Protein AF-A0A8B8PPE1-F1 (afdb_monomer)

Solvent-accessible surface area (backbone atoms only — not comparable to full-atom values): 24460 Å² total; per-residue (Å²): 108,58,63,61,52,40,34,77,69,71,44,60,66,50,69,39,16,33,45,64,69,46,66,89,43,83,84,79,47,88,89,64,52,42,61,68,82,61,40,88,77,44,52,87,85,58,30,28,43,55,79,47,69,67,80,96,68,69,43,66,67,56,25,53,52,12,37,53,8,31,79,41,52,18,26,33,32,41,23,36,64,26,36,43,81,43,61,54,69,37,80,43,67,93,44,66,28,40,83,85,27,40,45,41,31,45,31,40,39,34,23,36,39,80,6,33,44,65,44,67,40,52,36,56,44,66,70,104,61,96,50,45,61,42,56,59,92,64,82,41,64,51,81,53,104,61,37,35,34,25,56,56,44,48,61,17,71,81,39,52,64,49,50,46,47,37,47,74,73,68,59,34,46,29,39,42,29,28,14,67,48,61,17,25,37,72,66,42,21,44,56,45,38,54,44,15,46,25,59,63,70,67,27,32,32,44,36,20,40,40,87,40,37,67,64,15,15,38,27,31,34,42,34,38,88,80,52,67,50,70,49,22,76,86,57,44,62,62,68,43,82,45,67,70,71,81,48,64,95,56,92,84,65,70,70,89,59,78,57,62,78,44,78,41,74,62,59,101,61,79,69,58,83,62,64,73,39,62,45,66,60,82,60,51,92,85,43,40,74,46,75,40,68,61,53,57,53,74,51,75,51,68,25,84,80,29,39,30,34,40,38,39,27,47,32,88,95,53,75,54,54,43,26,34,33,40,42,28,32,56,45,68,42,86,71,98,60,44,44,24,36,38,36,35,31,40,33,22,37,68,55,75,59,93,64,73,90,53,42,84,73,63,49,60,33,61,48,30,88,44,32,44,76,35,42,35,41,38,35,35,35,79,40,85,56,48,26,62,35,48,22,29,28,66,54,39,71,54,54,60,87,27,39,50,76,51,74,42,74,61,80,68,96,79,60,94,83,62,96,72,67,34,21,45,33,40,42,32,57,67,49,66,42,84,81,47,25,53,14,23,43,30,41,46,28,46,39,65,91,65,38,58,133

Radius of gyration: 22.84 Å; Cα contacts (8 Å, |Δi|>4): 1109; chains: 1; bounding box: 56×63×68 Å

Structure (mmCIF, N/CA/C/O backbone):
data_AF-A0A8B8PPE1-F1
#
_entry.id   AF-A0A8B8PPE1-F1
#
loop_
_atom_site.group_PDB
_atom_site.id
_atom_site.type_symbol
_atom_site.label_atom_id
_atom_site.label_alt_id
_atom_site.label_comp_id
_atom_site.label_asym_id
_atom_site.label_entity_id
_atom_site.label_seq_id
_atom_site.pdbx_PDB_ins_code
_atom_site.Cartn_x
_atom_site.Cartn_y
_atom_site.Cartn_z
_atom_site.occupancy
_atom_site.B_iso_or_equiv
_atom_site.auth_seq_id
_atom_site.auth_comp_id
_atom_site.auth_asym_id
_atom_site.auth_atom_id
_atom_site.pdbx_PDB_model_num
ATOM 1 N N . MET A 1 1 ? 5.090 -21.259 -13.940 1.00 79.88 1 MET A N 1
ATO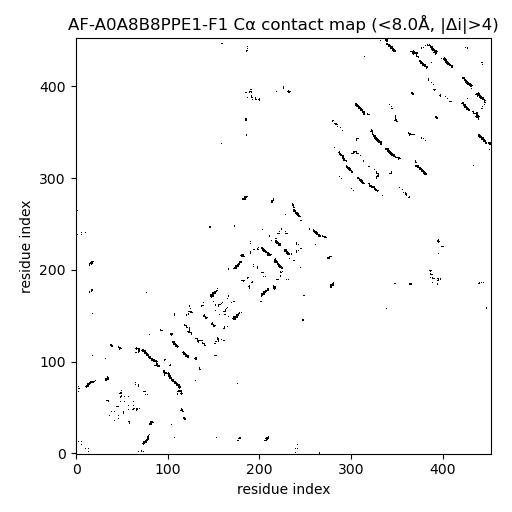M 2 C CA . MET A 1 1 ? 3.884 -22.043 -13.564 1.00 79.88 1 MET A CA 1
ATOM 3 C C . MET A 1 1 ? 2.665 -21.153 -13.321 1.00 79.88 1 MET A C 1
ATOM 5 O O . MET A 1 1 ? 1.642 -21.417 -13.937 1.00 79.88 1 MET A O 1
ATOM 9 N N . ALA A 1 2 ? 2.766 -20.094 -12.504 1.00 91.31 2 ALA A N 1
ATOM 10 C CA . ALA A 1 2 ? 1.640 -19.199 -12.197 1.00 91.31 2 ALA A CA 1
ATOM 11 C C . ALA A 1 2 ? 1.001 -18.536 -13.437 1.00 91.31 2 ALA A C 1
ATOM 13 O O . ALA A 1 2 ? -0.204 -18.656 -13.609 1.00 91.31 2 ALA A O 1
ATOM 14 N N . ALA A 1 3 ? 1.790 -17.943 -14.343 1.00 94.25 3 ALA A N 1
ATOM 15 C CA . ALA A 1 3 ? 1.275 -17.312 -15.569 1.00 94.25 3 ALA A CA 1
ATOM 16 C C . ALA A 1 3 ? 0.460 -18.282 -16.448 1.00 94.25 3 ALA A C 1
ATOM 18 O O . ALA A 1 3 ? -0.678 -18.001 -16.805 1.00 94.25 3 ALA A O 1
ATOM 19 N N . LYS A 1 4 ? 0.987 -19.488 -16.695 1.00 94.19 4 LYS A N 1
ATOM 20 C CA . LYS A 1 4 ? 0.263 -20.556 -17.406 1.00 94.19 4 LYS A CA 1
ATOM 21 C C . LYS A 1 4 ? -1.085 -20.880 -16.762 1.00 94.19 4 LYS A C 1
ATOM 23 O O . LYS A 1 4 ? -2.057 -21.145 -17.461 1.00 94.19 4 LYS A O 1
ATOM 28 N N . LEU A 1 5 ? -1.123 -20.933 -15.432 1.00 92.94 5 LEU A N 1
ATOM 29 C CA . LEU A 1 5 ? -2.339 -21.241 -14.690 1.00 92.94 5 LEU A CA 1
ATOM 30 C C . LEU A 1 5 ? -3.338 -20.080 -14.764 1.00 92.94 5 LEU A C 1
ATOM 32 O O . LEU A 1 5 ? -4.496 -20.319 -15.069 1.00 92.94 5 LEU A O 1
ATOM 36 N N . ALA A 1 6 ? -2.879 -18.841 -14.593 1.00 94.25 6 ALA A N 1
ATOM 37 C CA . ALA A 1 6 ? -3.695 -17.640 -14.757 1.00 94.25 6 ALA A CA 1
ATOM 38 C C . ALA A 1 6 ? -4.338 -17.571 -16.156 1.00 94.25 6 ALA A C 1
ATOM 40 O O . ALA A 1 6 ? -5.551 -17.419 -16.281 1.00 94.25 6 ALA A O 1
ATOM 41 N N . SER A 1 7 ? -3.552 -17.799 -17.211 1.00 94.75 7 SER A N 1
ATOM 42 C CA . SER A 1 7 ? -4.040 -17.829 -18.597 1.00 94.75 7 SER A CA 1
ATOM 43 C C . SER A 1 7 ? -5.120 -18.895 -18.826 1.00 94.75 7 SER A C 1
ATOM 45 O O . SER A 1 7 ? -6.167 -18.602 -19.398 1.00 94.75 7 SER A O 1
ATOM 47 N N . LYS A 1 8 ? -4.964 -20.105 -18.261 1.00 93.94 8 LYS A N 1
ATOM 48 C CA . LYS A 1 8 ? -6.010 -21.151 -18.304 1.00 93.94 8 LYS A CA 1
ATOM 49 C C . LYS A 1 8 ? -7.338 -20.736 -17.662 1.00 93.94 8 LYS A C 1
ATOM 51 O O . LYS A 1 8 ? -8.364 -21.326 -17.986 1.00 93.94 8 LYS A O 1
ATOM 56 N N . HIS A 1 9 ? -7.312 -19.763 -16.757 1.00 92.44 9 HIS A N 1
ATOM 57 C CA . HIS A 1 9 ? -8.487 -19.214 -16.085 1.00 92.44 9 HIS A CA 1
ATOM 58 C C . HIS A 1 9 ? -8.955 -17.881 -16.697 1.00 92.44 9 HIS A C 1
ATOM 60 O O . HIS A 1 9 ? -9.744 -17.172 -16.080 1.00 92.44 9 HIS A O 1
ATOM 66 N N . GLY A 1 10 ? -8.490 -17.527 -17.903 1.00 92.81 10 GLY A N 1
ATOM 67 C CA . GLY A 1 10 ? -8.931 -16.324 -18.615 1.00 92.81 10 GLY A CA 1
ATOM 68 C C . GLY A 1 10 ? -8.467 -15.014 -17.974 1.00 92.81 10 GLY A C 1
ATOM 69 O O . GLY A 1 10 ? -9.089 -13.973 -18.176 1.00 92.81 10 GLY A O 1
ATOM 70 N N . THR A 1 11 ? -7.402 -15.052 -17.167 1.00 94.69 11 THR A N 1
ATOM 71 C CA . THR A 1 11 ? -6.792 -13.845 -16.597 1.00 94.69 11 THR A CA 1
ATOM 72 C C . THR A 1 11 ? -6.252 -12.939 -17.707 1.00 94.69 11 THR A C 1
ATOM 74 O O . THR A 1 11 ? -5.755 -13.425 -18.714 1.00 94.69 11 THR A O 1
ATOM 77 N N . GLN A 1 12 ? -6.340 -11.620 -17.519 1.00 96.19 12 GLN A N 1
ATOM 78 C CA . GLN A 1 12 ? -5.861 -10.624 -18.490 1.00 96.19 12 GLN A CA 1
ATOM 79 C C . GLN A 1 12 ? -4.509 -10.017 -18.086 1.00 96.19 12 GLN A C 1
ATOM 81 O O . GLN A 1 12 ? -3.701 -9.679 -18.946 1.00 96.19 12 GLN A O 1
ATOM 86 N N . ILE A 1 13 ? -4.259 -9.891 -16.779 1.00 98.00 13 ILE A N 1
ATOM 87 C CA . ILE A 1 13 ? -3.025 -9.351 -16.205 1.00 98.00 13 ILE A CA 1
ATOM 88 C C . ILE A 1 13 ? -2.596 -10.170 -14.985 1.00 98.00 13 ILE A C 1
ATOM 90 O O . ILE A 1 13 ? -3.431 -10.542 -14.161 1.00 98.00 13 ILE A O 1
ATOM 94 N N . ILE A 1 14 ? -1.298 -10.443 -14.862 1.00 98.06 14 ILE A N 1
ATOM 95 C CA . ILE A 1 14 ? -0.690 -11.077 -13.689 1.00 98.06 14 ILE A CA 1
ATOM 96 C C . ILE A 1 14 ? 0.422 -10.188 -13.129 1.00 98.06 14 ILE A C 1
ATOM 98 O O . ILE A 1 14 ? 1.247 -9.661 -13.875 1.00 98.06 14 ILE A O 1
ATOM 102 N N . VAL A 1 15 ? 0.445 -10.046 -11.804 1.00 98.44 15 VAL A N 1
ATOM 103 C CA . VAL A 1 15 ? 1.447 -9.271 -11.066 1.00 98.44 15 VAL A CA 1
ATOM 104 C C . VAL A 1 15 ? 2.270 -10.229 -10.214 1.00 98.44 15 VAL A C 1
ATOM 106 O O . VAL A 1 15 ? 1.705 -11.065 -9.509 1.00 98.44 15 VAL A O 1
ATOM 109 N N . PHE A 1 16 ? 3.592 -10.115 -10.290 1.00 97.25 16 PHE A N 1
ATOM 110 C CA . PHE A 1 16 ? 4.535 -10.814 -9.421 1.00 97.25 16 PHE A CA 1
ATOM 111 C C . PHE A 1 16 ? 5.064 -9.880 -8.320 1.00 97.25 16 PHE A C 1
ATOM 113 O O . PHE A 1 16 ? 5.019 -8.662 -8.490 1.00 97.25 16 PHE A O 1
ATOM 120 N N . PRO A 1 17 ? 5.533 -10.419 -7.178 1.00 96.62 17 PRO A N 1
ATOM 121 C CA . PRO A 1 17 ? 6.001 -9.596 -6.065 1.00 96.62 17 PRO A CA 1
ATOM 122 C C . PRO A 1 17 ? 7.285 -8.820 -6.357 1.00 96.62 17 PRO A C 1
ATOM 124 O O . PRO A 1 17 ? 8.064 -9.204 -7.232 1.00 96.62 17 PRO A O 1
ATOM 127 N N . GLU A 1 18 ? 7.529 -7.794 -5.541 1.00 96.25 18 GLU A N 1
ATOM 128 C CA . GLU A 1 18 ? 8.844 -7.160 -5.405 1.00 96.25 18 GLU A CA 1
ATOM 129 C C . GLU A 1 18 ? 9.890 -8.194 -4.974 1.00 96.25 18 GLU A C 1
ATOM 131 O O . GLU A 1 18 ? 9.587 -9.096 -4.190 1.00 96.25 18 GLU A O 1
ATOM 136 N N . ASP A 1 19 ? 11.102 -8.096 -5.520 1.00 90.44 19 ASP A N 1
ATOM 137 C CA . ASP A 1 19 ? 12.173 -9.086 -5.372 1.00 90.44 19 ASP A CA 1
ATOM 138 C C . ASP A 1 19 ? 11.774 -10.513 -5.806 1.00 90.44 19 ASP A C 1
ATOM 140 O O . ASP A 1 19 ? 12.499 -11.472 -5.543 1.00 90.44 19 ASP A O 1
ATOM 144 N N . GLY A 1 20 ? 10.657 -10.705 -6.519 1.00 87.88 20 GLY A N 1
ATOM 145 C CA . GLY A 1 20 ? 10.116 -12.030 -6.845 1.00 87.88 20 GLY A CA 1
ATOM 146 C C . GLY A 1 20 ? 11.058 -12.937 -7.651 1.00 87.88 20 GLY A C 1
ATOM 147 O O . GLY A 1 20 ? 10.900 -14.159 -7.625 1.00 87.88 20 GLY A O 1
ATOM 148 N N . ILE A 1 21 ? 12.040 -12.353 -8.346 1.00 87.56 21 ILE A N 1
ATOM 149 C CA . ILE A 1 21 ? 13.066 -13.062 -9.125 1.00 87.56 21 ILE A CA 1
ATOM 150 C C . ILE A 1 21 ? 14.385 -13.175 -8.342 1.00 87.56 21 ILE A C 1
ATOM 152 O O . ILE A 1 21 ? 14.977 -14.255 -8.278 1.00 87.56 21 ILE A O 1
ATOM 156 N N . ASP A 1 22 ? 14.830 -12.086 -7.710 1.00 76.50 22 ASP A N 1
ATOM 157 C CA . ASP A 1 22 ? 16.160 -11.993 -7.091 1.00 76.50 22 ASP A CA 1
ATOM 158 C C . ASP A 1 22 ? 16.219 -12.485 -5.638 1.00 76.50 22 ASP A C 1
ATOM 160 O O . ASP A 1 22 ? 17.307 -12.765 -5.119 1.00 76.50 22 ASP A O 1
ATOM 164 N N . TYR A 1 23 ? 15.064 -12.664 -4.990 1.00 65.38 23 TYR A N 1
ATOM 165 C CA . TYR A 1 23 ? 14.929 -13.058 -3.584 1.00 65.38 23 TYR A CA 1
ATOM 166 C C . TYR A 1 23 ? 15.754 -14.302 -3.203 1.00 65.38 23 TYR A C 1
ATOM 168 O O . TYR A 1 23 ? 16.320 -14.373 -2.111 1.00 65.38 23 TYR A O 1
ATOM 176 N N . ALA A 1 24 ? 15.884 -15.280 -4.106 1.00 54.72 24 ALA A N 1
ATOM 177 C CA . ALA A 1 24 ? 16.622 -16.521 -3.850 1.00 54.72 24 ALA A CA 1
ATOM 178 C C . ALA A 1 24 ? 18.155 -16.390 -3.978 1.00 54.72 24 ALA A C 1
ATOM 180 O O . ALA A 1 24 ? 18.878 -17.349 -3.694 1.00 54.72 24 ALA A O 1
ATOM 181 N N . VAL A 1 25 ? 18.671 -15.241 -4.433 1.00 55.38 25 VAL A N 1
ATOM 182 C CA . VAL A 1 25 ? 20.071 -15.112 -4.873 1.00 55.38 25 VAL A CA 1
ATOM 183 C C . VAL A 1 25 ? 20.825 -13.935 -4.247 1.00 55.38 25 VAL A C 1
ATOM 185 O O . VAL A 1 25 ? 21.977 -13.662 -4.619 1.00 55.38 25 VAL A O 1
ATOM 188 N N . ALA A 1 26 ? 20.219 -13.294 -3.243 1.00 51.97 26 ALA A N 1
ATOM 189 C CA . ALA A 1 26 ? 20.807 -12.232 -2.433 1.00 51.97 26 ALA A CA 1
ATOM 190 C C . ALA A 1 26 ? 22.140 -12.692 -1.804 1.00 51.97 26 ALA A C 1
ATOM 192 O O . ALA A 1 26 ? 22.184 -13.394 -0.797 1.00 51.97 26 ALA A O 1
ATOM 193 N N . GLY A 1 27 ? 23.247 -12.345 -2.463 1.00 48.47 27 GLY A N 1
ATOM 194 C CA . GLY A 1 27 ? 24.610 -12.674 -2.044 1.00 48.47 27 GLY A CA 1
ATOM 195 C C . GLY A 1 27 ? 25.540 -13.109 -3.180 1.00 48.47 27 GLY A C 1
ATOM 196 O O . GLY A 1 27 ? 26.736 -12.858 -3.091 1.00 48.47 27 GLY A O 1
ATOM 197 N N . ARG A 1 28 ? 25.027 -13.709 -4.270 1.00 50.34 28 ARG A N 1
ATOM 198 C CA . ARG A 1 28 ? 25.865 -14.187 -5.399 1.00 50.34 28 ARG A CA 1
ATOM 199 C C . ARG A 1 28 ? 25.633 -13.476 -6.739 1.00 50.34 28 ARG A C 1
ATOM 201 O O . ARG A 1 28 ? 26.510 -13.546 -7.595 1.00 50.34 28 ARG A O 1
ATOM 208 N N . LEU A 1 29 ? 24.517 -12.760 -6.922 1.00 54.47 29 LEU A N 1
ATOM 209 C CA . LEU A 1 29 ? 24.184 -12.065 -8.183 1.00 54.47 29 LEU A CA 1
ATOM 210 C C . LEU A 1 29 ? 24.375 -10.541 -8.172 1.00 54.47 29 LEU A C 1
ATOM 212 O O . LEU A 1 29 ? 24.138 -9.908 -9.194 1.00 54.47 29 LEU A O 1
ATOM 216 N N . LEU A 1 30 ? 24.899 -9.946 -7.095 1.00 51.44 30 LEU A N 1
ATOM 217 C CA . LEU A 1 30 ? 25.117 -8.488 -7.011 1.00 51.44 30 LEU A CA 1
ATOM 218 C C . LEU A 1 30 ? 26.015 -7.921 -8.131 1.00 51.44 30 LEU A C 1
ATOM 220 O O . LEU A 1 30 ? 25.971 -6.729 -8.411 1.00 51.44 30 LEU A O 1
ATOM 224 N N . GLN A 1 31 ? 26.808 -8.763 -8.802 1.00 53.28 31 GLN A N 1
ATOM 225 C CA . GLN A 1 31 ? 27.642 -8.362 -9.942 1.00 53.28 31 GLN A CA 1
ATOM 226 C C . GLN A 1 31 ? 26.940 -8.486 -11.313 1.00 53.28 31 GLN A C 1
ATOM 228 O O . GLN A 1 31 ? 27.503 -8.066 -12.323 1.00 53.28 31 GLN A O 1
ATOM 233 N N . ARG A 1 32 ? 25.717 -9.030 -11.374 1.00 67.06 32 ARG A N 1
ATOM 234 C CA . ARG A 1 32 ? 25.049 -9.488 -12.607 1.00 67.06 32 ARG A CA 1
ATOM 235 C C . ARG A 1 32 ? 23.727 -8.792 -12.942 1.00 67.06 32 ARG A C 1
ATOM 237 O O . ARG A 1 32 ? 23.050 -9.252 -13.848 1.00 67.06 32 ARG A O 1
ATOM 244 N N . PHE A 1 33 ? 23.370 -7.697 -12.268 1.00 78.31 33 PHE A N 1
ATOM 245 C CA . PHE A 1 33 ? 22.238 -6.889 -12.726 1.00 78.31 33 PHE A CA 1
ATOM 246 C C . PHE A 1 33 ? 22.482 -6.413 -14.164 1.00 78.31 33 PHE A C 1
ATOM 248 O O . PHE A 1 33 ? 23.563 -5.884 -14.467 1.00 78.31 33 PHE A O 1
ATOM 255 N N . ASP A 1 34 ? 21.482 -6.619 -15.015 1.00 85.50 34 ASP A N 1
ATOM 256 C CA . ASP A 1 34 ? 21.472 -6.135 -16.387 1.00 85.50 34 ASP A CA 1
ATOM 257 C C . ASP A 1 34 ? 21.062 -4.659 -16.403 1.00 85.50 34 ASP A C 1
ATOM 259 O O . ASP A 1 34 ? 20.251 -4.203 -15.591 1.00 85.50 34 ASP A O 1
ATOM 263 N N . GLU A 1 35 ? 21.626 -3.894 -17.331 1.00 87.88 35 GLU A N 1
ATOM 264 C CA . GLU A 1 35 ? 21.030 -2.620 -17.715 1.00 87.88 35 GLU A CA 1
ATOM 265 C C . GLU A 1 35 ? 19.835 -2.912 -18.619 1.00 87.88 35 GLU A C 1
ATOM 267 O O . GLU A 1 35 ? 19.941 -3.701 -19.561 1.00 87.88 35 GLU A O 1
ATOM 272 N N . ILE A 1 36 ? 18.700 -2.281 -18.327 1.00 89.12 36 ILE A N 1
ATOM 273 C CA . ILE A 1 36 ? 17.515 -2.386 -19.170 1.00 89.12 36 ILE A CA 1
ATOM 274 C C . ILE A 1 36 ? 17.193 -1.031 -19.800 1.00 89.12 36 ILE A C 1
ATOM 276 O O . ILE A 1 36 ? 17.276 -0.004 -19.112 1.00 89.12 36 ILE A O 1
ATOM 280 N N . PRO A 1 37 ? 16.834 -1.005 -21.097 1.00 88.81 37 PRO A N 1
ATOM 281 C CA . PRO A 1 37 ? 16.520 0.236 -21.786 1.00 88.81 37 PRO A CA 1
ATOM 282 C C . PRO A 1 37 ? 15.253 0.875 -21.218 1.00 88.81 37 PRO A C 1
ATOM 284 O O . PRO A 1 37 ? 14.494 0.272 -20.454 1.00 88.81 37 PRO A O 1
ATOM 287 N N . ASP A 1 38 ? 15.021 2.124 -21.600 1.00 90.00 38 ASP A N 1
ATOM 288 C CA . ASP A 1 38 ? 13.713 2.734 -21.429 1.00 90.00 38 ASP A CA 1
ATOM 289 C C . ASP A 1 38 ? 12.790 2.276 -22.567 1.00 90.00 38 ASP A C 1
ATOM 291 O O . ASP A 1 38 ? 13.132 2.520 -23.730 1.00 90.00 38 ASP A O 1
ATOM 295 N N . PRO A 1 39 ? 11.658 1.606 -22.283 1.00 90.44 39 PRO A N 1
ATOM 296 C CA . PRO A 1 39 ? 10.773 1.102 -23.328 1.00 90.44 39 PRO A CA 1
ATOM 297 C C . PRO A 1 39 ? 10.230 2.207 -24.239 1.00 90.44 39 PRO A C 1
ATOM 299 O O . PRO A 1 39 ? 9.983 1.942 -25.411 1.00 90.44 39 PRO A O 1
ATOM 302 N N . GLU A 1 40 ? 10.106 3.448 -23.757 1.00 87.44 40 GLU A N 1
ATOM 303 C CA . GLU A 1 40 ? 9.640 4.572 -24.583 1.00 87.44 40 GLU A CA 1
ATOM 304 C C . GLU A 1 40 ? 10.678 5.018 -25.623 1.00 87.44 40 GLU A C 1
ATOM 306 O O . GLU A 1 40 ? 10.338 5.678 -26.602 1.00 87.44 40 GLU A O 1
ATOM 311 N N . THR A 1 41 ? 11.944 4.637 -25.436 1.00 86.94 41 THR A N 1
ATOM 312 C CA . THR A 1 41 ? 13.037 4.936 -26.373 1.00 86.94 41 THR A CA 1
ATOM 313 C C . THR A 1 41 ? 13.263 3.832 -27.408 1.00 86.94 41 THR A C 1
ATOM 315 O O . THR A 1 41 ? 14.069 4.007 -28.323 1.00 86.94 41 THR A O 1
ATOM 318 N N . LEU A 1 42 ? 12.580 2.688 -27.276 1.00 85.81 42 LEU A N 1
ATOM 319 C CA . LEU A 1 42 ? 12.718 1.562 -28.195 1.00 85.81 42 LEU A CA 1
ATOM 320 C C . LEU A 1 42 ? 11.867 1.769 -29.451 1.00 85.81 42 LEU A C 1
ATOM 322 O O . LEU A 1 42 ? 10.703 2.153 -29.377 1.00 85.81 42 LEU A O 1
ATOM 326 N N . ASP A 1 43 ? 12.433 1.438 -30.613 1.00 80.62 43 ASP A N 1
ATOM 327 C CA . ASP A 1 43 ? 11.642 1.301 -31.837 1.00 80.62 43 ASP A CA 1
ATOM 328 C C . ASP A 1 43 ? 10.673 0.115 -31.697 1.00 80.62 43 ASP A C 1
ATOM 330 O O . ASP A 1 43 ? 10.981 -0.903 -31.071 1.00 80.62 43 ASP A O 1
ATOM 334 N N . SER A 1 44 ? 9.520 0.229 -32.345 1.00 74.62 44 SER A N 1
ATOM 335 C CA . SER A 1 44 ? 8.535 -0.828 -32.565 1.00 74.62 44 SER A CA 1
ATOM 336 C C . SER A 1 44 ? 9.132 -2.148 -33.068 1.00 74.62 44 SER A C 1
ATOM 338 O O . SER A 1 44 ? 8.596 -3.208 -32.764 1.00 74.62 44 SER A O 1
ATOM 340 N N . SER A 1 45 ? 10.256 -2.116 -33.793 1.00 72.00 45 SER A N 1
ATOM 341 C CA . SER A 1 45 ? 10.953 -3.329 -34.237 1.00 72.00 45 SER A CA 1
ATOM 342 C C . SER A 1 45 ? 11.784 -4.013 -33.145 1.00 72.00 45 SER A C 1
ATOM 344 O O . SER A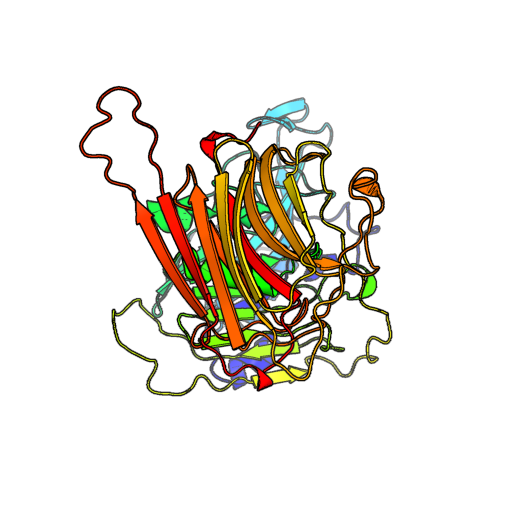 1 45 ? 12.238 -5.129 -33.354 1.00 72.00 45 SER A O 1
ATOM 346 N N . ASN A 1 46 ? 12.034 -3.346 -32.013 1.00 78.88 46 ASN A N 1
ATOM 347 C CA . ASN A 1 46 ? 12.939 -3.789 -30.945 1.00 78.88 46 ASN A CA 1
ATOM 348 C C . ASN A 1 46 ? 12.270 -3.811 -29.562 1.00 78.88 46 ASN A C 1
ATOM 350 O O . ASN A 1 46 ? 12.916 -4.143 -28.568 1.00 78.88 46 ASN A O 1
ATOM 354 N N . ASN A 1 47 ? 10.987 -3.464 -29.474 1.00 87.50 47 ASN A N 1
ATOM 355 C CA . ASN A 1 47 ? 10.252 -3.425 -28.213 1.00 87.50 47 ASN A CA 1
ATOM 356 C C . ASN A 1 47 ? 9.789 -4.811 -27.737 1.00 87.50 47 ASN A C 1
ATOM 358 O O . ASN A 1 47 ? 9.236 -4.906 -26.648 1.00 87.50 47 ASN A O 1
ATOM 362 N N . ASN A 1 48 ? 10.006 -5.881 -28.511 1.00 92.44 48 ASN A N 1
ATOM 363 C CA . ASN A 1 48 ? 9.611 -7.243 -28.156 1.00 92.44 48 ASN A CA 1
ATOM 364 C C . ASN A 1 48 ? 10.836 -8.148 -27.940 1.00 92.44 48 ASN A C 1
ATOM 366 O O . ASN A 1 48 ? 11.332 -8.751 -28.901 1.00 92.44 48 ASN A O 1
ATOM 370 N N . PRO A 1 49 ? 11.317 -8.277 -26.687 1.00 91.44 49 PRO A N 1
ATOM 371 C CA . PRO A 1 49 ? 12.478 -9.103 -26.370 1.00 91.44 49 PRO A CA 1
ATOM 372 C C . PRO A 1 49 ? 12.334 -10.578 -26.761 1.00 91.44 49 PRO A C 1
ATOM 374 O O . PRO A 1 49 ? 13.343 -11.213 -27.048 1.00 91.44 49 PRO A O 1
ATOM 377 N N . CYS A 1 50 ? 11.117 -11.132 -26.794 1.00 91.69 50 CYS A N 1
ATOM 378 C CA . CYS A 1 50 ? 10.891 -12.532 -27.156 1.00 91.69 50 CYS A CA 1
ATOM 379 C C . CYS A 1 50 ? 11.126 -12.819 -28.648 1.00 91.69 50 CYS A C 1
ATOM 381 O O . CYS A 1 50 ? 11.576 -13.905 -29.006 1.00 91.69 50 CYS A O 1
ATOM 383 N N . ILE A 1 51 ? 10.815 -11.861 -29.529 1.00 89.12 51 ILE A N 1
ATOM 384 C CA . ILE A 1 51 ? 10.972 -12.016 -30.987 1.00 89.12 51 ILE A CA 1
ATOM 385 C C . ILE A 1 51 ? 12.357 -11.563 -31.437 1.00 89.12 51 ILE A C 1
ATOM 387 O O . ILE A 1 51 ? 13.014 -12.230 -32.238 1.00 89.12 51 ILE A O 1
ATOM 391 N N . HIS A 1 52 ? 12.775 -10.395 -30.957 1.00 76.69 52 HIS A N 1
ATOM 392 C CA . HIS A 1 52 ? 13.939 -9.680 -31.455 1.00 76.69 52 HIS A CA 1
ATOM 393 C C . HIS A 1 52 ? 15.097 -9.856 -30.474 1.00 76.69 52 HIS A C 1
ATOM 395 O O . HIS A 1 52 ? 15.533 -8.924 -29.800 1.00 76.69 52 HIS A O 1
ATOM 401 N N . ASP A 1 53 ? 15.602 -11.089 -30.388 1.00 63.25 53 ASP A N 1
ATOM 402 C CA . ASP A 1 53 ? 16.837 -11.386 -29.663 1.00 63.25 53 ASP A CA 1
ATOM 403 C C . ASP A 1 53 ? 18.031 -10.914 -30.506 1.00 63.25 53 ASP A C 1
ATOM 405 O O . ASP A 1 53 ? 18.669 -11.680 -31.233 1.00 63.25 53 ASP A O 1
ATOM 409 N N . HIS A 1 54 ? 18.318 -9.611 -30.472 1.00 54.00 54 HIS A N 1
ATOM 410 C CA . HIS A 1 54 ? 19.576 -9.103 -31.005 1.00 54.00 54 HIS A CA 1
ATOM 411 C C . HIS A 1 54 ? 20.727 -9.549 -30.091 1.00 54.00 54 HIS A C 1
ATOM 413 O O . HIS A 1 54 ? 21.158 -8.836 -29.188 1.00 54.00 54 HIS A O 1
ATOM 419 N N . HIS A 1 55 ? 21.197 -10.771 -30.354 1.00 46.25 55 HIS A N 1
ATOM 420 C CA . HIS A 1 55 ? 22.502 -11.345 -30.043 1.00 46.25 55 HIS A CA 1
ATOM 421 C C . HIS A 1 55 ? 23.332 -10.581 -28.988 1.00 46.25 55 HIS A C 1
ATOM 423 O O . HIS A 1 55 ? 24.005 -9.595 -29.288 1.00 46.25 55 HIS A O 1
ATOM 429 N N . SER A 1 56 ? 23.394 -11.142 -27.776 1.00 48.25 56 SER A N 1
ATOM 430 C CA . SER A 1 56 ? 24.400 -10.907 -26.717 1.00 48.25 56 SER A CA 1
ATOM 431 C C . SER A 1 56 ? 24.275 -9.676 -25.800 1.00 48.25 56 SER A C 1
ATOM 433 O O . SER A 1 56 ? 25.092 -9.563 -24.887 1.00 48.25 56 SER A O 1
ATOM 435 N N . LYS A 1 57 ? 23.267 -8.799 -25.958 1.00 55.53 57 LYS A N 1
ATOM 436 C CA . LYS A 1 57 ? 23.079 -7.623 -25.068 1.00 55.53 57 LYS A CA 1
ATOM 437 C C . LYS A 1 57 ? 21.726 -7.503 -24.356 1.00 55.53 57 LYS A C 1
ATOM 439 O O . LYS A 1 57 ? 21.620 -6.697 -23.438 1.00 55.53 57 LYS A O 1
ATOM 444 N N . SER A 1 58 ? 20.710 -8.269 -24.745 1.00 62.44 58 SER A N 1
ATOM 445 C CA . SER A 1 58 ? 19.393 -8.216 -24.098 1.00 62.44 58 SER A CA 1
ATOM 446 C C . SER A 1 58 ? 19.390 -9.006 -22.790 1.00 62.44 58 SER A C 1
ATOM 448 O O . SER A 1 58 ? 19.877 -10.137 -22.746 1.00 62.44 58 SER A O 1
ATOM 450 N N . SER A 1 59 ? 18.824 -8.424 -21.728 1.00 78.75 59 SER A N 1
ATOM 451 C CA . SER A 1 59 ? 18.655 -9.109 -20.442 1.00 78.75 59 SER A CA 1
ATOM 452 C C . SER A 1 59 ? 17.901 -10.428 -20.627 1.00 78.75 59 SER A C 1
ATOM 454 O O . SER A 1 59 ? 16.800 -10.450 -21.185 1.00 78.75 59 SER A O 1
ATOM 456 N N . TYR A 1 60 ? 18.473 -11.525 -20.117 1.00 86.56 60 TYR A N 1
ATOM 457 C CA . TYR A 1 60 ? 17.824 -12.841 -20.130 1.00 86.56 60 TYR A CA 1
ATOM 458 C C . TYR A 1 60 ? 16.455 -12.776 -19.443 1.00 86.56 60 TYR A C 1
ATOM 460 O O . TYR A 1 60 ? 15.475 -13.305 -19.958 1.00 86.56 60 TYR A O 1
ATOM 468 N N . ILE A 1 61 ? 16.375 -12.062 -18.316 1.00 89.94 61 ILE A N 1
ATOM 469 C CA . ILE A 1 61 ? 15.143 -11.913 -17.538 1.00 89.94 61 ILE A CA 1
ATOM 470 C C . ILE A 1 61 ? 14.058 -11.220 -18.373 1.00 89.94 61 ILE A C 1
ATOM 472 O O . ILE A 1 61 ? 12.933 -11.716 -18.430 1.00 89.94 61 ILE A O 1
ATOM 476 N N . LEU A 1 62 ? 14.390 -10.129 -19.078 1.00 91.62 62 LEU A N 1
ATOM 477 C CA . LEU A 1 62 ? 13.424 -9.442 -19.945 1.00 91.62 62 LEU A CA 1
ATOM 478 C C . LEU A 1 62 ? 12.897 -10.346 -21.062 1.00 91.62 62 LEU A C 1
ATOM 480 O O . LEU A 1 62 ? 11.700 -10.324 -21.344 1.00 91.62 62 LEU A O 1
ATOM 484 N N . ARG A 1 63 ? 13.770 -11.141 -21.691 1.00 91.88 63 ARG A N 1
ATOM 485 C CA . ARG A 1 63 ? 13.365 -12.068 -22.754 1.00 91.88 63 ARG A CA 1
ATOM 486 C C . ARG A 1 63 ? 12.403 -13.130 -22.236 1.00 91.88 63 ARG A C 1
ATOM 488 O O . ARG A 1 63 ? 11.354 -13.336 -22.837 1.00 91.88 63 ARG A O 1
ATOM 495 N N . GLU A 1 64 ? 12.731 -13.774 -21.119 1.00 93.38 64 GLU A N 1
ATOM 496 C CA . GLU A 1 64 ? 11.872 -14.818 -20.554 1.00 93.38 64 GLU A CA 1
ATOM 497 C C . GLU A 1 64 ? 10.510 -14.257 -20.122 1.00 93.38 64 GLU A C 1
ATOM 499 O O . GLU A 1 64 ? 9.480 -14.870 -20.396 1.00 93.38 64 GLU A O 1
ATOM 504 N N . LEU A 1 65 ? 10.471 -13.069 -19.509 1.00 95.31 65 LEU A N 1
ATOM 505 C CA . LEU A 1 65 ? 9.212 -12.411 -19.139 1.00 95.31 65 LEU A CA 1
ATOM 506 C C . LEU A 1 65 ? 8.379 -12.019 -20.367 1.00 95.31 65 LEU A C 1
ATOM 508 O O . LEU A 1 65 ? 7.173 -12.263 -20.384 1.00 95.31 65 LEU A O 1
ATOM 512 N N . SER A 1 66 ? 9.022 -11.481 -21.406 1.00 96.12 66 SER A N 1
ATOM 513 C CA . SER A 1 66 ? 8.394 -11.169 -22.695 1.00 96.12 66 SER A CA 1
ATOM 514 C C . SER A 1 66 ? 7.783 -12.417 -23.342 1.00 96.12 66 SER A C 1
ATOM 516 O O . SER A 1 66 ? 6.625 -12.389 -23.762 1.00 96.12 66 SER A O 1
ATOM 518 N N . CYS A 1 67 ? 8.507 -13.542 -23.357 1.00 96.44 67 CYS A N 1
ATOM 519 C CA . CYS A 1 67 ? 7.976 -14.796 -23.887 1.00 96.44 67 CYS A CA 1
ATOM 520 C C . CYS A 1 67 ? 6.844 -15.358 -23.029 1.00 96.44 67 CYS A C 1
ATOM 522 O O . CYS A 1 67 ? 5.845 -15.801 -23.577 1.00 96.44 67 CYS A O 1
ATOM 524 N N . ILE A 1 68 ? 6.927 -15.279 -21.697 1.00 97.38 68 ILE A N 1
ATOM 525 C CA . ILE A 1 68 ? 5.819 -15.675 -20.813 1.00 97.38 68 ILE A CA 1
ATOM 526 C C . ILE A 1 68 ? 4.559 -14.855 -21.117 1.00 97.38 68 ILE A C 1
ATOM 528 O O . ILE A 1 68 ? 3.469 -15.423 -21.174 1.00 97.38 68 ILE A O 1
ATOM 532 N N . ALA A 1 69 ? 4.692 -13.542 -21.300 1.00 98.19 69 ALA A N 1
ATOM 533 C CA . ALA A 1 69 ? 3.568 -12.669 -21.620 1.00 98.19 69 ALA A CA 1
ATOM 534 C C . ALA A 1 69 ? 2.923 -13.051 -22.960 1.00 98.19 69 ALA A C 1
ATOM 536 O O . ALA A 1 69 ? 1.712 -13.261 -23.023 1.00 98.19 69 ALA A O 1
ATOM 537 N N . ARG A 1 70 ? 3.749 -13.249 -23.993 1.00 97.50 70 ARG A N 1
ATOM 538 C CA . ARG A 1 70 ? 3.323 -13.659 -25.335 1.00 97.50 70 ARG A CA 1
ATOM 539 C C . ARG A 1 70 ? 2.692 -15.052 -25.373 1.00 97.50 70 ARG A C 1
ATOM 541 O O . ARG A 1 70 ? 1.601 -15.213 -25.904 1.00 97.50 70 ARG A O 1
ATOM 548 N N . ASP A 1 71 ? 3.372 -16.057 -24.829 1.00 97.62 71 ASP A N 1
ATOM 549 C CA . ASP A 1 71 ? 2.970 -17.468 -24.917 1.00 97.62 71 ASP A CA 1
ATOM 550 C C . ASP A 1 71 ? 1.655 -17.751 -24.186 1.00 97.62 71 ASP A C 1
ATOM 552 O O . ASP A 1 71 ? 0.958 -18.719 -24.497 1.00 97.62 71 ASP A O 1
ATOM 556 N N . TYR A 1 72 ? 1.333 -16.929 -23.186 1.00 98.06 72 TYR A N 1
ATOM 557 C CA . TYR A 1 72 ? 0.123 -17.061 -22.383 1.00 98.06 72 TYR A CA 1
ATOM 558 C C . TYR A 1 72 ? -0.898 -15.943 -22.622 1.00 98.06 72 TYR A C 1
ATOM 560 O O . TYR A 1 72 ? -1.946 -15.966 -21.975 1.00 98.06 72 TYR A O 1
ATOM 568 N N . GLU A 1 73 ? -0.616 -15.018 -23.544 1.00 97.69 73 GLU A N 1
ATOM 569 C CA . GLU A 1 73 ? -1.463 -13.874 -23.908 1.00 97.69 73 GLU A CA 1
ATOM 570 C C . GLU A 1 73 ? -1.880 -13.026 -22.689 1.00 97.69 73 GLU A C 1
ATOM 572 O O . GLU A 1 73 ? -3.037 -12.627 -22.526 1.00 97.69 73 GLU A O 1
ATOM 577 N N . LEU A 1 74 ? -0.919 -12.745 -21.804 1.00 97.62 74 LEU A N 1
ATOM 578 C CA . LEU A 1 74 ? -1.116 -12.006 -20.553 1.00 97.62 74 LEU A CA 1
ATOM 579 C C . LEU A 1 74 ? -0.362 -10.683 -20.565 1.00 97.62 74 LEU A C 1
ATOM 581 O O . LEU A 1 74 ? 0.789 -10.634 -20.983 1.00 97.62 74 LEU A O 1
ATOM 585 N N . TYR A 1 75 ? -0.950 -9.647 -19.965 1.00 98.62 75 TYR A N 1
ATOM 586 C CA . TYR A 1 75 ? -0.124 -8.583 -19.406 1.00 98.62 75 TYR A CA 1
ATOM 587 C C . TYR A 1 75 ? 0.655 -9.151 -18.214 1.00 98.62 75 TYR A C 1
ATOM 589 O O . TYR A 1 75 ? 0.067 -9.758 -17.313 1.00 98.62 75 TYR A O 1
ATOM 597 N N . VAL A 1 76 ? 1.972 -8.974 -18.199 1.00 98.62 76 VAL A N 1
ATOM 598 C CA . VAL A 1 76 ? 2.847 -9.495 -17.139 1.00 98.62 76 VAL A CA 1
ATOM 599 C C . VAL A 1 76 ? 3.568 -8.339 -16.477 1.00 98.62 76 VAL A C 1
ATOM 601 O O . VAL A 1 76 ? 4.218 -7.546 -17.155 1.00 98.62 76 VAL A O 1
ATOM 604 N N . VAL A 1 77 ? 3.483 -8.282 -15.150 1.00 98.69 77 VAL A N 1
ATOM 605 C CA . VAL A 1 77 ? 4.233 -7.328 -14.333 1.00 98.69 77 VAL A CA 1
ATOM 606 C C . VAL A 1 77 ? 5.132 -8.080 -13.377 1.00 98.69 77 VAL A C 1
ATOM 608 O O . VAL A 1 77 ? 4.668 -8.961 -12.654 1.00 98.69 77 VAL A O 1
ATOM 611 N N . ALA A 1 78 ? 6.414 -7.745 -13.381 1.00 97.62 78 ALA A N 1
ATOM 612 C CA . ALA A 1 78 ? 7.409 -8.377 -12.530 1.00 97.62 78 ALA A CA 1
ATOM 613 C C . ALA A 1 78 ? 8.420 -7.354 -12.024 1.00 97.62 78 ALA A C 1
ATOM 615 O O . ALA A 1 78 ? 8.584 -6.297 -12.627 1.00 97.62 78 ALA A O 1
ATOM 616 N N . ASN A 1 79 ? 9.109 -7.715 -10.947 1.00 96.69 79 ASN A N 1
ATOM 617 C CA . ASN A 1 79 ? 10.102 -6.879 -10.300 1.00 96.69 79 ASN A CA 1
ATOM 618 C C . ASN A 1 79 ? 11.433 -7.624 -10.158 1.00 96.69 79 ASN A C 1
ATOM 620 O O . ASN A 1 79 ? 11.452 -8.814 -9.817 1.00 96.69 79 ASN A O 1
ATOM 624 N N . PHE A 1 80 ? 12.527 -6.920 -10.436 1.00 93.06 80 PHE A N 1
ATOM 625 C CA . PHE A 1 80 ? 13.891 -7.383 -10.201 1.00 93.06 80 PHE A CA 1
ATOM 626 C C . PHE A 1 80 ? 14.878 -6.206 -10.192 1.00 93.06 80 PHE A C 1
ATOM 628 O O . PHE A 1 80 ? 14.559 -5.075 -10.567 1.00 93.06 80 PHE A O 1
ATOM 635 N N . GLY A 1 81 ? 16.100 -6.475 -9.7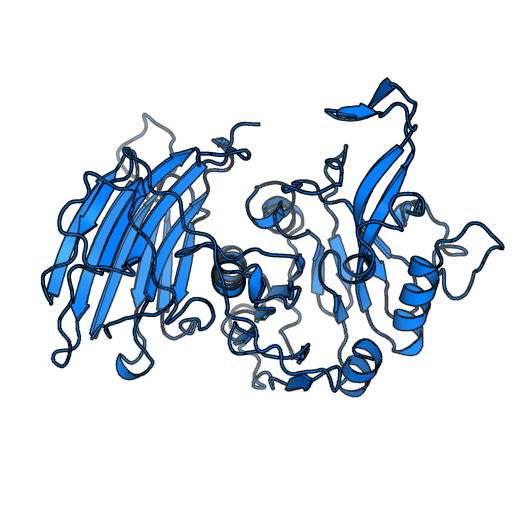53 1.00 91.12 81 GLY A N 1
ATOM 636 C CA . GLY A 1 81 ? 17.194 -5.528 -9.716 1.00 91.12 81 GLY A CA 1
ATOM 637 C C . GLY A 1 81 ? 17.818 -5.295 -11.091 1.00 91.12 81 GLY A C 1
ATOM 638 O O . GLY A 1 81 ? 18.130 -6.229 -11.832 1.00 91.12 81 GLY A O 1
ATOM 639 N N . THR A 1 82 ? 18.071 -4.033 -11.421 1.00 91.69 82 THR A N 1
ATOM 640 C CA . THR A 1 82 ? 18.721 -3.628 -12.676 1.00 91.69 82 THR A CA 1
ATOM 641 C C . THR A 1 82 ? 19.846 -2.634 -12.410 1.00 91.69 82 THR A C 1
ATOM 643 O O . THR A 1 82 ? 20.019 -2.138 -11.295 1.00 91.69 82 THR A O 1
ATOM 646 N N . LYS A 1 83 ? 20.615 -2.299 -13.449 1.00 90.50 83 LYS A N 1
ATOM 647 C CA . LYS A 1 83 ? 21.557 -1.171 -13.423 1.00 90.50 83 LYS A CA 1
ATOM 648 C C . LYS A 1 83 ? 20.991 0.028 -14.171 1.00 90.50 83 LYS A C 1
ATOM 650 O O . LYS A 1 83 ? 20.316 -0.129 -15.186 1.00 90.50 83 LYS A O 1
ATOM 655 N N . GLN A 1 84 ? 21.318 1.216 -13.682 1.00 92.25 84 GLN A N 1
ATOM 656 C CA . GLN A 1 84 ? 21.257 2.456 -14.447 1.00 92.25 84 GLN A CA 1
ATOM 657 C C . GLN A 1 84 ? 22.673 3.019 -14.531 1.00 92.25 84 GLN A C 1
ATOM 659 O O . GLN A 1 84 ? 23.249 3.369 -13.501 1.00 92.25 84 GLN A O 1
ATOM 664 N N . MET A 1 85 ? 23.240 3.085 -15.735 1.00 92.75 85 MET A N 1
ATOM 665 C CA . MET A 1 85 ? 24.584 3.630 -15.926 1.00 92.75 85 MET A CA 1
ATOM 666 C C . MET A 1 85 ? 24.616 5.130 -15.619 1.00 92.75 85 MET A C 1
ATOM 668 O O . MET A 1 85 ? 23.662 5.860 -15.895 1.00 92.75 85 MET A O 1
ATOM 672 N N . CYS A 1 86 ? 25.725 5.584 -15.042 1.00 94.56 86 CYS A N 1
ATOM 673 C CA . CYS A 1 86 ? 25.978 6.986 -14.737 1.00 94.56 86 CYS A CA 1
ATOM 674 C C . CYS A 1 86 ? 27.479 7.294 -14.798 1.00 94.56 86 CYS A C 1
ATOM 676 O O . CYS A 1 86 ? 28.318 6.399 -14.700 1.00 94.56 86 CYS A O 1
ATOM 678 N N . SER A 1 87 ? 27.834 8.566 -14.979 1.00 96.88 87 SER A N 1
ATOM 679 C CA . SER A 1 87 ? 29.237 8.990 -14.972 1.00 96.88 87 SER A CA 1
ATOM 680 C C . SER A 1 87 ? 29.794 8.915 -13.543 1.00 96.88 87 SER A C 1
ATOM 682 O O . SER A 1 87 ? 29.245 9.588 -12.672 1.00 96.88 87 SER A O 1
ATOM 684 N N . PRO A 1 88 ? 30.850 8.122 -13.268 1.00 97.19 88 PRO A N 1
ATOM 685 C CA . PRO A 1 88 ? 31.371 7.944 -11.913 1.00 97.19 88 PRO A CA 1
ATOM 686 C C . PRO A 1 88 ? 31.684 9.271 -11.219 1.00 97.19 88 PRO A C 1
ATOM 688 O O . PRO A 1 88 ? 32.347 10.125 -11.803 1.00 97.19 88 PRO A O 1
ATOM 691 N N . ASN A 1 89 ? 31.251 9.413 -9.964 1.00 95.38 89 ASN A N 1
ATOM 692 C CA . ASN A 1 89 ? 31.442 10.600 -9.121 1.00 95.38 89 ASN A CA 1
ATOM 693 C C . ASN A 1 89 ? 30.787 11.899 -9.628 1.00 95.38 89 ASN A C 1
ATOM 695 O O . ASN A 1 89 ? 30.986 12.949 -9.018 1.00 95.38 89 ASN A O 1
ATOM 699 N N . GLU A 1 90 ? 29.981 11.845 -10.690 1.00 97.06 90 GLU A N 1
ATOM 700 C CA . GLU A 1 90 ? 29.193 12.988 -11.156 1.00 97.06 90 GLU A CA 1
ATOM 701 C C . GLU A 1 90 ? 27.813 13.033 -10.470 1.00 97.06 90 GLU A C 1
ATOM 703 O O . GLU A 1 90 ? 27.262 11.983 -10.106 1.00 97.06 90 GLU A O 1
ATOM 708 N N . PRO A 1 91 ? 27.215 14.228 -10.301 1.00 96.00 91 PRO A N 1
ATOM 709 C CA . PRO A 1 91 ? 25.846 14.364 -9.810 1.00 96.00 91 PRO A CA 1
ATOM 710 C C . PRO A 1 91 ? 24.823 13.666 -10.720 1.00 96.00 91 PRO A C 1
ATOM 712 O O . PRO A 1 91 ? 24.872 13.786 -11.944 1.00 96.00 91 PRO A O 1
ATOM 715 N N . ILE A 1 92 ? 23.852 12.980 -10.116 1.00 94.19 92 ILE A N 1
ATOM 716 C CA . ILE A 1 92 ? 22.718 12.353 -10.800 1.00 94.19 92 ILE A CA 1
ATOM 717 C C . ILE A 1 92 ? 21.450 12.484 -9.943 1.00 94.19 92 ILE A C 1
ATOM 719 O O . ILE A 1 92 ? 21.289 11.830 -8.912 1.00 94.19 92 ILE A O 1
ATOM 723 N N . GLY A 1 93 ? 20.542 13.372 -10.361 1.00 88.81 93 GLY A N 1
ATOM 724 C CA . GLY A 1 93 ? 19.397 13.764 -9.536 1.00 88.81 93 GLY A CA 1
ATOM 725 C C . GLY A 1 93 ? 19.856 14.387 -8.213 1.00 88.81 93 GLY A C 1
ATOM 726 O O . GLY A 1 93 ? 20.684 15.294 -8.204 1.00 88.81 93 GLY A O 1
ATOM 727 N N . GLU A 1 94 ? 19.346 13.868 -7.096 1.00 86.75 94 GLU A N 1
ATOM 728 C CA . GLU A 1 94 ? 19.722 14.276 -5.729 1.00 86.75 94 GLU A CA 1
ATOM 729 C C . GLU A 1 94 ? 20.916 13.482 -5.158 1.00 86.75 94 GLU A C 1
ATOM 731 O O . GLU A 1 94 ? 21.251 13.611 -3.983 1.00 86.75 94 GLU A O 1
ATOM 736 N N . SER A 1 95 ? 21.537 12.609 -5.956 1.00 89.06 95 SER A N 1
ATOM 737 C CA . SER A 1 95 ? 22.605 11.698 -5.525 1.00 89.06 95 SER A CA 1
ATOM 738 C C . SER A 1 95 ? 23.904 11.923 -6.301 1.00 89.06 95 SER A C 1
ATOM 740 O O . SER A 1 95 ? 23.945 12.648 -7.293 1.00 89.06 95 SER A O 1
ATOM 742 N N . ILE A 1 96 ? 24.986 11.287 -5.848 1.00 94.25 96 ILE A N 1
ATOM 743 C CA . ILE A 1 96 ? 26.266 11.223 -6.567 1.00 94.25 96 ILE A CA 1
ATOM 744 C C . ILE A 1 96 ? 26.413 9.809 -7.123 1.00 94.25 96 ILE A C 1
ATOM 746 O O . ILE A 1 96 ? 26.206 8.836 -6.396 1.00 94.25 96 ILE A O 1
ATOM 750 N N . CYS A 1 97 ? 26.763 9.691 -8.404 1.00 95.81 97 CYS A N 1
ATOM 751 C CA . CYS A 1 97 ? 26.992 8.395 -9.028 1.00 95.81 97 CYS A CA 1
ATOM 752 C C . CYS A 1 97 ? 28.139 7.652 -8.317 1.00 95.81 97 CYS A C 1
ATOM 754 O O . CYS A 1 97 ? 29.220 8.226 -8.152 1.00 95.81 97 CYS A O 1
ATOM 756 N N . PRO A 1 98 ? 27.956 6.376 -7.932 1.00 93.81 98 PRO A N 1
ATOM 757 C CA . PRO A 1 98 ? 29.017 5.583 -7.326 1.00 93.81 98 PRO A CA 1
ATOM 758 C C . PRO A 1 98 ? 30.254 5.472 -8.225 1.00 93.81 98 PRO A C 1
ATOM 760 O O . PRO A 1 98 ? 30.146 5.477 -9.452 1.00 93.81 98 PRO A O 1
ATOM 763 N N . GLU A 1 99 ? 31.425 5.239 -7.625 1.00 94.25 99 GLU A N 1
ATOM 764 C CA . GLU A 1 99 ? 32.672 4.968 -8.364 1.00 94.25 99 GLU A CA 1
ATOM 765 C C . GLU A 1 99 ? 32.541 3.796 -9.353 1.00 94.25 99 GLU A C 1
ATOM 767 O O . GLU A 1 99 ? 33.249 3.739 -10.357 1.00 94.25 99 GLU A O 1
ATOM 772 N N . SER A 1 100 ? 31.607 2.870 -9.104 1.00 90.69 100 SER A N 1
ATOM 773 C CA . SER A 1 100 ? 31.308 1.756 -10.005 1.00 90.69 100 SER A CA 1
ATOM 774 C C . SER A 1 100 ? 30.661 2.169 -11.333 1.00 90.69 100 SER A C 1
ATOM 776 O O . SER A 1 100 ? 30.557 1.320 -12.217 1.00 90.69 100 SER A O 1
ATOM 778 N N . GLY A 1 101 ? 30.217 3.423 -11.487 1.00 93.94 101 GLY A N 1
ATOM 779 C CA . GLY A 1 101 ? 29.628 3.953 -12.725 1.00 93.94 101 GLY A CA 1
ATOM 780 C C . GLY A 1 101 ? 28.184 3.526 -12.992 1.00 93.94 101 GLY A C 1
ATOM 781 O O . GLY A 1 101 ? 27.717 3.585 -14.128 1.00 93.94 101 GLY A O 1
ATOM 782 N N . TYR A 1 102 ? 27.472 3.049 -11.971 1.00 92.75 102 TYR A N 1
ATOM 783 C CA . TYR A 1 102 ? 26.053 2.717 -12.085 1.00 92.75 102 TYR A CA 1
ATOM 784 C C . TYR A 1 102 ? 25.349 2.754 -10.731 1.00 92.75 102 TYR A C 1
ATOM 786 O O . TYR A 1 102 ? 25.958 2.476 -9.696 1.00 92.75 102 TYR A O 1
ATOM 794 N N . LEU A 1 103 ? 24.047 3.026 -10.778 1.00 92.81 103 LEU A N 1
ATOM 795 C CA . LEU A 1 103 ? 23.111 2.851 -9.673 1.00 92.81 103 LEU A CA 1
ATOM 796 C C . LEU A 1 103 ? 22.441 1.472 -9.769 1.00 92.81 103 LEU A C 1
ATOM 798 O O . LEU A 1 103 ? 22.137 0.989 -10.866 1.00 92.81 103 LEU A O 1
ATOM 802 N N . LYS A 1 104 ? 22.197 0.835 -8.625 1.00 92.44 104 LYS A N 1
ATOM 803 C CA . LYS A 1 104 ? 21.425 -0.407 -8.489 1.00 92.44 104 LYS A CA 1
ATOM 804 C C . LYS A 1 104 ? 19.959 -0.051 -8.290 1.00 92.44 104 LYS A C 1
ATOM 806 O O . LYS A 1 104 ? 19.609 0.514 -7.264 1.00 92.44 104 LYS A O 1
ATOM 811 N N . MET A 1 105 ? 19.100 -0.398 -9.237 1.00 93.50 105 MET A N 1
ATOM 812 C CA . MET A 1 105 ? 17.693 0.006 -9.231 1.00 93.50 105 MET A CA 1
ATOM 813 C C . MET A 1 105 ? 16.786 -1.173 -8.894 1.00 93.50 105 MET A C 1
ATOM 815 O O . MET A 1 105 ? 16.922 -2.237 -9.494 1.00 93.50 105 MET A O 1
ATOM 819 N N . ASN A 1 106 ? 15.837 -0.958 -7.989 1.00 95.38 106 ASN A N 1
ATOM 820 C CA . ASN A 1 106 ? 14.675 -1.825 -7.806 1.00 95.38 106 ASN A CA 1
ATOM 821 C C . ASN A 1 106 ? 13.654 -1.464 -8.893 1.00 95.38 106 ASN A C 1
ATOM 823 O O . ASN A 1 106 ? 13.254 -0.300 -8.974 1.00 95.38 106 ASN A O 1
ATOM 827 N N . THR A 1 107 ? 13.322 -2.411 -9.774 1.00 96.38 107 THR A N 1
ATOM 828 C CA . THR A 1 107 ? 12.661 -2.079 -11.039 1.00 96.38 107 THR A CA 1
ATOM 829 C C . THR A 1 107 ? 11.487 -2.994 -11.350 1.00 96.38 107 THR A C 1
ATOM 831 O O . THR A 1 107 ? 11.657 -4.199 -11.537 1.00 96.38 107 THR A O 1
ATOM 834 N N . ASP A 1 108 ? 10.311 -2.391 -11.503 1.00 98.44 108 ASP A N 1
ATOM 835 C CA . ASP A 1 108 ? 9.140 -3.024 -12.093 1.00 98.44 108 ASP A CA 1
ATOM 836 C C . ASP A 1 108 ? 9.188 -2.912 -13.620 1.00 98.44 108 ASP A C 1
ATOM 838 O O . ASP A 1 108 ? 9.527 -1.871 -14.190 1.00 98.44 108 ASP A O 1
ATOM 842 N N . VAL A 1 109 ? 8.797 -3.984 -14.300 1.00 97.81 109 VAL A N 1
ATOM 843 C CA . VAL A 1 109 ? 8.661 -4.040 -15.758 1.00 97.81 109 VAL A CA 1
ATOM 844 C C . VAL A 1 109 ? 7.275 -4.532 -16.139 1.00 97.81 109 VAL A C 1
ATOM 846 O O . VAL A 1 109 ? 6.710 -5.399 -15.473 1.00 97.81 109 VAL A O 1
ATOM 849 N N . VAL A 1 110 ? 6.738 -3.995 -17.232 1.00 98.50 110 VAL A N 1
ATOM 850 C CA . VAL A 1 110 ? 5.415 -4.346 -17.752 1.00 98.50 110 VAL A CA 1
ATOM 851 C C . VAL A 1 110 ? 5.540 -4.812 -19.193 1.00 98.50 110 VAL A C 1
ATOM 853 O O . VAL A 1 110 ? 6.089 -4.101 -20.042 1.00 98.50 110 VAL A O 1
ATOM 856 N N . PHE A 1 111 ? 4.966 -5.979 -19.466 1.00 98.25 111 PHE A N 1
ATOM 857 C CA . PHE A 1 111 ? 4.804 -6.526 -20.806 1.00 98.25 111 PHE A CA 1
ATOM 858 C C . PHE A 1 111 ? 3.329 -6.606 -21.183 1.00 98.25 111 PHE A C 1
ATOM 860 O O . PHE A 1 111 ? 2.493 -6.914 -20.329 1.00 98.25 111 PHE A O 1
ATOM 867 N N . ASP A 1 112 ? 3.013 -6.346 -22.450 1.00 97.94 112 ASP A N 1
ATOM 868 C CA . ASP A 1 112 ? 1.681 -6.602 -23.001 1.00 97.94 112 ASP A CA 1
ATOM 869 C C . ASP A 1 112 ? 1.494 -8.066 -23.435 1.00 97.94 112 ASP A C 1
ATOM 871 O O . ASP A 1 112 ? 2.424 -8.874 -23.404 1.00 97.94 112 ASP A O 1
ATOM 875 N N . GLN A 1 113 ? 0.280 -8.407 -23.874 1.00 97.38 113 GLN A N 1
ATOM 876 C CA . GLN A 1 113 ? -0.091 -9.768 -24.284 1.00 97.38 113 GLN A CA 1
ATOM 877 C C . GLN A 1 113 ? 0.672 -10.279 -25.515 1.00 97.38 113 GLN A C 1
ATOM 879 O O . GLN A 1 113 ? 0.645 -11.474 -25.790 1.00 97.38 113 GLN A O 1
ATOM 884 N N . GLN A 1 114 ? 1.327 -9.404 -26.282 1.00 96.94 114 GLN A N 1
ATOM 885 C CA . GLN A 1 114 ? 2.166 -9.790 -27.418 1.00 96.94 114 GLN A CA 1
ATOM 886 C C . GLN A 1 114 ? 3.627 -10.007 -26.995 1.00 96.94 114 GLN A C 1
ATOM 888 O O . GLN A 1 114 ? 4.441 -10.465 -27.803 1.00 96.94 114 GLN A O 1
ATOM 893 N N . GLY A 1 115 ? 3.961 -9.706 -25.738 1.00 96.00 115 GLY A N 1
ATOM 894 C CA . GLY A 1 115 ? 5.312 -9.736 -25.198 1.00 96.00 115 GLY A CA 1
ATOM 895 C C . GLY A 1 115 ? 6.088 -8.442 -25.419 1.00 96.00 115 GLY A C 1
ATOM 896 O O . GLY A 1 115 ? 7.298 -8.431 -25.194 1.00 96.00 115 GLY A O 1
ATOM 897 N N . ASN A 1 116 ? 5.453 -7.351 -25.851 1.00 95.69 116 ASN A N 1
ATOM 898 C CA . ASN A 1 116 ? 6.159 -6.081 -25.986 1.00 95.69 116 ASN A CA 1
ATOM 899 C C . ASN A 1 116 ? 6.457 -5.519 -24.593 1.00 95.69 116 ASN A C 1
ATOM 901 O O . ASN A 1 116 ? 5.594 -5.517 -23.718 1.00 95.69 116 ASN A O 1
ATOM 905 N N . PHE A 1 117 ? 7.676 -5.037 -24.387 1.00 95.94 117 PHE A N 1
ATOM 906 C CA . PHE A 1 117 ? 8.097 -4.316 -23.197 1.00 95.94 117 PHE A CA 1
ATOM 907 C C . PHE A 1 117 ? 7.573 -2.881 -23.278 1.00 95.94 117 PHE A C 1
ATOM 909 O O . PHE A 1 117 ? 8.068 -2.085 -24.074 1.00 95.94 117 PHE A O 1
ATOM 916 N N . ILE A 1 118 ? 6.545 -2.562 -22.490 1.00 96.62 118 ILE A N 1
ATOM 917 C CA . ILE A 1 118 ? 5.785 -1.314 -22.652 1.00 96.62 118 ILE A CA 1
ATOM 918 C C . ILE A 1 118 ? 6.073 -0.269 -21.578 1.00 96.62 118 ILE A C 1
ATOM 920 O O . ILE A 1 118 ? 5.938 0.921 -21.859 1.00 96.62 118 ILE A O 1
ATOM 924 N N . LYS A 1 119 ? 6.448 -0.682 -20.360 1.00 97.50 119 LYS A N 1
ATOM 925 C CA . LYS A 1 119 ? 6.762 0.232 -19.251 1.00 97.50 119 LYS A CA 1
ATOM 926 C C . LYS A 1 119 ? 7.825 -0.331 -18.319 1.00 97.50 119 LYS A C 1
ATOM 928 O O . LYS A 1 119 ? 7.909 -1.539 -18.111 1.00 97.50 119 LYS A O 1
ATOM 933 N N . ARG A 1 120 ? 8.586 0.587 -17.727 1.00 96.69 120 ARG A N 1
ATOM 934 C CA . ARG A 1 120 ? 9.559 0.365 -16.660 1.00 96.69 120 ARG A CA 1
ATOM 935 C C . ARG A 1 120 ? 9.286 1.386 -15.567 1.00 96.69 120 ARG A C 1
ATOM 937 O O . ARG A 1 120 ? 9.125 2.552 -15.906 1.00 96.69 120 ARG A O 1
ATOM 944 N N . TYR A 1 121 ? 9.278 0.959 -14.313 1.00 98.31 121 TYR A N 1
ATOM 945 C CA . TYR A 1 121 ? 9.251 1.839 -13.152 1.00 98.31 121 TYR A CA 1
ATOM 946 C C . TYR A 1 121 ? 10.423 1.515 -12.229 1.00 98.31 121 TYR A C 1
ATOM 948 O O . TYR A 1 121 ? 10.612 0.358 -11.865 1.00 98.31 121 TYR A O 1
ATOM 956 N N . ARG A 1 122 ? 11.210 2.520 -11.847 1.00 97.44 122 ARG A N 1
ATOM 957 C CA . ARG A 1 122 ? 12.262 2.402 -10.830 1.00 97.44 122 ARG A CA 1
ATOM 958 C C . ARG A 1 122 ? 11.768 2.968 -9.506 1.00 97.44 122 ARG A C 1
ATOM 960 O O . ARG A 1 122 ? 11.381 4.135 -9.437 1.00 97.44 122 ARG A O 1
ATOM 967 N N . LYS A 1 123 ? 11.833 2.150 -8.455 1.00 97.50 123 LYS A N 1
ATOM 968 C CA . LYS A 1 123 ? 11.348 2.488 -7.113 1.00 97.50 123 LYS A CA 1
ATOM 969 C C . LYS A 1 123 ? 11.937 3.807 -6.621 1.00 97.50 123 LYS A C 1
ATOM 971 O O . LYS A 1 123 ? 13.158 3.987 -6.577 1.00 97.50 123 LYS A O 1
ATOM 976 N N . TYR A 1 124 ? 11.057 4.725 -6.237 1.00 96.00 124 TYR A N 1
ATOM 977 C CA . TYR A 1 124 ? 11.451 6.075 -5.848 1.00 96.00 124 TYR A CA 1
ATOM 978 C C . TYR A 1 124 ? 11.711 6.177 -4.343 1.00 96.00 124 TYR A C 1
ATOM 980 O O . TYR A 1 124 ? 12.711 6.751 -3.918 1.00 96.00 124 TYR A O 1
ATOM 988 N N . ASN A 1 125 ? 10.859 5.567 -3.520 1.00 95.06 125 ASN A N 1
ATOM 989 C CA . ASN A 1 125 ? 11.014 5.558 -2.069 1.00 95.06 125 ASN A CA 1
ATOM 990 C C . ASN A 1 125 ? 11.598 4.221 -1.625 1.00 95.06 125 ASN A C 1
ATOM 992 O O . ASN A 1 125 ? 10.886 3.244 -1.397 1.00 95.06 125 ASN A O 1
ATOM 996 N N . VAL A 1 126 ? 12.921 4.172 -1.506 1.00 92.56 126 VAL A N 1
ATOM 997 C CA . VAL A 1 126 ? 13.647 2.949 -1.151 1.00 92.56 126 VAL A CA 1
ATOM 998 C C . VAL A 1 126 ? 13.605 2.727 0.359 1.00 92.56 126 VAL A C 1
ATOM 1000 O O . VAL A 1 126 ? 13.839 3.652 1.140 1.00 92.56 126 VAL A O 1
ATOM 1003 N N . TYR A 1 127 ? 13.309 1.495 0.782 1.00 88.94 127 TYR A N 1
ATOM 1004 C CA . TYR A 1 127 ? 13.372 1.111 2.191 1.00 88.94 127 TYR A CA 1
ATOM 1005 C C . TYR A 1 127 ? 14.816 0.715 2.574 1.00 88.94 127 TYR A C 1
ATOM 1007 O O . TYR A 1 127 ? 15.791 1.159 1.974 1.00 88.94 127 TYR A O 1
ATOM 1015 N N . ILE A 1 128 ? 15.012 -0.086 3.621 1.00 84.50 128 ILE A N 1
ATOM 1016 C CA . ILE A 1 128 ? 16.323 -0.598 4.047 1.00 84.50 128 ILE A CA 1
ATOM 1017 C C . ILE A 1 128 ? 16.771 -1.709 3.080 1.00 84.50 128 ILE A C 1
ATOM 1019 O O . ILE A 1 128 ? 16.801 -2.887 3.424 1.00 84.50 128 ILE A O 1
ATOM 1023 N N . GLU A 1 129 ? 17.094 -1.313 1.854 1.00 84.62 129 GLU A N 1
ATOM 1024 C CA . GLU A 1 129 ? 17.434 -2.184 0.731 1.00 84.62 129 GLU A CA 1
ATOM 1025 C C . GLU A 1 129 ? 18.873 -1.936 0.255 1.00 84.62 129 GLU A C 1
ATOM 1027 O O . GLU A 1 129 ? 19.550 -0.994 0.666 1.00 84.62 129 GLU A O 1
ATOM 1032 N N . ILE A 1 130 ? 19.354 -2.816 -0.623 1.00 85.75 130 ILE A N 1
ATOM 1033 C CA . ILE A 1 130 ? 20.666 -2.703 -1.284 1.00 85.75 130 ILE A CA 1
ATOM 1034 C C . ILE A 1 130 ? 20.645 -1.802 -2.531 1.00 85.75 130 ILE A C 1
ATOM 1036 O O . ILE A 1 130 ? 21.694 -1.623 -3.170 1.00 85.75 130 ILE A O 1
ATOM 1040 N N . PHE A 1 131 ? 19.454 -1.330 -2.898 1.00 90.75 131 PHE A N 1
ATOM 1041 C CA . PHE A 1 131 ? 19.169 -0.505 -4.062 1.00 90.75 131 PHE A CA 1
ATOM 1042 C C . PHE A 1 131 ? 19.336 0.978 -3.735 1.00 90.75 131 PHE A C 1
ATOM 1044 O O . PHE A 1 131 ? 19.230 1.400 -2.583 1.00 90.75 131 PHE A O 1
ATOM 1051 N N . ASP A 1 132 ? 19.612 1.756 -4.769 1.00 92.38 132 ASP A N 1
ATOM 1052 C CA . ASP A 1 132 ? 19.729 3.203 -4.714 1.00 92.38 132 ASP A CA 1
ATOM 1053 C C . ASP A 1 132 ? 18.366 3.841 -5.038 1.00 92.38 132 ASP A C 1
ATOM 1055 O O . ASP A 1 132 ? 17.549 3.258 -5.756 1.00 92.38 132 ASP A O 1
ATOM 1059 N N . LYS A 1 133 ? 18.107 5.047 -4.516 1.00 92.31 133 LYS A N 1
ATOM 1060 C CA . LYS A 1 133 ? 16.920 5.841 -4.878 1.00 92.31 133 LYS A CA 1
ATOM 1061 C C . LYS A 1 133 ? 16.971 6.191 -6.365 1.00 92.31 133 LYS A C 1
ATOM 1063 O O . LYS A 1 133 ? 18.013 6.632 -6.853 1.00 92.31 133 LYS A O 1
ATOM 1068 N N . ALA A 1 134 ? 15.851 6.026 -7.073 1.00 94.00 134 ALA A N 1
ATOM 1069 C CA . ALA A 1 134 ? 15.760 6.448 -8.464 1.00 94.00 134 ALA A CA 1
ATOM 1070 C C . ALA A 1 134 ? 16.065 7.958 -8.585 1.00 94.00 134 ALA A C 1
ATOM 1072 O O . ALA A 1 134 ? 15.488 8.762 -7.847 1.00 94.00 134 ALA A O 1
ATOM 1073 N N . PRO A 1 135 ? 16.959 8.373 -9.501 1.00 93.12 135 PRO A N 1
ATOM 1074 C CA . PRO A 1 135 ? 17.418 9.762 -9.572 1.00 93.12 135 PRO A CA 1
ATOM 1075 C C . PRO A 1 135 ? 16.363 10.727 -10.124 1.00 93.12 135 PRO A C 1
ATOM 1077 O O . PRO A 1 135 ? 16.501 11.940 -9.987 1.00 93.12 135 PRO A O 1
ATOM 1080 N N . THR A 1 136 ? 15.323 10.196 -10.759 1.00 92.62 136 THR A N 1
ATOM 1081 C CA . THR A 1 136 ? 14.205 10.945 -11.327 1.00 92.62 136 THR A CA 1
ATOM 1082 C C . THR A 1 136 ? 12.902 10.294 -10.898 1.00 92.62 136 THR A C 1
ATOM 1084 O O . THR A 1 136 ? 12.785 9.070 -10.933 1.00 92.62 136 THR A O 1
ATOM 1087 N N . LEU A 1 137 ? 11.914 11.110 -10.530 1.00 95.62 137 LEU A N 1
ATOM 1088 C CA . LEU A 1 137 ? 10.562 10.629 -10.272 1.00 95.62 137 LEU A CA 1
ATOM 1089 C C . LEU A 1 137 ? 9.929 10.144 -11.583 1.00 95.62 137 LEU A C 1
ATOM 1091 O O . LEU A 1 137 ? 9.694 10.936 -12.494 1.00 95.62 137 LEU A O 1
ATOM 1095 N N . GLU A 1 138 ? 9.636 8.848 -11.665 1.00 95.75 138 GLU A N 1
ATOM 1096 C CA . GLU A 1 138 ? 8.928 8.236 -12.791 1.00 95.75 138 GLU A CA 1
ATOM 1097 C C . GLU A 1 138 ? 7.430 8.079 -12.435 1.00 95.75 138 GLU A C 1
ATOM 1099 O O . GLU A 1 138 ? 7.081 7.386 -11.480 1.00 95.75 138 GLU A O 1
ATOM 1104 N N . LEU A 1 139 ? 6.527 8.716 -13.196 1.00 97.88 139 LEU A N 1
ATOM 1105 C CA . LEU A 1 139 ? 5.065 8.587 -13.039 1.00 97.88 139 LEU A CA 1
ATOM 1106 C C . LEU A 1 139 ? 4.494 7.596 -14.063 1.00 97.88 139 LEU A C 1
ATOM 1108 O O . LEU A 1 139 ? 3.873 7.960 -15.068 1.00 97.88 139 LEU A O 1
ATOM 1112 N N . VAL A 1 140 ? 4.742 6.313 -13.817 1.00 98.12 140 VAL A N 1
ATOM 1113 C CA . VAL A 1 140 ? 4.496 5.244 -14.790 1.00 98.12 140 VAL A CA 1
ATOM 1114 C C . VAL A 1 140 ? 3.029 4.829 -14.814 1.00 98.12 140 VAL A C 1
ATOM 1116 O O . VAL A 1 140 ? 2.489 4.294 -13.846 1.00 98.12 140 VAL A O 1
ATOM 1119 N N . HIS A 1 141 ? 2.395 5.043 -15.966 1.00 98.12 141 HIS A N 1
ATOM 1120 C CA . HIS A 1 141 ? 1.020 4.645 -16.242 1.00 98.12 141 HIS A CA 1
ATOM 1121 C C . HIS A 1 141 ? 0.860 4.181 -17.694 1.00 98.12 141 HIS A C 1
ATOM 1123 O O . HIS A 1 141 ? 1.639 4.565 -18.567 1.00 98.12 141 HIS A O 1
ATOM 1129 N N . PHE A 1 142 ? -0.138 3.341 -17.964 1.00 97.69 142 PHE A N 1
ATOM 1130 C CA . PHE A 1 142 ? -0.431 2.835 -19.306 1.00 97.69 142 PHE A CA 1
ATOM 1131 C C . PHE A 1 142 ? -1.907 2.463 -19.469 1.00 97.69 142 PHE A C 1
ATOM 1133 O O . PHE A 1 142 ? -2.593 2.119 -18.505 1.00 97.69 142 PHE A O 1
ATOM 1140 N N . ASP A 1 143 ? -2.388 2.533 -20.708 1.00 96.69 143 ASP A N 1
ATOM 1141 C CA . ASP A 1 143 ? -3.763 2.202 -21.068 1.00 96.69 143 ASP A CA 1
ATOM 1142 C C . ASP A 1 143 ? -3.867 0.767 -21.594 1.00 96.69 143 ASP A C 1
ATOM 1144 O O . ASP A 1 143 ? -2.996 0.270 -22.310 1.00 96.69 143 ASP A O 1
ATOM 1148 N N . THR A 1 144 ? -4.968 0.102 -21.250 1.00 95.88 144 THR A N 1
ATOM 1149 C CA . THR A 1 144 ? -5.332 -1.227 -21.754 1.00 95.88 144 THR A CA 1
ATOM 1150 C C . THR A 1 144 ? -6.802 -1.227 -22.193 1.00 95.88 144 THR A C 1
ATOM 1152 O O . THR A 1 144 ? -7.563 -0.336 -21.801 1.00 95.88 144 THR A O 1
ATOM 1155 N N . PRO A 1 145 ? -7.280 -2.256 -22.918 1.00 94.00 145 PRO A N 1
ATOM 1156 C CA . PRO A 1 145 ? -8.707 -2.404 -23.226 1.00 94.00 145 PRO A CA 1
ATOM 1157 C C . PRO A 1 145 ? -9.633 -2.575 -22.002 1.00 94.00 145 PRO A C 1
ATOM 1159 O O . PRO A 1 145 ? -10.851 -2.693 -22.160 1.00 94.00 145 PRO A O 1
ATOM 1162 N N . PHE A 1 146 ? -9.083 -2.672 -20.789 1.00 92.75 146 PHE A N 1
ATOM 1163 C CA . PHE A 1 146 ? -9.816 -2.940 -19.551 1.00 92.75 146 PHE A CA 1
ATOM 1164 C C . PHE A 1 146 ? -9.463 -1.978 -18.409 1.00 92.75 146 PHE A C 1
ATOM 1166 O O . PHE A 1 146 ? -9.731 -2.300 -17.256 1.00 92.75 146 PHE A O 1
ATOM 1173 N N . GLY A 1 147 ? -8.912 -0.807 -18.734 1.00 94.12 147 GLY A N 1
ATOM 1174 C CA . GLY A 1 147 ? -8.691 0.285 -17.787 1.00 94.12 147 GLY A CA 1
ATOM 1175 C C . GLY A 1 147 ? -7.307 0.911 -17.912 1.00 94.12 147 GLY A C 1
ATOM 1176 O O . GLY A 1 147 ? -6.423 0.382 -18.601 1.00 94.12 147 GLY A O 1
ATOM 1177 N N . ARG A 1 148 ? -7.128 2.039 -17.225 1.00 96.56 148 ARG A N 1
ATOM 1178 C CA . ARG A 1 148 ? -5.838 2.708 -17.067 1.00 96.56 148 ARG A CA 1
ATOM 1179 C C . ARG A 1 148 ? -5.130 2.226 -15.807 1.00 96.56 148 ARG A C 1
ATOM 1181 O O . ARG A 1 148 ? -5.702 2.240 -14.714 1.00 96.56 148 ARG A O 1
ATOM 1188 N N . PHE A 1 149 ? -3.864 1.865 -15.953 1.00 98.19 149 PHE A N 1
ATOM 1189 C CA . PHE A 1 149 ? -3.043 1.308 -14.889 1.00 98.19 149 PHE A CA 1
ATOM 1190 C C . PHE A 1 149 ? -1.944 2.279 -14.467 1.00 98.19 149 PHE A C 1
ATOM 1192 O O . PHE A 1 149 ? -1.333 2.917 -15.319 1.00 98.19 149 PHE A O 1
ATOM 1199 N N . GLY A 1 150 ? -1.686 2.366 -13.163 1.00 98.50 150 GLY A N 1
ATOM 1200 C CA . GLY A 1 150 ? -0.484 2.970 -12.583 1.00 98.50 150 GLY A CA 1
ATOM 1201 C C . GLY A 1 150 ? 0.386 1.908 -11.914 1.00 98.50 150 GLY A C 1
ATOM 1202 O O . GLY A 1 150 ? -0.136 0.884 -11.470 1.00 98.50 150 GLY A O 1
ATOM 1203 N N . VAL A 1 151 ? 1.696 2.145 -11.839 1.00 98.69 151 VAL A N 1
ATOM 1204 C CA . VAL A 1 151 ? 2.660 1.219 -11.223 1.00 98.69 151 VAL A CA 1
ATOM 1205 C C . VAL A 1 151 ? 3.498 1.962 -10.190 1.00 98.69 151 VAL A C 1
ATOM 1207 O O . VAL A 1 151 ? 4.038 3.025 -10.487 1.00 98.69 151 VAL A O 1
ATOM 1210 N N . PHE A 1 152 ? 3.596 1.399 -8.988 1.00 98.75 152 PHE A N 1
ATOM 1211 C CA . PHE A 1 152 ? 4.579 1.785 -7.976 1.00 98.75 152 PHE A CA 1
ATOM 1212 C C . PHE A 1 152 ? 4.864 0.603 -7.046 1.00 98.75 152 PHE A C 1
ATOM 1214 O O . PHE A 1 152 ? 4.078 -0.349 -6.997 1.00 98.75 152 PHE A O 1
ATOM 1221 N N . THR A 1 153 ? 5.950 0.668 -6.276 1.00 98.75 153 THR A N 1
ATOM 1222 C CA . THR A 1 153 ? 6.469 -0.503 -5.562 1.00 98.75 153 THR A CA 1
ATOM 1223 C C . THR A 1 153 ? 6.487 -0.280 -4.051 1.00 98.75 153 THR A C 1
ATOM 1225 O O . THR A 1 153 ? 7.124 0.636 -3.532 1.00 98.75 153 THR A O 1
ATOM 1228 N N . CYS A 1 154 ? 5.848 -1.181 -3.305 1.00 98.25 154 CYS A N 1
ATOM 1229 C CA . CYS A 1 154 ? 6.002 -1.315 -1.854 1.00 98.25 154 CYS A CA 1
ATOM 1230 C C . CYS A 1 154 ? 5.951 0.007 -1.055 1.00 98.25 154 CYS A C 1
ATOM 1232 O O . CYS A 1 154 ? 4.887 0.591 -0.842 1.00 98.25 154 CYS A O 1
ATOM 1234 N N . PHE A 1 155 ? 7.106 0.473 -0.582 1.00 97.56 155 PHE A N 1
ATOM 1235 C CA . PHE A 1 155 ? 7.240 1.609 0.320 1.00 97.56 155 PHE A CA 1
ATOM 1236 C C . PHE A 1 155 ? 6.800 2.943 -0.306 1.00 97.56 155 PHE A C 1
ATOM 1238 O O . PHE A 1 155 ? 6.412 3.847 0.431 1.00 97.56 155 PHE A O 1
ATOM 1245 N N . ASP A 1 156 ? 6.723 3.029 -1.639 1.00 98.44 156 ASP A N 1
ATOM 1246 C CA . ASP A 1 156 ? 6.132 4.167 -2.355 1.00 98.44 156 ASP A CA 1
ATOM 1247 C C . ASP A 1 156 ? 4.713 4.510 -1.886 1.00 98.44 156 ASP A C 1
ATOM 1249 O O . ASP A 1 156 ? 4.346 5.682 -1.854 1.00 98.44 156 ASP A O 1
ATOM 1253 N N . MET A 1 157 ? 3.924 3.514 -1.459 1.00 98.19 157 MET A N 1
ATOM 1254 C CA . MET A 1 157 ? 2.533 3.711 -1.024 1.00 98.19 157 MET A CA 1
ATOM 1255 C C . MET A 1 157 ? 2.394 4.662 0.175 1.00 98.19 157 MET A C 1
ATOM 1257 O O . MET A 1 157 ? 1.334 5.251 0.389 1.00 98.19 157 MET A O 1
ATOM 1261 N N . ILE A 1 158 ? 3.456 4.796 0.976 1.00 97.00 158 ILE A N 1
ATOM 1262 C CA . ILE A 1 158 ? 3.483 5.648 2.168 1.00 97.00 158 ILE A CA 1
ATOM 1263 C C . ILE A 1 158 ? 3.639 7.129 1.806 1.00 97.00 158 ILE A C 1
ATOM 1265 O O . ILE A 1 158 ? 3.300 7.979 2.633 1.00 97.00 158 ILE A O 1
ATOM 1269 N N . PHE A 1 159 ? 4.118 7.459 0.605 1.00 97.12 159 PHE A N 1
ATOM 1270 C CA . PHE A 1 159 ? 4.507 8.813 0.200 1.00 97.12 159 PHE A CA 1
ATOM 1271 C C . PHE A 1 159 ? 3.586 9.387 -0.877 1.00 97.12 159 PHE A C 1
ATOM 1273 O O . PHE A 1 159 ? 2.818 8.672 -1.520 1.00 97.12 159 PHE A O 1
ATOM 1280 N N . ARG A 1 160 ? 3.665 10.709 -1.081 1.00 96.56 160 ARG A N 1
ATOM 1281 C CA . ARG A 1 160 ? 2.909 11.389 -2.143 1.00 96.56 160 ARG A CA 1
ATOM 1282 C C . ARG A 1 160 ? 3.363 10.935 -3.524 1.00 96.56 160 ARG A C 1
ATOM 1284 O O . ARG A 1 160 ? 2.545 10.580 -4.369 1.00 96.56 160 ARG A O 1
ATOM 1291 N N . HIS A 1 161 ? 4.672 10.935 -3.728 1.00 96.31 161 HIS A N 1
ATOM 1292 C CA . HIS A 1 161 ? 5.299 10.648 -5.007 1.00 96.31 161 HIS A CA 1
ATOM 1293 C C . HIS A 1 161 ? 5.835 9.216 -5.014 1.00 96.31 161 HIS A C 1
ATOM 1295 O O . HIS A 1 161 ? 6.618 8.900 -4.122 1.00 96.31 161 HIS A O 1
ATOM 1301 N N . PRO A 1 162 ? 5.478 8.361 -5.989 1.00 97.94 162 PRO A N 1
ATOM 1302 C CA . PRO A 1 162 ? 4.531 8.593 -7.092 1.00 97.94 162 PRO A CA 1
ATOM 1303 C C . PRO A 1 162 ? 3.055 8.280 -6.756 1.00 97.94 162 PRO A C 1
ATOM 1305 O O . PRO A 1 162 ? 2.176 8.538 -7.577 1.00 97.94 162 PRO A O 1
ATOM 1308 N N . ALA A 1 163 ? 2.768 7.670 -5.601 1.00 98.31 163 ALA A N 1
ATOM 1309 C CA . ALA A 1 163 ? 1.511 6.954 -5.367 1.00 98.31 163 ALA A CA 1
ATOM 1310 C C . ALA A 1 163 ? 0.244 7.825 -5.490 1.00 98.31 163 ALA A C 1
ATOM 1312 O O . ALA A 1 163 ? -0.720 7.428 -6.149 1.00 98.31 163 ALA A O 1
ATOM 1313 N N . ILE A 1 164 ? 0.238 9.015 -4.887 1.00 98.19 164 ILE A N 1
ATOM 1314 C CA . ILE A 1 164 ? -0.898 9.947 -4.936 1.00 98.19 164 ILE A CA 1
ATOM 1315 C C . ILE A 1 164 ? -0.986 10.617 -6.307 1.00 98.19 164 ILE A C 1
ATOM 1317 O O . ILE A 1 164 ? -2.078 10.706 -6.867 1.00 98.19 164 ILE A O 1
ATOM 1321 N N . ASP A 1 165 ? 0.145 11.013 -6.893 1.00 98.12 165 ASP A N 1
ATOM 1322 C CA . ASP A 1 165 ? 0.184 11.661 -8.211 1.00 98.12 165 ASP A CA 1
ATOM 1323 C C . ASP A 1 165 ? -0.411 10.788 -9.318 1.00 98.12 165 ASP A C 1
ATOM 1325 O O . ASP A 1 165 ? -1.119 11.280 -10.198 1.00 98.12 165 ASP A O 1
ATOM 1329 N N . LEU A 1 166 ? -0.168 9.477 -9.282 1.00 98.50 166 LEU A N 1
ATOM 1330 C CA . LEU A 1 166 ? -0.753 8.553 -10.254 1.00 98.50 166 LEU A CA 1
ATOM 1331 C C . LEU A 1 166 ? -2.289 8.580 -10.206 1.00 98.50 166 LEU A C 1
ATOM 1333 O 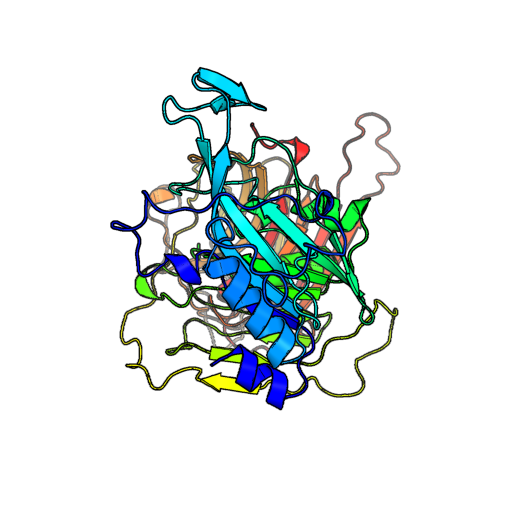O . LEU A 1 166 ? -2.952 8.562 -11.246 1.00 98.50 166 LEU A O 1
ATOM 1337 N N . VAL A 1 167 ? -2.874 8.690 -9.014 1.00 97.44 167 VAL A N 1
ATOM 1338 C CA . VAL A 1 167 ? -4.332 8.747 -8.842 1.00 97.44 167 VAL A CA 1
ATOM 1339 C C . VAL A 1 167 ? -4.877 10.140 -9.148 1.00 97.44 167 VAL A C 1
ATOM 1341 O O . VAL A 1 167 ? -5.859 10.277 -9.880 1.00 97.44 167 VAL A O 1
ATOM 1344 N N . GLU A 1 168 ? -4.261 11.186 -8.606 1.00 96.56 168 GLU A N 1
ATOM 1345 C CA . GLU A 1 168 ? -4.785 12.549 -8.678 1.00 96.56 168 GLU A CA 1
ATOM 1346 C C . GLU A 1 168 ? -4.458 13.251 -9.995 1.00 96.56 168 GLU A C 1
ATOM 1348 O O . GLU A 1 168 ? -5.309 13.976 -10.511 1.00 96.56 168 GLU A O 1
ATOM 1353 N N . THR A 1 169 ? -3.286 13.010 -10.573 1.00 97.25 169 THR A N 1
ATOM 1354 C CA . THR A 1 169 ? -2.834 13.661 -11.810 1.00 97.25 169 THR A CA 1
ATOM 1355 C C . THR A 1 169 ? -3.128 12.788 -13.024 1.00 97.25 169 THR A C 1
ATOM 1357 O O . THR A 1 169 ? -3.747 13.253 -13.979 1.00 97.25 169 THR A O 1
ATOM 1360 N N . HIS A 1 170 ? -2.760 11.503 -12.978 1.00 96.88 170 HIS A N 1
ATOM 1361 C CA . HIS A 1 170 ? -2.911 10.595 -14.127 1.00 96.88 170 HIS A CA 1
ATOM 1362 C C . HIS A 1 170 ? -4.256 9.860 -14.186 1.00 96.88 170 HIS A C 1
ATOM 1364 O O . HIS A 1 170 ? -4.568 9.229 -15.202 1.00 96.88 170 HIS A O 1
ATOM 1370 N N . LYS A 1 171 ? -5.080 9.997 -13.136 1.00 95.81 171 LYS A N 1
ATOM 1371 C CA . LYS A 1 171 ? -6.451 9.469 -13.057 1.00 95.81 171 LYS A CA 1
ATOM 1372 C C . LYS A 1 171 ? -6.524 7.973 -13.374 1.00 95.81 171 LYS A C 1
ATOM 1374 O O . LYS A 1 171 ? -7.408 7.536 -14.105 1.00 95.81 171 LYS A O 1
ATOM 1379 N N . VAL A 1 172 ? -5.577 7.198 -12.848 1.00 96.31 172 VAL A N 1
ATOM 1380 C CA . VAL A 1 172 ? -5.547 5.743 -13.045 1.00 96.31 172 VAL A CA 1
ATOM 1381 C C . VAL A 1 172 ? -6.770 5.065 -12.410 1.00 96.31 172 VAL A C 1
ATOM 1383 O O . VAL A 1 172 ? -7.279 5.493 -11.368 1.00 96.31 172 VAL A O 1
ATOM 1386 N N . ASP A 1 173 ? -7.243 3.993 -13.044 1.00 94.69 173 ASP A N 1
ATOM 1387 C CA . ASP A 1 173 ? -8.349 3.170 -12.546 1.00 94.69 173 ASP A CA 1
ATOM 1388 C C . ASP A 1 173 ? -7.848 2.101 -11.574 1.00 94.69 173 ASP A C 1
ATOM 1390 O O . ASP A 1 173 ? -8.490 1.818 -10.558 1.00 94.69 173 ASP A O 1
ATOM 1394 N N . THR A 1 174 ? -6.694 1.515 -11.905 1.00 97.06 174 THR A N 1
ATOM 1395 C CA . THR A 1 174 ? -6.091 0.396 -11.184 1.00 97.06 174 THR A CA 1
ATOM 1396 C C . THR A 1 174 ? -4.622 0.669 -10.877 1.00 97.06 174 THR A C 1
ATOM 1398 O O . THR A 1 174 ? -3.874 1.137 -11.730 1.00 97.06 174 THR A O 1
ATOM 1401 N N . ILE A 1 175 ? -4.193 0.332 -9.666 1.00 98.38 175 ILE A N 1
ATOM 1402 C CA . ILE A 1 175 ? -2.791 0.312 -9.259 1.00 98.38 175 ILE A CA 1
ATOM 1403 C C . ILE A 1 175 ? -2.270 -1.122 -9.296 1.00 98.38 175 ILE A C 1
ATOM 1405 O O . ILE A 1 175 ? -2.865 -2.030 -8.712 1.00 98.38 175 ILE A O 1
ATOM 1409 N N . ILE A 1 176 ? -1.132 -1.309 -9.953 1.00 98.62 176 ILE A N 1
ATOM 1410 C CA . ILE A 1 176 ? -0.310 -2.510 -9.845 1.00 98.62 176 ILE A CA 1
ATOM 1411 C C . ILE A 1 176 ? 0.734 -2.265 -8.764 1.00 98.62 176 ILE A C 1
ATOM 1413 O O . ILE A 1 176 ? 1.452 -1.268 -8.816 1.00 98.62 176 ILE A O 1
ATOM 1417 N N . PHE A 1 177 ? 0.794 -3.175 -7.794 1.00 98.81 177 PHE A N 1
ATOM 1418 C CA . PHE A 1 177 ? 1.597 -3.003 -6.592 1.00 98.81 177 PHE A CA 1
ATOM 1419 C C . PHE A 1 177 ? 2.408 -4.266 -6.261 1.00 98.81 177 PHE A C 1
ATOM 1421 O O . PHE A 1 177 ? 2.002 -5.078 -5.417 1.00 98.81 177 PHE A O 1
ATOM 1428 N N . PRO A 1 178 ? 3.556 -4.477 -6.925 1.00 98.69 178 PRO A N 1
ATOM 1429 C CA . PRO A 1 178 ? 4.567 -5.417 -6.464 1.00 98.69 178 PRO A CA 1
ATOM 1430 C C . PRO A 1 178 ? 5.080 -4.963 -5.095 1.00 98.69 178 PRO A C 1
ATOM 1432 O O . PRO A 1 178 ? 5.352 -3.780 -4.872 1.00 98.69 178 PRO A O 1
ATOM 1435 N N . THR A 1 179 ? 5.161 -5.885 -4.139 1.00 98.06 179 THR A N 1
ATOM 1436 C CA . THR A 1 179 ? 5.567 -5.523 -2.781 1.00 98.06 179 THR A CA 1
ATOM 1437 C C . THR A 1 179 ? 6.301 -6.637 -2.050 1.00 98.06 179 THR A C 1
ATOM 1439 O O . THR A 1 179 ? 6.037 -7.821 -2.256 1.00 98.06 179 THR A O 1
ATOM 1442 N N . TYR A 1 180 ? 7.244 -6.243 -1.203 1.00 95.56 180 TYR A N 1
ATOM 1443 C CA . TYR A 1 180 ? 7.872 -7.059 -0.179 1.00 95.56 180 TYR A CA 1
ATOM 1444 C C . TYR A 1 180 ? 7.654 -6.344 1.156 1.00 95.56 180 TYR A C 1
ATOM 1446 O O . TYR A 1 180 ? 8.539 -5.713 1.736 1.00 95.56 180 TYR A O 1
ATOM 1454 N N . TRP A 1 181 ? 6.417 -6.435 1.638 1.00 96.38 181 TRP A N 1
ATOM 1455 C CA . TRP A 1 181 ? 5.963 -5.681 2.800 1.00 96.38 181 TRP A CA 1
ATOM 1456 C C . TRP A 1 181 ? 6.330 -6.368 4.117 1.00 96.38 181 TRP A C 1
ATOM 1458 O O . TRP A 1 181 ? 6.181 -7.581 4.254 1.00 96.38 181 TRP A O 1
ATOM 1468 N N . TYR A 1 182 ? 6.750 -5.596 5.115 1.00 95.12 182 TYR A N 1
ATOM 1469 C CA . TYR A 1 182 ? 6.955 -6.084 6.479 1.00 95.12 182 TYR A CA 1
ATOM 1470 C C . TYR A 1 182 ? 5.820 -5.573 7.358 1.00 95.12 182 TYR A C 1
ATOM 1472 O O . TYR A 1 182 ? 5.703 -4.369 7.584 1.00 95.12 182 TYR A O 1
ATOM 1480 N N . ASP A 1 183 ? 4.989 -6.482 7.861 1.00 96.25 183 ASP A N 1
ATOM 1481 C CA . ASP A 1 183 ? 3.838 -6.122 8.678 1.00 96.25 183 ASP A CA 1
ATOM 1482 C C . ASP A 1 183 ? 4.278 -5.430 9.966 1.00 96.25 183 ASP A C 1
ATOM 1484 O O . ASP A 1 183 ? 5.063 -5.971 10.750 1.00 96.25 183 ASP A O 1
ATOM 1488 N N . GLU A 1 184 ? 3.719 -4.251 10.226 1.00 95.31 184 GLU A N 1
ATOM 1489 C CA . GLU A 1 184 ? 3.902 -3.527 11.477 1.00 95.31 184 GLU A CA 1
ATOM 1490 C C . GLU A 1 184 ? 2.547 -3.247 12.135 1.00 95.31 184 GLU A C 1
ATOM 1492 O O . GLU A 1 184 ? 1.680 -2.549 11.608 1.00 95.31 184 GLU A O 1
ATOM 1497 N N . LEU A 1 185 ? 2.342 -3.818 13.319 1.00 95.44 185 LEU A N 1
ATOM 1498 C CA . LEU A 1 185 ? 1.063 -3.722 14.014 1.00 95.44 185 LEU A CA 1
ATOM 1499 C C . LEU A 1 185 ? 0.986 -2.460 14.873 1.00 95.44 185 LEU A C 1
ATOM 1501 O O . LEU A 1 185 ? 1.977 -2.145 15.534 1.00 95.44 185 LEU A O 1
ATOM 1505 N N . PRO A 1 186 ? -0.188 -1.801 14.950 1.00 95.38 186 PRO A N 1
ATOM 1506 C CA . PRO A 1 186 ? -1.501 -2.346 14.576 1.00 95.38 186 PRO A CA 1
ATOM 1507 C C . PRO A 1 186 ? -2.069 -1.853 13.231 1.00 95.38 186 PRO A C 1
ATOM 1509 O O . PRO A 1 186 ? -3.184 -2.243 12.884 1.00 95.38 186 PRO A O 1
ATOM 1512 N N . LEU A 1 187 ? -1.343 -1.006 12.497 1.00 94.38 187 LEU A N 1
ATOM 1513 C CA . LEU A 1 187 ? -1.896 -0.203 11.393 1.00 94.38 187 LEU A CA 1
ATOM 1514 C C . LEU A 1 187 ? -1.373 -0.583 10.007 1.00 94.38 187 LEU A C 1
ATOM 1516 O O . LEU A 1 187 ? -2.038 -0.313 9.013 1.00 94.38 187 LEU A O 1
ATOM 1520 N N . LEU A 1 188 ? -0.186 -1.183 9.940 1.00 95.81 188 LEU A N 1
ATOM 1521 C CA . LEU A 1 188 ? 0.588 -1.353 8.716 1.00 95.81 188 LEU A CA 1
ATOM 1522 C C . LEU A 1 188 ? 0.874 -2.835 8.447 1.00 95.81 188 LEU A C 1
ATOM 1524 O O . LEU A 1 188 ? 1.982 -3.183 8.041 1.00 95.81 188 LEU A O 1
ATOM 1528 N N . SER A 1 189 ? -0.100 -3.727 8.668 1.00 96.31 189 SER A N 1
ATOM 1529 C CA . SER A 1 189 ? -0.047 -5.005 7.945 1.00 96.31 189 SER A CA 1
ATOM 1530 C C . SER A 1 189 ? -0.398 -4.775 6.475 1.00 96.31 189 SER A C 1
ATOM 1532 O O . SER A 1 189 ? -1.187 -3.878 6.154 1.00 96.31 189 SER A O 1
ATOM 1534 N N . ALA A 1 190 ? 0.181 -5.584 5.591 1.00 97.00 190 ALA A N 1
ATOM 1535 C CA . ALA A 1 190 ? 0.070 -5.453 4.145 1.00 97.00 190 ALA A CA 1
ATOM 1536 C C . ALA A 1 190 ? -1.392 -5.309 3.710 1.00 97.00 190 ALA A C 1
ATOM 1538 O O . ALA A 1 190 ? -1.794 -4.274 3.179 1.00 97.00 190 ALA A O 1
ATOM 1539 N N . VAL A 1 191 ? -2.219 -6.311 4.021 1.00 95.75 191 VAL A N 1
ATOM 1540 C CA . VAL A 1 191 ? -3.619 -6.343 3.575 1.00 95.75 191 VAL A CA 1
ATOM 1541 C C . VAL A 1 191 ? -4.468 -5.237 4.191 1.00 95.75 191 VAL A C 1
ATOM 1543 O O . VAL A 1 191 ? -5.381 -4.75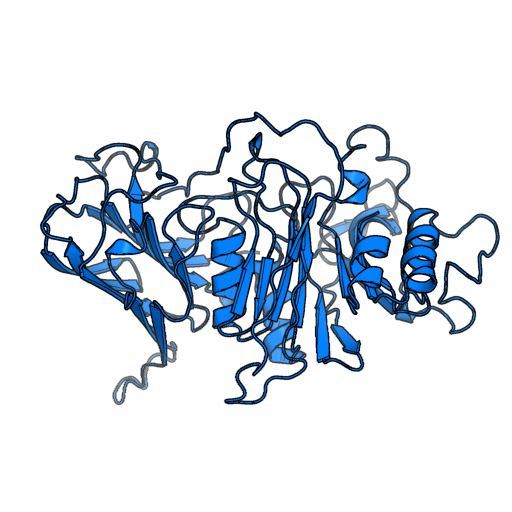9 3.531 1.00 95.75 191 VAL A O 1
ATOM 1546 N N . GLN A 1 192 ? -4.178 -4.797 5.420 1.00 95.69 192 GLN A N 1
ATOM 1547 C CA . GLN A 1 192 ? -4.923 -3.702 6.048 1.00 95.69 192 GLN A CA 1
ATOM 1548 C C . GLN A 1 192 ? -4.667 -2.374 5.357 1.00 95.69 192 GLN A C 1
ATOM 1550 O O . GLN A 1 192 ? -5.610 -1.656 5.025 1.00 95.69 192 GLN A O 1
ATOM 1555 N N . TYR A 1 193 ? -3.392 -2.034 5.181 1.00 97.81 193 TYR A N 1
ATOM 1556 C CA . TYR A 1 193 ? -3.032 -0.721 4.679 1.00 97.81 193 TYR A CA 1
ATOM 1557 C C . TYR A 1 193 ? -3.311 -0.615 3.177 1.00 97.81 193 TYR A C 1
ATOM 1559 O O . TYR A 1 193 ? -3.840 0.397 2.733 1.00 97.81 193 TYR A O 1
ATOM 1567 N N . GLN A 1 194 ? -3.075 -1.683 2.407 1.00 97.94 194 GLN A N 1
ATOM 1568 C CA . GLN A 1 194 ? -3.390 -1.744 0.972 1.00 97.94 194 GLN A CA 1
ATOM 1569 C C . GLN A 1 194 ? -4.905 -1.664 0.704 1.00 97.94 194 GLN A C 1
ATOM 1571 O O . GLN A 1 194 ? -5.353 -0.935 -0.187 1.00 97.94 194 GLN A O 1
ATOM 1576 N N . ASP A 1 195 ? -5.724 -2.345 1.514 1.00 96.62 195 ASP A N 1
ATOM 1577 C CA . ASP A 1 195 ? -7.184 -2.213 1.468 1.00 96.62 195 ASP A CA 1
ATOM 1578 C C . ASP A 1 195 ? -7.628 -0.779 1.785 1.00 96.62 195 ASP A C 1
ATOM 1580 O O . ASP A 1 195 ? -8.371 -0.176 1.013 1.00 96.62 195 ASP A O 1
ATOM 1584 N N . ALA A 1 196 ? -7.154 -0.205 2.892 1.00 96.94 196 ALA A N 1
ATOM 1585 C CA . ALA A 1 196 ? -7.545 1.142 3.296 1.00 96.94 196 ALA A CA 1
ATOM 1586 C C . ALA A 1 196 ? -7.080 2.215 2.300 1.00 96.94 196 ALA A C 1
ATOM 1588 O O . ALA A 1 196 ? -7.830 3.151 2.016 1.00 96.94 196 ALA A O 1
ATOM 1589 N N . TRP A 1 197 ? -5.879 2.060 1.734 1.00 97.81 197 TRP A N 1
ATOM 1590 C CA . TRP A 1 197 ? -5.338 2.943 0.703 1.00 97.81 197 TRP A CA 1
ATOM 1591 C C . TRP A 1 197 ? -6.172 2.878 -0.574 1.00 97.81 197 TRP A C 1
ATOM 1593 O O . TRP A 1 197 ? -6.677 3.905 -1.022 1.00 97.81 197 TRP A O 1
ATOM 1603 N N . SER A 1 198 ? -6.412 1.679 -1.115 1.00 96.19 198 SER A N 1
ATOM 1604 C CA . SER A 1 198 ? -7.224 1.505 -2.332 1.00 96.19 198 SER A CA 1
ATOM 1605 C C . SER A 1 198 ? -8.661 1.997 -2.149 1.00 96.19 198 SER A C 1
ATOM 1607 O O . SER A 1 198 ? -9.226 2.621 -3.048 1.00 96.19 198 SER A O 1
ATOM 1609 N N . TYR A 1 199 ? -9.237 1.785 -0.963 1.00 94.00 199 TYR A N 1
ATOM 1610 C CA . TYR A 1 199 ? -10.556 2.291 -0.606 1.00 94.00 199 TYR A CA 1
ATOM 1611 C C . TYR A 1 199 ? -10.591 3.823 -0.564 1.00 94.00 199 TYR A C 1
ATOM 1613 O O . TYR A 1 199 ? -11.443 4.433 -1.209 1.00 94.00 199 TYR A O 1
ATOM 1621 N N . ARG A 1 200 ? -9.645 4.463 0.139 1.00 94.44 200 ARG A N 1
ATOM 1622 C CA . ARG A 1 200 ? -9.599 5.929 0.257 1.00 94.44 200 ARG A CA 1
ATOM 1623 C C . ARG A 1 200 ? -9.288 6.606 -1.073 1.00 94.44 200 ARG A C 1
ATOM 1625 O O . ARG A 1 200 ? -9.906 7.622 -1.388 1.00 94.44 200 ARG A O 1
ATOM 1632 N N . MET A 1 201 ? -8.352 6.059 -1.840 1.00 94.75 201 MET A N 1
ATOM 1633 C CA . MET A 1 201 ? -7.968 6.583 -3.153 1.00 94.75 201 MET A CA 1
ATOM 1634 C C . MET A 1 201 ? -8.966 6.206 -4.251 1.00 94.75 201 MET A C 1
ATOM 1636 O O . MET A 1 201 ? -8.875 6.709 -5.370 1.00 94.75 201 MET A O 1
ATOM 1640 N N . ASN A 1 202 ? -9.954 5.369 -3.917 1.00 92.25 202 ASN A N 1
ATOM 1641 C CA . ASN A 1 202 ? -11.012 4.919 -4.807 1.00 92.25 202 ASN A CA 1
ATOM 1642 C C . ASN A 1 202 ? -10.446 4.338 -6.111 1.00 92.25 202 ASN A C 1
ATOM 1644 O O . ASN A 1 202 ? -10.796 4.788 -7.200 1.00 92.25 202 ASN A O 1
ATOM 1648 N N . VAL A 1 203 ? -9.527 3.379 -6.005 1.00 94.12 203 VAL A N 1
ATOM 1649 C CA . VAL A 1 203 ? -8.919 2.662 -7.138 1.00 94.12 203 VAL A CA 1
ATOM 1650 C C . VAL A 1 203 ? -8.933 1.164 -6.874 1.00 94.12 203 VAL A C 1
ATOM 1652 O O . VAL A 1 203 ? -8.908 0.732 -5.721 1.00 94.12 203 VAL A O 1
ATOM 1655 N N . THR A 1 204 ? -8.941 0.364 -7.939 1.00 96.06 204 THR A N 1
ATOM 1656 C CA . THR A 1 204 ? -8.625 -1.061 -7.804 1.00 96.06 204 THR A CA 1
ATOM 1657 C C . THR A 1 204 ? -7.136 -1.205 -7.496 1.00 96.06 204 THR A C 1
ATOM 1659 O O . THR A 1 204 ? -6.320 -0.467 -8.041 1.00 96.06 204 THR A O 1
ATOM 1662 N N . MET A 1 205 ? -6.749 -2.154 -6.648 1.00 97.31 205 MET A N 1
ATOM 1663 C CA . MET A 1 205 ? -5.341 -2.450 -6.374 1.00 97.31 205 MET A CA 1
ATOM 1664 C C . MET A 1 205 ? -5.051 -3.938 -6.545 1.00 97.31 205 MET A C 1
ATOM 1666 O O . MET A 1 205 ? -5.736 -4.779 -5.963 1.00 97.31 205 MET A O 1
ATOM 1670 N N . LEU A 1 206 ? -4.017 -4.243 -7.329 1.00 97.88 206 LEU A N 1
ATOM 1671 C CA . LEU A 1 206 ? -3.465 -5.580 -7.533 1.00 97.88 206 LEU A CA 1
ATOM 1672 C C . LEU A 1 206 ? -2.138 -5.676 -6.773 1.00 97.88 206 LEU A C 1
ATOM 1674 O O . LEU A 1 206 ? -1.080 -5.338 -7.306 1.00 97.88 206 LEU A O 1
ATOM 1678 N N . ALA A 1 207 ? -2.210 -6.098 -5.514 1.00 98.25 207 ALA A N 1
ATOM 1679 C CA . ALA A 1 207 ? -1.066 -6.214 -4.623 1.00 98.25 207 ALA A CA 1
ATOM 1680 C C . ALA A 1 207 ? -0.509 -7.640 -4.623 1.00 98.25 207 ALA A C 1
ATOM 1682 O O . ALA A 1 207 ? -1.187 -8.585 -4.209 1.00 98.25 207 ALA A O 1
ATOM 1683 N N . SER A 1 208 ? 0.744 -7.796 -5.044 1.00 97.81 208 SER A N 1
ATOM 1684 C CA . SER A 1 208 ? 1.437 -9.086 -5.049 1.00 97.81 208 SER A CA 1
ATOM 1685 C C . SER A 1 208 ? 2.594 -9.048 -4.064 1.00 97.81 208 SER A C 1
ATOM 1687 O O . SER A 1 208 ? 3.544 -8.298 -4.267 1.00 97.81 208 SER A O 1
ATOM 1689 N N . ASN A 1 209 ? 2.516 -9.863 -3.013 1.00 96.12 209 ASN A N 1
ATOM 1690 C CA . ASN A 1 209 ? 3.478 -9.868 -1.915 1.00 96.12 209 ASN A CA 1
ATOM 1691 C C . ASN A 1 209 ? 4.299 -11.161 -1.878 1.00 96.12 209 ASN A C 1
ATOM 1693 O O . ASN A 1 209 ? 3.840 -12.228 -2.297 1.00 96.12 209 ASN A O 1
ATOM 1697 N N . ILE A 1 210 ? 5.505 -11.076 -1.329 1.00 92.75 210 ILE A N 1
ATOM 1698 C CA . ILE A 1 210 ? 6.294 -12.250 -0.957 1.00 92.75 210 ILE A CA 1
ATOM 1699 C C . ILE A 1 210 ? 5.565 -13.019 0.166 1.00 92.75 210 ILE A C 1
ATOM 1701 O O . ILE A 1 210 ? 4.793 -12.455 0.941 1.00 92.75 210 ILE A O 1
ATOM 1705 N N . LEU A 1 211 ? 5.787 -14.335 0.255 1.00 90.44 211 LEU A N 1
ATOM 1706 C CA . LEU A 1 211 ? 5.312 -15.154 1.374 1.00 90.44 211 LEU A CA 1
ATOM 1707 C C . LEU A 1 211 ? 6.496 -15.581 2.244 1.00 90.44 211 LEU A C 1
ATOM 1709 O O . LEU A 1 211 ? 7.186 -16.552 1.937 1.00 90.44 211 LEU A O 1
ATOM 1713 N N . LYS A 1 212 ? 6.697 -14.851 3.339 1.00 89.25 212 LYS A N 1
ATOM 1714 C CA . LYS A 1 212 ? 7.746 -15.063 4.335 1.00 89.25 212 LYS A CA 1
ATOM 1715 C C . LYS A 1 212 ? 7.245 -14.718 5.751 1.00 89.25 212 LYS A C 1
ATOM 1717 O O . LYS A 1 212 ? 7.527 -13.637 6.280 1.00 89.25 212 LYS A O 1
ATOM 1722 N N . PRO A 1 213 ? 6.465 -15.613 6.388 1.00 89.44 213 PRO A N 1
ATOM 1723 C CA . PRO A 1 213 ? 5.875 -15.356 7.703 1.00 89.44 213 PRO A CA 1
ATOM 1724 C C . PRO A 1 213 ? 6.896 -14.980 8.786 1.00 89.44 213 PRO A C 1
ATOM 1726 O O . PRO A 1 213 ? 6.600 -14.164 9.658 1.00 89.44 213 PRO A O 1
ATOM 1729 N N . GLU A 1 214 ? 8.112 -15.519 8.729 1.00 88.56 214 GLU A N 1
ATOM 1730 C CA . GLU A 1 214 ? 9.164 -15.299 9.721 1.00 88.56 214 GLU A CA 1
ATOM 1731 C C . GLU A 1 214 ? 9.722 -13.870 9.758 1.00 88.56 214 GLU A C 1
ATOM 1733 O O . GLU A 1 214 ? 10.367 -13.499 10.743 1.00 88.56 214 GLU A O 1
ATOM 1738 N N . THR A 1 215 ? 9.471 -13.070 8.720 1.00 89.06 215 THR A N 1
ATOM 1739 C CA . THR A 1 215 ? 9.766 -11.630 8.685 1.00 89.06 215 THR A CA 1
ATOM 1740 C C . THR A 1 215 ? 8.510 -10.768 8.753 1.00 89.06 215 THR A C 1
ATOM 1742 O O . THR A 1 215 ? 8.619 -9.549 8.730 1.00 89.06 215 THR A O 1
ATOM 1745 N N . GLY A 1 216 ? 7.327 -11.372 8.870 1.00 90.81 216 GLY A N 1
ATOM 1746 C CA . GLY A 1 216 ? 6.057 -10.650 8.809 1.00 90.81 216 GLY A CA 1
ATOM 1747 C C . GLY A 1 216 ? 5.661 -10.223 7.411 1.00 90.81 216 GLY A C 1
ATOM 1748 O O . GLY A 1 216 ? 4.944 -9.248 7.250 1.00 90.81 216 GLY A O 1
ATOM 1749 N N . THR A 1 217 ? 6.130 -10.941 6.398 1.00 92.62 217 THR A N 1
ATOM 1750 C CA . THR A 1 217 ? 5.790 -10.658 5.009 1.00 92.62 217 THR A CA 1
ATOM 1751 C C . THR A 1 217 ? 4.764 -11.668 4.550 1.00 92.62 217 THR A C 1
ATOM 1753 O O . THR A 1 217 ? 5.086 -12.796 4.177 1.00 92.62 217 THR A O 1
ATOM 1756 N N . VAL A 1 218 ? 3.501 -11.287 4.657 1.00 91.62 218 VAL A N 1
ATOM 1757 C CA . VAL A 1 218 ? 2.365 -12.114 4.265 1.00 91.62 218 VAL A CA 1
ATOM 1758 C C . VAL A 1 218 ? 1.305 -11.238 3.617 1.00 91.62 218 VAL A C 1
ATOM 1760 O O . VAL A 1 218 ? 1.281 -10.024 3.786 1.00 91.62 218 VAL A O 1
ATOM 1763 N N . GLY A 1 219 ? 0.398 -11.875 2.888 1.00 92.38 219 GLY A N 1
ATOM 1764 C CA . GLY A 1 219 ? -0.784 -11.216 2.360 1.00 92.38 219 GLY A CA 1
ATOM 1765 C C . GLY A 1 219 ? -0.551 -10.487 1.043 1.00 92.38 219 GLY A C 1
ATOM 1766 O O . GLY A 1 219 ? 0.103 -9.452 0.969 1.00 92.38 219 GLY A O 1
ATOM 1767 N N . SER A 1 220 ? -1.118 -11.073 -0.005 1.00 96.06 220 SER A N 1
ATOM 1768 C CA . SER A 1 220 ? -1.362 -10.470 -1.317 1.00 96.06 220 SER A CA 1
ATOM 1769 C C . SER A 1 220 ? -2.857 -10.202 -1.452 1.00 96.06 220 SER A C 1
ATOM 1771 O O . SER A 1 220 ? -3.652 -10.853 -0.768 1.00 96.06 220 SER A O 1
ATOM 1773 N N . GLY A 1 221 ? -3.268 -9.310 -2.349 1.00 95.62 221 GLY A N 1
ATOM 1774 C CA . GLY A 1 221 ? -4.683 -8.997 -2.500 1.00 95.62 221 GLY A CA 1
ATOM 1775 C C . GLY A 1 221 ? -5.073 -8.349 -3.820 1.00 95.62 221 GLY A C 1
ATOM 1776 O O . GLY A 1 221 ? -4.277 -7.705 -4.494 1.00 95.62 221 GLY A O 1
ATOM 1777 N N . ILE A 1 222 ? -6.341 -8.534 -4.164 1.00 96.31 222 ILE A N 1
ATOM 1778 C CA . ILE A 1 222 ? -7.065 -7.818 -5.205 1.00 96.31 222 ILE A CA 1
ATOM 1779 C C . ILE A 1 222 ? -8.150 -7.032 -4.475 1.00 96.31 222 ILE A C 1
ATOM 1781 O O . ILE A 1 222 ? -9.083 -7.631 -3.939 1.00 96.31 222 ILE A O 1
ATOM 1785 N N . PHE A 1 223 ? -8.013 -5.710 -4.420 1.00 94.44 223 PHE A N 1
ATOM 1786 C CA . PHE A 1 223 ? -8.924 -4.822 -3.697 1.00 94.44 223 PHE A CA 1
ATOM 1787 C C . PHE A 1 223 ? -9.708 -3.972 -4.700 1.00 94.44 223 PHE A C 1
ATOM 1789 O O . PHE A 1 223 ? -9.121 -3.087 -5.316 1.00 94.44 223 PHE A O 1
ATOM 1796 N N . ALA A 1 224 ? -11.005 -4.234 -4.895 1.00 89.75 224 ALA A N 1
ATOM 1797 C CA . ALA A 1 224 ? -11.821 -3.587 -5.928 1.00 89.75 224 ALA A CA 1
ATOM 1798 C C . ALA A 1 224 ? -13.233 -3.229 -5.418 1.00 89.75 224 ALA A C 1
ATOM 1800 O O . ALA A 1 224 ? -14.118 -4.076 -5.340 1.00 89.75 224 ALA A O 1
ATOM 1801 N N . ASN A 1 225 ? -13.502 -1.949 -5.139 1.00 79.88 225 ASN A N 1
ATOM 1802 C CA . ASN A 1 225 ? -14.791 -1.505 -4.571 1.00 79.88 225 ASN A CA 1
ATOM 1803 C C . ASN A 1 225 ? -15.169 -2.313 -3.311 1.00 79.88 225 ASN A C 1
ATOM 1805 O O . ASN A 1 225 ? -14.340 -2.449 -2.421 1.00 79.88 225 ASN A O 1
ATOM 1809 N N . ASP A 1 226 ? -16.387 -2.843 -3.200 1.00 77.00 226 ASP A N 1
ATOM 1810 C CA . ASP A 1 226 ? -16.796 -3.673 -2.056 1.00 77.00 226 ASP A CA 1
ATOM 1811 C C . ASP A 1 226 ? -16.261 -5.116 -2.124 1.00 77.00 226 ASP A C 1
ATOM 1813 O O . ASP A 1 226 ? -16.298 -5.828 -1.119 1.00 77.00 226 ASP A O 1
ATOM 1817 N N . ASP A 1 227 ? -15.728 -5.530 -3.277 1.00 75.00 227 ASP A N 1
ATOM 1818 C CA . ASP A 1 227 ? -15.200 -6.868 -3.522 1.00 75.00 227 ASP A CA 1
ATOM 1819 C C . ASP A 1 227 ? -13.681 -6.872 -3.331 1.00 75.00 227 ASP A C 1
ATOM 1821 O O . ASP A 1 227 ? -12.919 -6.271 -4.091 1.00 75.00 227 ASP A O 1
ATOM 1825 N N . PHE A 1 228 ? -13.205 -7.586 -2.319 1.00 85.00 228 PHE A N 1
ATOM 1826 C CA . PHE A 1 228 ? -11.775 -7.776 -2.140 1.00 85.00 228 PHE A CA 1
ATOM 1827 C C . PHE A 1 228 ? -11.441 -9.199 -1.739 1.00 85.00 228 PHE A C 1
ATOM 1829 O O . PHE A 1 228 ? -12.084 -9.824 -0.895 1.00 85.00 228 PHE A O 1
ATOM 1836 N N . HIS A 1 229 ? -10.372 -9.695 -2.344 1.00 90.50 229 HIS A N 1
ATOM 1837 C CA . HIS A 1 229 ? -9.869 -11.037 -2.137 1.00 90.50 229 HIS A CA 1
ATOM 1838 C C . HIS A 1 229 ? -8.413 -10.948 -1.753 1.00 90.50 229 HIS A C 1
ATOM 1840 O O . HIS A 1 229 ? -7.652 -10.221 -2.374 1.00 90.50 229 HIS A O 1
ATOM 1846 N N . TYR A 1 230 ? -8.016 -11.684 -0.728 1.00 92.56 230 TYR A N 1
ATOM 1847 C CA . TYR A 1 230 ? -6.652 -11.621 -0.230 1.00 92.56 230 TYR A CA 1
ATOM 1848 C C . TYR A 1 230 ? -6.232 -12.944 0.391 1.00 92.56 230 TYR A C 1
ATOM 1850 O O . TYR A 1 230 ? -7.054 -13.835 0.658 1.00 92.56 230 TYR A O 1
ATOM 1858 N N . THR A 1 231 ? -4.927 -13.070 0.568 1.00 90.69 231 THR A N 1
ATOM 1859 C CA . THR A 1 231 ? -4.276 -14.096 1.374 1.00 90.69 231 THR A CA 1
ATOM 1860 C C . THR A 1 231 ? -3.816 -13.480 2.694 1.00 90.69 231 THR A C 1
ATOM 1862 O O . THR A 1 231 ? -3.734 -12.261 2.827 1.00 90.69 231 THR A O 1
ATOM 1865 N N . GLY A 1 232 ? -3.538 -14.317 3.686 1.00 86.06 232 GLY A N 1
ATOM 1866 C CA . GLY A 1 232 ? -3.145 -13.882 5.024 1.00 86.06 232 GLY A CA 1
ATOM 1867 C C . GLY A 1 232 ? -2.033 -14.727 5.640 1.00 86.06 232 GLY A C 1
ATOM 1868 O O . GLY A 1 232 ? -1.497 -15.623 4.986 1.00 86.06 232 GLY A O 1
ATOM 1869 N N . SER A 1 233 ? -1.706 -14.476 6.908 1.00 81.81 233 SER A N 1
ATOM 1870 C CA . SER A 1 233 ? -0.746 -15.257 7.708 1.00 81.81 233 SER A CA 1
ATOM 1871 C C . SER A 1 233 ? -1.129 -16.732 7.869 1.00 81.81 233 SER A C 1
ATOM 1873 O O . SER A 1 233 ? -0.269 -17.572 8.125 1.00 81.81 233 SER A O 1
ATOM 1875 N N . GLU A 1 234 ? -2.400 -17.084 7.673 1.00 80.31 234 GLU A N 1
ATOM 1876 C CA . GLU A 1 234 ? -2.868 -18.468 7.595 1.00 80.31 234 GLU A CA 1
ATOM 1877 C C . GLU A 1 234 ? -2.425 -19.197 6.316 1.00 80.31 234 GLU A C 1
ATOM 1879 O O . GLU A 1 234 ? -2.488 -20.427 6.252 1.00 80.31 234 GLU A O 1
ATOM 1884 N N . THR A 1 235 ? -1.956 -18.459 5.306 1.00 77.75 235 THR A N 1
ATOM 1885 C CA . THR A 1 235 ? -1.491 -19.003 4.028 1.00 77.75 235 THR A CA 1
ATOM 1886 C C . THR A 1 235 ? -0.109 -19.612 4.206 1.00 77.75 235 THR A C 1
ATOM 1888 O O . THR A 1 235 ? 0.874 -18.912 4.422 1.00 77.75 235 THR A O 1
ATOM 1891 N N . LYS A 1 236 ? -0.015 -20.938 4.096 1.00 74.50 236 LYS A N 1
ATOM 1892 C CA . LYS A 1 236 ? 1.236 -21.670 4.370 1.00 74.50 236 LYS A CA 1
ATOM 1893 C C . LYS A 1 236 ? 2.047 -22.027 3.125 1.00 74.50 236 LYS A C 1
ATOM 1895 O O . LYS A 1 236 ? 3.084 -22.678 3.250 1.00 74.50 236 LYS A O 1
ATOM 1900 N N . LYS A 1 237 ? 1.558 -21.664 1.937 1.00 82.50 237 LYS A N 1
ATOM 1901 C CA . LYS A 1 237 ? 2.157 -22.004 0.641 1.00 82.50 237 LYS A CA 1
ATOM 1902 C C . LYS A 1 237 ? 1.992 -20.870 -0.362 1.00 82.50 237 LYS A C 1
ATOM 1904 O O . LYS A 1 237 ? 1.008 -20.129 -0.319 1.00 82.50 237 LYS A O 1
ATOM 1909 N N . SER A 1 238 ? 2.927 -20.783 -1.306 1.00 84.19 238 SER A N 1
ATOM 1910 C CA . SER A 1 238 ? 2.831 -19.873 -2.447 1.00 84.19 238 SER A CA 1
ATOM 1911 C C . SER A 1 238 ? 1.501 -20.065 -3.175 1.00 84.19 238 SER A C 1
ATOM 1913 O O . SER A 1 238 ? 1.100 -21.189 -3.486 1.00 84.19 238 SER A O 1
ATOM 1915 N N . SER A 1 239 ? 0.816 -18.954 -3.418 1.00 87.75 239 SER A N 1
ATOM 1916 C CA . SER A 1 239 ? -0.567 -18.941 -3.881 1.00 87.75 239 SER A CA 1
ATOM 1917 C C . SER A 1 239 ? -0.722 -18.004 -5.075 1.00 87.75 239 SER A C 1
ATOM 1919 O O . SER A 1 239 ? -0.080 -16.960 -5.132 1.00 87.75 239 SER A O 1
ATOM 1921 N N . LEU A 1 240 ? -1.584 -18.377 -6.015 1.00 92.31 240 LEU A N 1
ATOM 1922 C CA . LEU A 1 240 ? -2.076 -17.532 -7.095 1.00 92.31 240 LEU A CA 1
ATOM 1923 C C . LEU A 1 240 ? -3.510 -17.144 -6.758 1.00 92.31 240 LEU A C 1
ATOM 1925 O O . LEU A 1 240 ? -4.351 -18.022 -6.566 1.00 92.31 240 LEU A O 1
ATOM 1929 N N . LEU A 1 241 ? -3.765 -15.842 -6.687 1.00 93.12 241 LEU A N 1
ATOM 1930 C CA . LEU A 1 241 ? -5.091 -15.285 -6.483 1.00 93.12 241 LEU A CA 1
ATOM 1931 C C . LEU A 1 241 ? -5.645 -14.795 -7.824 1.00 93.12 241 LEU A C 1
ATOM 1933 O O . LEU A 1 241 ? -5.015 -13.970 -8.480 1.00 93.12 241 LEU A O 1
ATOM 1937 N N . ILE A 1 242 ? -6.819 -15.292 -8.208 1.00 93.12 242 ILE A N 1
ATOM 1938 C CA . ILE A 1 242 ? -7.537 -14.865 -9.414 1.00 93.12 242 ILE A CA 1
ATOM 1939 C C . ILE A 1 242 ? -8.913 -14.350 -8.999 1.00 93.12 242 ILE A C 1
ATOM 1941 O O . ILE A 1 242 ? -9.605 -14.999 -8.211 1.00 93.12 242 ILE A O 1
ATOM 1945 N N . ALA A 1 243 ? -9.290 -13.188 -9.530 1.00 91.38 243 ALA A N 1
ATOM 1946 C CA . ALA A 1 243 ? -10.618 -12.610 -9.385 1.00 91.38 243 ALA A CA 1
ATOM 1947 C C . ALA A 1 243 ? -10.953 -11.739 -10.604 1.00 91.38 243 ALA A C 1
ATOM 1949 O O . ALA A 1 243 ? -10.071 -11.116 -11.197 1.00 91.38 243 ALA A O 1
ATOM 1950 N N . SER A 1 244 ? -12.236 -11.669 -10.953 1.00 89.06 244 SER A N 1
ATOM 1951 C CA . SER A 1 244 ? -12.747 -10.687 -11.912 1.00 89.06 244 SER A CA 1
ATOM 1952 C C . SER A 1 244 ? -12.999 -9.358 -11.207 1.00 89.06 244 SER A C 1
ATOM 1954 O O . SER A 1 244 ? -13.638 -9.329 -10.158 1.00 89.06 244 SER A O 1
ATOM 1956 N N . VAL A 1 245 ? -12.527 -8.261 -11.798 1.00 87.44 245 VAL A N 1
ATOM 1957 C CA . VAL A 1 245 ? -12.711 -6.902 -11.271 1.00 87.44 245 VAL A CA 1
ATOM 1958 C C . VAL A 1 245 ? -13.386 -6.004 -12.314 1.00 87.44 245 VAL A C 1
ATOM 1960 O O . VAL A 1 245 ? -13.250 -6.257 -13.515 1.00 87.44 245 VAL A O 1
ATOM 1963 N N . PRO A 1 246 ? -14.125 -4.959 -11.901 1.00 83.12 246 PRO A N 1
ATOM 1964 C CA . PRO A 1 246 ? -14.704 -3.997 -12.836 1.00 83.12 246 PRO A CA 1
ATOM 1965 C C . PRO A 1 246 ? -13.626 -3.300 -13.680 1.00 83.12 246 PRO A C 1
ATOM 1967 O O . PRO A 1 246 ? -12.606 -2.874 -13.147 1.00 83.12 246 PRO A O 1
ATOM 1970 N N . LYS A 1 247 ? -13.876 -3.145 -14.989 1.00 77.94 247 LYS A N 1
ATOM 1971 C CA . LYS A 1 247 ? -12.953 -2.476 -15.931 1.00 77.94 247 LYS A CA 1
ATOM 1972 C C . LYS A 1 247 ? -12.842 -0.967 -15.708 1.00 77.94 247 LYS A C 1
ATOM 1974 O O . LYS A 1 247 ? -11.795 -0.378 -15.929 1.00 77.94 247 LYS A O 1
ATOM 1979 N N . PHE A 1 248 ? -13.952 -0.342 -15.325 1.00 70.19 248 PHE A N 1
ATOM 1980 C CA . PHE A 1 248 ? -14.067 1.105 -15.191 1.00 70.19 248 PHE A CA 1
ATOM 1981 C C . PHE A 1 248 ? -14.828 1.457 -13.923 1.00 70.19 248 PHE A C 1
ATOM 1983 O O . PHE A 1 248 ? -15.680 0.696 -13.451 1.00 70.19 248 PHE A O 1
ATOM 1990 N N . LYS A 1 249 ? -14.571 2.663 -13.420 1.00 62.94 249 LYS A N 1
ATOM 1991 C CA . LYS A 1 249 ? -15.396 3.297 -12.395 1.00 62.94 249 LYS A CA 1
ATOM 1992 C C . LYS A 1 249 ? -16.739 3.710 -13.006 1.00 62.94 249 LYS A C 1
ATOM 1994 O O . LYS A 1 249 ? -16.887 4.836 -13.467 1.00 62.94 249 LYS A O 1
ATOM 1999 N N . SER A 1 250 ? -17.740 2.833 -13.003 1.00 51.53 250 SER A N 1
ATOM 2000 C CA . SER A 1 250 ? -19.137 3.275 -13.113 1.00 51.53 250 SER A CA 1
ATOM 2001 C C . SER A 1 250 ? -19.734 3.408 -11.720 1.00 51.53 250 SER A C 1
ATOM 2003 O O . SER A 1 250 ? -19.833 2.438 -10.967 1.00 51.53 250 SER A O 1
ATOM 2005 N N . SER A 1 251 ? -20.136 4.632 -11.378 1.00 44.88 251 SER A N 1
ATOM 2006 C CA . SER A 1 251 ? -20.915 4.926 -10.182 1.00 44.88 251 SER A CA 1
ATOM 2007 C C . SER A 1 251 ? -22.170 4.046 -10.164 1.00 44.88 251 SER A C 1
ATOM 2009 O O . SER A 1 251 ? -23.063 4.181 -10.994 1.00 44.88 251 SER A O 1
ATOM 2011 N N . GLY A 1 252 ? -22.225 3.103 -9.223 1.00 45.09 252 GLY A N 1
ATOM 2012 C CA . GLY A 1 252 ? -23.425 2.308 -8.951 1.00 45.09 252 GLY A CA 1
ATOM 2013 C C . GLY A 1 252 ? -23.561 0.975 -9.691 1.00 45.09 252 GLY A C 1
ATOM 2014 O O . GLY A 1 252 ? -24.544 0.275 -9.454 1.00 45.09 252 GLY A O 1
ATOM 2015 N N . SER A 1 253 ? -22.604 0.549 -10.521 1.00 40.47 253 SER A N 1
ATOM 2016 C CA . SER A 1 253 ? -22.628 -0.826 -11.038 1.00 40.47 253 SER A CA 1
ATOM 2017 C C . SER A 1 253 ? -21.909 -1.765 -10.067 1.00 40.47 253 SER A C 1
ATOM 2019 O O . SER A 1 253 ? -20.680 -1.867 -10.084 1.00 40.47 253 SER A O 1
ATOM 2021 N N . ARG A 1 254 ? -22.662 -2.495 -9.235 1.00 45.44 254 ARG A N 1
ATOM 2022 C CA . ARG A 1 254 ? -22.137 -3.746 -8.668 1.00 45.44 254 ARG A CA 1
ATOM 2023 C C . ARG A 1 254 ? -21.709 -4.636 -9.828 1.00 45.44 254 ARG A C 1
ATOM 2025 O O . ARG A 1 254 ? -22.451 -4.754 -10.806 1.00 45.44 254 ARG A O 1
ATOM 2032 N N . CYS A 1 255 ? -20.548 -5.276 -9.716 1.00 44.19 255 CYS A N 1
ATOM 2033 C CA . CYS A 1 255 ? -20.245 -6.402 -10.585 1.00 44.19 255 CYS A CA 1
ATOM 2034 C C . CYS A 1 255 ? -21.365 -7.428 -10.350 1.00 44.19 255 CYS A C 1
ATOM 2036 O O . CYS A 1 255 ? -21.490 -7.973 -9.258 1.00 44.19 255 CYS A O 1
ATOM 2038 N N . MET A 1 256 ? -22.276 -7.595 -11.316 1.00 40.91 256 MET A N 1
ATOM 2039 C CA . MET A 1 256 ? -23.450 -8.467 -11.144 1.00 40.91 256 MET A CA 1
ATOM 2040 C C . MET A 1 256 ? -23.057 -9.946 -11.030 1.00 40.91 256 MET A C 1
ATOM 2042 O O . MET A 1 256 ? -23.864 -10.771 -10.613 1.00 40.91 256 MET A O 1
ATOM 2046 N N . GLN A 1 257 ? -21.814 -10.274 -11.377 1.00 46.72 257 GLN A N 1
ATOM 2047 C CA . GLN A 1 257 ? -21.207 -11.565 -11.113 1.00 46.72 257 GLN A CA 1
ATOM 2048 C C . GLN A 1 257 ? -20.345 -11.431 -9.863 1.00 46.72 257 GLN A C 1
ATOM 2050 O O . GLN A 1 257 ? -19.400 -10.643 -9.852 1.00 46.72 257 GLN A O 1
ATOM 2055 N N . ALA A 1 258 ? -20.694 -12.191 -8.821 1.00 47.16 258 ALA A N 1
ATOM 2056 C CA . ALA A 1 258 ? -19.824 -12.382 -7.672 1.00 47.16 258 ALA A CA 1
ATOM 2057 C C . ALA A 1 258 ? -18.437 -12.773 -8.193 1.00 47.16 258 ALA A C 1
ATOM 2059 O O . ALA A 1 258 ? -18.310 -13.736 -8.951 1.00 47.16 258 ALA A O 1
ATOM 2060 N N . SER A 1 259 ? -17.422 -11.988 -7.842 1.00 54.53 259 SER A N 1
ATOM 2061 C CA . SER A 1 259 ? -16.044 -12.278 -8.211 1.00 54.53 259 SER A CA 1
ATOM 2062 C C . SER A 1 259 ? -15.650 -13.621 -7.585 1.00 54.53 259 SER A C 1
ATOM 2064 O O . SER A 1 259 ? -15.517 -13.747 -6.367 1.00 54.53 259 SER A O 1
ATOM 2066 N N . GLU A 1 260 ? -15.540 -14.667 -8.407 1.00 57.59 260 GLU A N 1
ATOM 2067 C CA . GLU A 1 260 ? -15.168 -15.991 -7.919 1.00 57.59 260 GLU A CA 1
ATOM 2068 C C . GLU A 1 260 ? -13.693 -15.960 -7.509 1.00 57.59 260 GLU A C 1
ATOM 2070 O O . GLU A 1 260 ? -12.795 -15.818 -8.341 1.00 57.59 260 GLU A O 1
ATOM 2075 N N . LYS A 1 261 ? -13.450 -16.041 -6.197 1.00 69.75 261 LYS A N 1
ATOM 2076 C CA . LYS A 1 261 ? -12.107 -16.147 -5.632 1.00 69.75 261 LYS A CA 1
ATOM 2077 C C . LYS A 1 261 ? -11.554 -17.526 -5.931 1.00 69.75 261 LYS A C 1
ATOM 2079 O O . LYS A 1 261 ? -11.984 -18.505 -5.321 1.00 69.75 261 LYS A O 1
ATOM 2084 N N . LEU A 1 262 ? -10.524 -17.590 -6.762 1.00 75.06 262 LEU A N 1
ATOM 2085 C CA . LEU A 1 262 ? -9.756 -18.813 -6.927 1.00 75.06 262 LEU A CA 1
ATOM 2086 C C . LEU A 1 262 ? -8.362 -18.623 -6.328 1.00 75.06 262 LEU A C 1
ATOM 2088 O O . LEU A 1 262 ? -7.572 -17.811 -6.807 1.00 75.06 262 LEU A O 1
ATOM 2092 N N . VAL A 1 263 ? -8.078 -19.362 -5.251 1.00 75.25 263 VAL A N 1
ATOM 2093 C CA . VAL A 1 263 ? -6.738 -19.454 -4.657 1.00 75.25 263 VAL A CA 1
ATOM 2094 C C . VAL A 1 263 ? -6.143 -20.789 -5.061 1.00 75.25 263 VAL A C 1
ATOM 2096 O O . VAL A 1 263 ? -6.611 -21.839 -4.622 1.00 75.25 263 VAL A O 1
ATOM 2099 N N . LEU A 1 264 ? -5.119 -20.748 -5.905 1.00 75.31 264 LEU A N 1
ATOM 2100 C CA . LEU A 1 264 ? -4.432 -21.940 -6.391 1.00 75.31 264 LEU A CA 1
ATOM 2101 C C . LEU A 1 264 ? -3.050 -22.019 -5.767 1.00 75.31 264 LEU A C 1
ATOM 2103 O O . LEU A 1 264 ? -2.274 -21.069 -5.843 1.00 75.31 264 LEU A O 1
ATOM 2107 N N . GLU A 1 265 ? -2.712 -23.166 -5.192 1.00 74.38 265 GLU A N 1
ATOM 2108 C CA . GLU A 1 265 ? -1.341 -23.429 -4.764 1.00 74.38 265 GLU A CA 1
ATOM 2109 C C . GLU A 1 265 ? -0.446 -23.540 -6.008 1.00 74.38 265 GLU A C 1
ATOM 2111 O O . GLU A 1 265 ? -0.700 -24.345 -6.907 1.00 74.38 265 GLU A O 1
ATOM 2116 N N . THR A 1 266 ? 0.596 -22.711 -6.095 1.00 59.78 266 THR A N 1
ATOM 2117 C CA . THR A 1 266 ? 1.438 -22.642 -7.301 1.00 59.78 266 THR A CA 1
ATOM 2118 C C . THR A 1 266 ? 2.573 -23.654 -7.307 1.00 59.78 266 THR A C 1
ATOM 2120 O O . THR A 1 266 ? 3.131 -23.901 -8.374 1.00 59.78 266 THR A O 1
ATOM 2123 N N . MET A 1 267 ? 2.898 -24.265 -6.162 1.00 60.00 267 MET A N 1
ATOM 2124 C CA . MET A 1 267 ? 3.859 -25.365 -6.058 1.00 60.00 267 MET A CA 1
ATOM 2125 C C . MET A 1 267 ? 3.474 -26.353 -4.944 1.00 60.00 267 MET A C 1
ATOM 2127 O O . MET A 1 267 ? 3.056 -25.916 -3.868 1.00 60.00 267 MET A O 1
ATOM 2131 N N . PRO A 1 268 ? 3.691 -27.670 -5.136 1.00 47.50 268 PRO A N 1
ATOM 2132 C CA . PRO A 1 268 ? 3.753 -28.630 -4.038 1.00 47.50 268 PRO A CA 1
ATOM 2133 C C . PRO A 1 268 ? 5.055 -28.395 -3.252 1.00 47.50 268 PRO A C 1
ATOM 2135 O O . PRO A 1 268 ? 6.053 -29.079 -3.448 1.00 47.50 268 PRO A O 1
ATOM 2138 N N . GLY A 1 269 ? 5.074 -27.350 -2.427 1.00 52.53 269 GLY A N 1
ATOM 2139 C CA . GLY A 1 269 ? 6.177 -27.027 -1.522 1.00 52.53 269 GLY A CA 1
ATOM 2140 C C . GLY A 1 269 ? 5.918 -27.528 -0.102 1.00 52.53 269 GLY A C 1
ATOM 2141 O O . GLY A 1 269 ? 4.773 -27.810 0.270 1.00 52.53 269 GLY A O 1
ATOM 2142 N N . GLU A 1 270 ? 6.983 -27.614 0.701 1.00 53.78 270 GLU A N 1
ATOM 2143 C CA . GLU A 1 270 ? 6.858 -27.809 2.145 1.00 53.78 270 GLU A CA 1
ATOM 2144 C C . GLU A 1 270 ? 5.917 -26.747 2.721 1.00 53.78 270 GLU A C 1
ATOM 2146 O O . GLU A 1 270 ? 5.987 -25.564 2.389 1.00 53.78 270 GLU A O 1
ATOM 2151 N N . THR A 1 271 ? 4.998 -27.185 3.577 1.00 60.91 271 THR A N 1
ATOM 2152 C CA . THR A 1 271 ? 4.153 -26.255 4.324 1.00 60.91 271 THR A CA 1
ATOM 2153 C C . THR A 1 271 ? 5.076 -25.399 5.178 1.00 60.91 271 THR A C 1
ATOM 2155 O O . THR A 1 271 ? 5.812 -25.948 5.997 1.00 60.91 271 THR A O 1
ATOM 2158 N N . MET A 1 272 ? 5.045 -24.075 5.017 1.00 61.09 272 MET A N 1
ATOM 2159 C CA . MET A 1 272 ? 5.828 -23.192 5.876 1.00 61.09 272 MET A CA 1
ATOM 2160 C C . MET A 1 272 ? 5.321 -23.354 7.315 1.00 61.09 272 MET A C 1
ATOM 2162 O O . MET A 1 272 ? 4.222 -22.921 7.660 1.00 61.09 272 MET A O 1
ATOM 2166 N N . LEU A 1 273 ? 6.106 -24.040 8.152 1.00 58.94 273 LEU A N 1
ATOM 2167 C CA . LEU A 1 273 ? 5.812 -24.270 9.574 1.00 58.94 273 LEU A CA 1
ATOM 2168 C C . LEU A 1 273 ? 6.275 -23.104 10.463 1.00 58.94 273 LEU A C 1
ATOM 2170 O O . LEU A 1 273 ? 6.151 -23.165 11.686 1.00 58.94 273 LEU A O 1
ATOM 2174 N N . GLN A 1 274 ? 6.850 -22.061 9.865 1.00 68.88 274 GLN A N 1
ATOM 2175 C CA . GLN A 1 274 ? 7.504 -20.981 10.590 1.00 68.88 27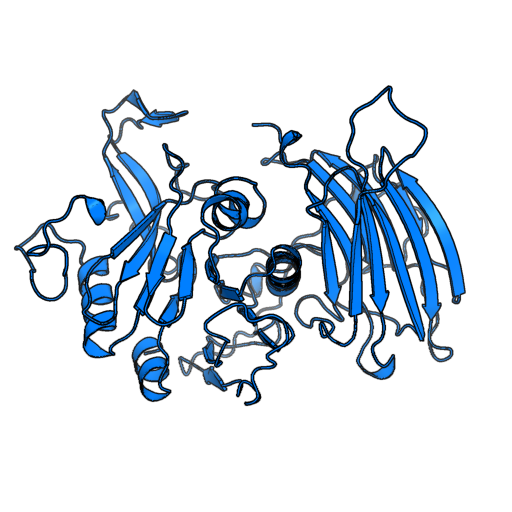4 GLN A CA 1
ATOM 2176 C C . GLN A 1 274 ? 6.483 -20.018 11.198 1.00 68.88 274 GLN A C 1
ATOM 2178 O O . GLN A 1 274 ? 5.457 -19.697 10.599 1.00 68.88 274 GLN A O 1
ATOM 2183 N N . GLN A 1 275 ? 6.771 -19.568 12.420 1.00 82.00 275 GLN A N 1
ATOM 2184 C CA . GLN A 1 275 ? 5.890 -18.677 13.162 1.00 82.00 275 GLN A CA 1
ATOM 2185 C C . GLN A 1 275 ? 5.869 -17.286 12.524 1.00 82.00 275 GLN A C 1
ATOM 2187 O O . GLN A 1 275 ? 6.920 -16.676 12.323 1.00 82.00 275 GLN A O 1
ATOM 2192 N N . TYR A 1 276 ? 4.661 -16.778 12.281 1.00 88.06 276 TYR A N 1
ATOM 2193 C CA . TYR A 1 276 ? 4.427 -15.403 11.859 1.00 88.06 276 TYR A CA 1
ATOM 2194 C C . TYR A 1 276 ? 5.015 -14.407 12.874 1.00 88.06 276 TYR A C 1
ATOM 2196 O O . TYR A 1 276 ? 4.724 -14.477 14.074 1.00 88.06 276 TYR A O 1
ATOM 2204 N N . LYS A 1 277 ? 5.866 -13.499 12.391 1.00 91.50 277 LYS A N 1
ATOM 2205 C CA . LYS A 1 277 ? 6.426 -12.371 13.150 1.00 91.50 277 LYS A CA 1
ATOM 2206 C C . LYS A 1 277 ? 5.903 -11.059 12.587 1.00 91.50 277 LYS A C 1
ATOM 2208 O O . LYS A 1 277 ? 5.334 -11.037 11.513 1.00 91.50 277 LYS A O 1
ATOM 2213 N N . TYR A 1 278 ? 6.090 -9.971 13.320 1.00 92.88 278 TYR A N 1
ATOM 2214 C CA . TYR A 1 278 ? 5.676 -8.643 12.883 1.00 92.88 278 TYR A CA 1
ATOM 2215 C C . TYR A 1 278 ? 6.446 -7.563 13.640 1.00 92.88 278 TYR A C 1
ATOM 2217 O O . TYR A 1 278 ? 6.878 -7.763 14.784 1.00 92.88 278 TYR A O 1
ATOM 2225 N N . GLY A 1 279 ? 6.596 -6.410 12.996 1.00 92.50 279 GLY A N 1
ATOM 2226 C CA . GLY A 1 279 ? 7.061 -5.173 13.598 1.00 92.50 279 GLY A CA 1
ATOM 2227 C C . GLY A 1 279 ? 6.051 -4.625 14.605 1.00 92.50 279 GLY A C 1
ATOM 2228 O O . GLY A 1 279 ? 4.849 -4.887 14.537 1.00 92.50 279 GLY A O 1
ATOM 2229 N N . ASN A 1 280 ? 6.547 -3.863 15.575 1.00 91.38 280 ASN A N 1
ATOM 2230 C CA . ASN A 1 280 ? 5.703 -3.180 16.546 1.00 91.38 280 ASN A CA 1
ATOM 2231 C C . ASN A 1 280 ? 5.742 -1.686 16.265 1.00 91.38 280 ASN A C 1
ATOM 2233 O O . ASN A 1 280 ? 6.829 -1.107 16.243 1.00 91.38 280 ASN A O 1
ATOM 2237 N N . TYR A 1 281 ? 4.571 -1.078 16.112 1.00 90.38 281 TYR A N 1
ATOM 2238 C CA . TYR A 1 281 ? 4.449 0.362 15.994 1.00 90.38 281 TYR A CA 1
ATOM 2239 C C . TYR A 1 281 ? 5.100 1.037 17.199 1.00 90.38 281 TYR A C 1
ATOM 2241 O O . TYR A 1 281 ? 4.766 0.771 18.359 1.00 90.38 281 TYR A O 1
ATOM 2249 N N . LYS A 1 282 ? 6.085 1.893 16.924 1.00 89.25 282 LYS A N 1
ATOM 2250 C CA . LYS A 1 282 ? 6.869 2.549 17.965 1.00 89.25 282 LYS A CA 1
ATOM 2251 C C . LYS A 1 282 ? 6.060 3.692 18.561 1.00 89.25 282 LYS A C 1
ATOM 2253 O O . LYS A 1 282 ? 6.044 4.787 18.002 1.00 89.25 282 LYS A O 1
ATOM 2258 N N . LEU A 1 283 ? 5.413 3.434 19.695 1.00 91.00 283 LEU A N 1
ATOM 2259 C CA . LEU A 1 283 ? 4.779 4.475 20.501 1.00 91.00 283 LEU A CA 1
ATOM 2260 C C . LEU A 1 283 ? 5.822 5.483 21.005 1.00 91.00 283 LEU A C 1
ATOM 2262 O O . LEU A 1 283 ? 6.947 5.115 21.357 1.00 91.00 283 LEU A O 1
ATOM 2266 N N . LEU A 1 284 ? 5.432 6.750 21.010 1.00 90.75 284 LEU A N 1
ATOM 2267 C CA . LEU A 1 284 ? 6.222 7.896 21.433 1.00 90.75 284 LEU A CA 1
ATOM 2268 C C . LEU A 1 284 ? 5.733 8.409 22.784 1.00 90.75 284 LEU A C 1
ATOM 2270 O O . LEU A 1 284 ? 4.566 8.257 23.131 1.00 90.75 284 LEU A O 1
ATOM 2274 N N . GLU A 1 285 ? 6.610 9.083 23.524 1.00 89.31 285 GLU A N 1
ATOM 2275 C CA . GLU A 1 285 ? 6.208 9.810 24.738 1.00 89.31 285 GLU A CA 1
ATOM 2276 C C . GLU A 1 285 ? 5.241 10.962 24.427 1.00 89.31 285 GLU A C 1
ATOM 2278 O O . GLU A 1 285 ? 4.425 11.326 25.267 1.00 89.31 285 GLU A O 1
ATOM 2283 N N . SER A 1 286 ? 5.306 11.503 23.207 1.00 91.12 286 SER A N 1
ATOM 2284 C CA . SER A 1 286 ? 4.376 12.508 22.695 1.00 91.12 286 SER A CA 1
ATOM 2285 C C . SER A 1 286 ? 3.023 11.934 22.269 1.00 91.12 286 SER A C 1
ATOM 2287 O O . SER A 1 286 ? 2.128 12.709 21.945 1.00 91.12 286 SER A O 1
ATOM 2289 N N . ASP A 1 287 ? 2.846 10.609 22.225 1.00 94.06 287 ASP A N 1
ATOM 2290 C CA . ASP A 1 287 ? 1.541 10.026 21.912 1.00 94.06 287 ASP A CA 1
ATOM 2291 C C . ASP A 1 287 ? 0.591 10.172 23.092 1.00 94.06 287 ASP A C 1
ATOM 2293 O O . ASP A 1 287 ? 0.948 9.932 24.249 1.00 94.06 287 ASP A O 1
ATOM 2297 N N . LYS A 1 288 ? -0.677 10.447 22.789 1.00 94.88 288 LYS A N 1
ATOM 2298 C CA . LYS A 1 288 ? -1.734 10.334 23.784 1.00 94.88 288 LYS A CA 1
ATOM 2299 C C . LYS A 1 288 ? -2.352 8.945 23.702 1.00 94.88 288 LYS A C 1
ATOM 2301 O O . LYS A 1 288 ? -2.841 8.531 22.653 1.00 94.88 288 LYS A O 1
ATOM 2306 N N . ILE A 1 289 ? -2.335 8.234 24.826 1.00 94.25 289 ILE A N 1
ATOM 2307 C CA . ILE A 1 289 ? -2.866 6.875 24.946 1.00 94.25 289 ILE A CA 1
ATOM 2308 C C . ILE A 1 289 ? -3.967 6.872 26.002 1.00 94.25 289 ILE A C 1
ATOM 2310 O O . ILE A 1 289 ? -3.749 7.303 27.135 1.00 94.25 289 ILE A O 1
ATOM 2314 N N . LEU A 1 290 ? -5.138 6.359 25.638 1.00 93.12 290 LEU A N 1
ATOM 2315 C CA . LEU A 1 290 ? -6.253 6.116 26.547 1.00 93.12 290 LEU A CA 1
ATOM 2316 C C . LEU A 1 290 ? -6.460 4.605 26.681 1.00 93.12 290 LEU A C 1
ATOM 2318 O O . LEU A 1 290 ? -6.674 3.920 25.685 1.00 93.12 290 LEU A O 1
ATOM 2322 N N . ILE A 1 291 ? -6.404 4.085 27.907 1.00 92.56 291 ILE A N 1
ATOM 2323 C CA . ILE A 1 291 ? -6.714 2.679 28.199 1.00 92.56 291 ILE A CA 1
ATOM 2324 C C . ILE A 1 291 ? -8.226 2.532 28.364 1.00 92.56 291 ILE A C 1
ATOM 2326 O O . ILE A 1 291 ? -8.842 3.279 29.124 1.00 92.56 291 ILE A O 1
ATOM 2330 N N . LEU A 1 292 ? -8.814 1.546 27.692 1.00 91.75 292 LEU A N 1
ATOM 2331 C CA . LEU A 1 292 ? -10.237 1.248 27.805 1.00 91.75 292 LEU A CA 1
ATOM 2332 C C . LEU A 1 292 ? -10.459 0.217 28.918 1.00 91.75 292 LEU A C 1
ATOM 2334 O O . LEU A 1 292 ? -9.969 -0.909 28.832 1.00 91.75 292 LEU A O 1
ATOM 2338 N N . ASN A 1 293 ? -11.194 0.616 29.958 1.00 89.25 293 ASN A N 1
ATOM 2339 C CA . ASN A 1 293 ? -11.490 -0.216 31.134 1.00 89.25 293 ASN A CA 1
ATOM 2340 C C . ASN A 1 293 ? -12.990 -0.472 31.340 1.00 89.25 293 ASN A C 1
ATOM 2342 O O . ASN A 1 293 ? -13.363 -1.313 32.151 1.00 89.25 293 ASN A O 1
ATOM 2346 N N . GLU A 1 294 ? -13.848 0.274 30.648 1.00 91.75 294 GLU A N 1
ATOM 2347 C CA . GLU A 1 294 ? -15.299 0.214 30.801 1.00 91.75 294 GLU A CA 1
ATOM 2348 C C . GLU A 1 294 ? -15.900 -0.546 29.622 1.00 91.75 294 GLU A C 1
ATOM 2350 O O . GLU A 1 294 ? -15.480 -0.359 28.489 1.00 91.75 294 GLU A O 1
ATOM 2355 N N . ASN A 1 295 ? -16.903 -1.394 29.847 1.00 93.81 295 ASN A N 1
ATOM 2356 C CA . ASN A 1 295 ? -17.521 -2.144 28.746 1.00 93.81 295 ASN A CA 1
ATOM 2357 C C . ASN A 1 295 ? -18.341 -1.259 27.792 1.00 93.81 295 ASN A C 1
ATOM 2359 O O . ASN A 1 295 ? -18.730 -1.718 26.723 1.00 93.81 295 ASN A O 1
ATOM 2363 N N . GLU A 1 296 ? -18.621 -0.011 28.156 1.00 95.94 296 GLU A N 1
ATOM 2364 C CA . GLU A 1 296 ? -19.324 0.953 27.319 1.00 95.94 296 GLU A CA 1
ATOM 2365 C C . GLU A 1 296 ? -18.883 2.361 27.703 1.00 95.94 296 GLU A C 1
ATOM 2367 O O . GLU A 1 296 ? -18.960 2.720 28.874 1.00 95.94 296 GLU A O 1
ATOM 2372 N N . ALA A 1 297 ? -18.425 3.149 26.731 1.00 96.31 297 ALA A N 1
ATOM 2373 C CA . ALA A 1 297 ? -18.055 4.540 26.959 1.00 96.31 297 ALA A CA 1
ATOM 2374 C C . ALA A 1 297 ? -18.097 5.357 25.662 1.00 96.31 297 ALA A C 1
ATOM 2376 O O . ALA A 1 297 ? -17.993 4.822 24.556 1.00 96.31 297 ALA A O 1
ATOM 2377 N N . SER A 1 298 ? -18.197 6.675 25.830 1.00 97.38 298 SER A N 1
ATOM 2378 C CA . SER A 1 298 ? -18.051 7.668 24.767 1.00 97.38 298 SER A CA 1
ATOM 2379 C C . SER A 1 298 ? -17.104 8.760 25.256 1.00 97.38 298 SER A C 1
ATOM 2381 O O . SER A 1 298 ? -17.384 9.406 26.267 1.00 97.38 298 SER A O 1
ATOM 2383 N N . GLN A 1 299 ? -15.937 8.901 24.626 1.00 96.25 299 GLN A N 1
ATOM 2384 C CA . GLN A 1 299 ? -14.861 9.770 25.112 1.00 96.25 299 GLN A CA 1
ATOM 2385 C C . GLN A 1 299 ? -14.141 10.459 23.956 1.00 96.25 299 GLN A C 1
ATOM 2387 O O . GLN A 1 299 ? -13.861 9.831 22.937 1.00 96.25 299 GLN A O 1
ATOM 2392 N N . THR A 1 300 ? -13.787 11.730 24.149 1.00 97.25 300 THR A N 1
ATOM 2393 C CA . THR A 1 300 ? -12.989 12.518 23.201 1.00 97.25 300 THR A CA 1
ATOM 2394 C C . THR A 1 300 ? -11.635 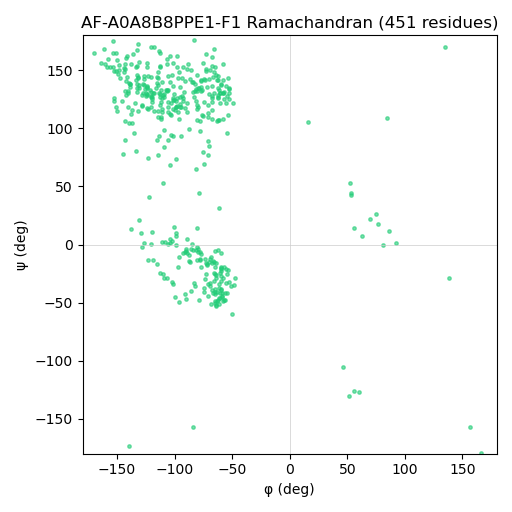12.840 23.809 1.00 97.25 300 THR A C 1
ATOM 2396 O O . THR A 1 300 ? -11.553 13.354 24.924 1.00 97.25 300 THR A O 1
ATOM 2399 N N . VAL A 1 301 ? -10.570 12.561 23.063 1.00 96.75 301 VAL A N 1
ATOM 2400 C CA . VAL A 1 301 ? -9.188 12.828 23.460 1.00 96.75 301 VAL A CA 1
ATOM 2401 C C . VAL A 1 301 ? -8.465 13.502 22.303 1.00 96.75 301 VAL A C 1
ATOM 2403 O O . VAL A 1 301 ? -8.577 13.058 21.163 1.00 96.75 301 VAL A O 1
ATOM 2406 N N . CYS A 1 302 ? -7.707 14.556 22.594 1.00 96.38 302 CYS A N 1
ATOM 2407 C CA . CYS A 1 302 ? -6.924 15.273 21.593 1.00 96.38 302 CYS A CA 1
ATOM 2408 C C . CYS A 1 302 ? -5.420 15.137 21.849 1.00 96.38 302 CYS A C 1
ATOM 2410 O O . CYS A 1 302 ? -4.984 15.040 23.001 1.00 96.38 302 CYS A O 1
ATOM 2412 N N . ASN A 1 303 ? -4.643 15.149 20.769 1.00 96.25 303 ASN A N 1
ATOM 2413 C CA . ASN A 1 303 ? -3.191 15.255 20.782 1.00 96.25 303 ASN A CA 1
ATOM 2414 C C . ASN A 1 303 ? -2.733 16.061 19.564 1.00 96.25 303 ASN A C 1
ATOM 2416 O O . ASN A 1 303 ? -3.070 15.698 18.437 1.00 96.25 303 ASN A O 1
ATOM 2420 N N . GLY A 1 304 ? -1.994 17.149 19.791 1.00 93.69 304 GLY A N 1
ATOM 2421 C CA . GLY A 1 304 ? -1.692 18.112 18.732 1.00 93.69 304 GLY A CA 1
ATOM 2422 C C . GLY A 1 304 ? -2.977 18.637 18.086 1.00 93.69 304 GLY A C 1
ATOM 2423 O O . GLY A 1 304 ? -3.885 19.095 18.782 1.00 93.69 304 GLY A O 1
ATOM 2424 N N . GLN A 1 305 ? -3.061 18.533 16.765 1.00 92.75 305 GLN A N 1
ATOM 2425 C CA . GLN A 1 305 ? -4.194 18.987 15.959 1.00 92.75 305 GLN A CA 1
ATOM 2426 C C . GLN A 1 305 ? -5.280 17.919 15.744 1.00 92.75 305 GLN A C 1
ATOM 2428 O O . GLN A 1 305 ? -6.340 18.214 15.172 1.00 92.75 305 GLN A O 1
ATOM 2433 N N . VAL A 1 306 ? -5.046 16.696 16.232 1.00 96.44 306 VAL A N 1
ATOM 2434 C CA . VAL A 1 306 ? -5.975 15.569 16.114 1.00 96.44 306 VAL A CA 1
ATOM 2435 C C . VAL A 1 306 ? -6.836 15.465 17.364 1.00 96.44 306 VAL A C 1
ATOM 2437 O O . VAL A 1 306 ? -6.324 15.242 18.461 1.00 96.44 306 VAL A O 1
ATOM 2440 N N . CYS A 1 307 ? -8.155 15.548 17.202 1.00 96.38 307 CYS A N 1
ATOM 2441 C CA . CYS A 1 307 ? -9.120 15.162 18.230 1.00 96.38 307 CYS A CA 1
ATOM 2442 C C . CYS A 1 307 ? -9.850 13.899 17.790 1.00 96.38 307 CYS A C 1
ATOM 2444 O O . CYS A 1 307 ? -10.365 13.832 16.680 1.00 96.38 307 CYS A O 1
ATOM 2446 N N . CYS A 1 308 ? -9.884 12.899 18.664 1.00 98.12 308 CYS A N 1
ATOM 2447 C CA . CYS A 1 308 ? -10.412 11.572 18.393 1.00 98.12 308 CYS A CA 1
ATOM 2448 C C . CYS A 1 308 ? -11.497 11.241 19.421 1.00 98.12 308 CYS A C 1
ATOM 2450 O O . CYS A 1 308 ? -11.229 11.170 20.623 1.00 98.12 308 CYS A O 1
ATOM 2452 N N . THR A 1 309 ? -12.720 11.043 18.947 1.00 98.38 309 THR A N 1
ATOM 2453 C CA . THR A 1 309 ? -13.853 10.549 19.724 1.00 98.38 309 THR A CA 1
ATOM 2454 C C . THR A 1 309 ? -14.016 9.063 19.466 1.00 98.38 309 THR A C 1
ATOM 2456 O O . THR A 1 309 ? -14.197 8.653 18.321 1.00 98.38 309 THR A O 1
ATOM 2459 N N . ILE A 1 310 ? -13.992 8.263 20.528 1.00 98.25 310 ILE A N 1
ATOM 2460 C CA . ILE A 1 310 ? -14.383 6.856 20.494 1.00 98.25 310 ILE A CA 1
ATOM 2461 C C . ILE A 1 310 ? -15.730 6.684 21.183 1.00 98.25 310 ILE A C 1
ATOM 2463 O O . ILE A 1 310 ? -15.928 7.172 22.292 1.00 98.25 310 ILE A O 1
ATOM 2467 N N . ASP A 1 311 ? -16.635 5.959 20.538 1.00 98.12 311 ASP A N 1
ATOM 2468 C CA . ASP A 1 311 ? -17.909 5.533 21.108 1.00 98.12 311 ASP A CA 1
ATOM 2469 C C . ASP A 1 311 ? -18.051 4.025 20.911 1.00 98.12 311 ASP A C 1
ATOM 2471 O O . ASP A 1 311 ? -17.998 3.528 19.782 1.00 98.12 311 ASP A O 1
ATOM 2475 N N . TYR A 1 312 ? -18.161 3.281 22.010 1.00 97.00 312 TYR A N 1
ATOM 2476 C CA . TYR A 1 312 ? -18.165 1.826 21.954 1.00 97.00 312 TYR A CA 1
ATOM 2477 C C . TYR A 1 312 ? -19.018 1.179 23.041 1.00 97.00 312 TYR A C 1
ATOM 2479 O O . TYR A 1 312 ? -19.215 1.727 24.122 1.00 97.00 312 TYR A O 1
ATOM 2487 N N . LYS A 1 313 ? -19.480 -0.036 22.741 1.00 96.00 313 LYS A N 1
ATOM 2488 C CA . LYS A 1 313 ? -20.119 -0.977 23.656 1.00 96.00 313 LYS A CA 1
ATOM 2489 C C . LYS A 1 313 ? -19.622 -2.381 23.332 1.00 96.00 313 LYS A C 1
ATOM 2491 O O . LYS A 1 313 ? -19.820 -2.880 22.223 1.00 96.00 313 LYS A O 1
ATOM 2496 N N . VAL A 1 314 ? -18.965 -3.014 24.292 1.00 94.44 314 VAL A N 1
ATOM 2497 C CA . VAL A 1 314 ? -18.521 -4.404 24.213 1.00 94.44 314 VAL A CA 1
ATOM 2498 C C . VAL A 1 314 ? -19.715 -5.330 24.392 1.00 94.44 314 VAL A C 1
ATOM 2500 O O . VAL A 1 314 ? -20.611 -5.068 25.195 1.00 94.44 314 VAL A O 1
ATOM 2503 N N . LYS A 1 315 ? -19.713 -6.432 23.642 1.00 91.25 315 LYS A N 1
ATOM 2504 C CA . LYS A 1 315 ? -20.736 -7.469 23.747 1.00 91.25 315 LYS A CA 1
ATOM 2505 C C . LYS A 1 315 ? -20.807 -8.001 25.178 1.00 91.25 315 LYS A C 1
ATOM 2507 O O . LYS A 1 315 ? -19.784 -8.403 25.724 1.00 91.25 315 LYS A O 1
ATOM 2512 N N . SER A 1 316 ? -22.011 -8.082 25.745 1.00 82.75 316 SER A N 1
ATOM 2513 C CA . SER A 1 316 ? -22.261 -8.419 27.162 1.00 82.75 316 SER A CA 1
ATOM 2514 C C . SER A 1 316 ? -21.630 -9.726 27.665 1.00 82.75 316 SER A C 1
ATOM 2516 O O . SER A 1 316 ? -21.425 -9.883 28.864 1.00 82.75 316 SER A O 1
ATOM 2518 N N . SER A 1 317 ? -21.305 -10.664 26.770 1.00 78.62 317 SER A N 1
ATOM 2519 C CA . SER A 1 317 ? -20.613 -11.919 27.089 1.00 78.62 317 SER A CA 1
ATOM 2520 C C . SER A 1 317 ? -19.089 -11.789 27.238 1.00 78.62 317 SER A C 1
ATOM 2522 O O . SER A 1 317 ? -18.418 -12.794 27.468 1.00 78.62 317 SER A O 1
ATOM 2524 N N . HIS A 1 318 ? -18.521 -10.603 27.024 1.00 80.44 318 HIS A N 1
ATOM 2525 C CA . HIS A 1 318 ? -17.092 -10.319 27.119 1.00 80.44 318 HIS A CA 1
ATOM 2526 C C . HIS A 1 318 ? -16.840 -9.173 28.107 1.00 80.44 318 HIS A C 1
ATOM 2528 O O . HIS A 1 318 ? -17.692 -8.314 28.312 1.00 80.44 318 HIS A O 1
ATOM 2534 N N . GLU A 1 319 ? -15.635 -9.127 28.667 1.00 80.12 319 GLU A N 1
ATOM 2535 C CA . GLU A 1 319 ? -15.145 -7.978 29.428 1.00 80.12 319 GLU A CA 1
ATOM 2536 C C . GLU A 1 319 ? -14.018 -7.314 28.648 1.00 80.12 319 GLU A C 1
ATOM 2538 O O . GLU A 1 319 ? -13.105 -7.996 28.160 1.00 80.12 319 GLU A O 1
ATOM 2543 N N . ILE A 1 320 ? -14.062 -5.985 28.531 1.00 80.50 320 ILE A N 1
ATOM 2544 C CA . ILE A 1 320 ? -12.915 -5.250 28.024 1.00 80.50 320 ILE A CA 1
ATOM 2545 C C . ILE A 1 320 ? -11.801 -5.373 29.058 1.00 80.50 320 ILE A C 1
ATOM 2547 O O . ILE A 1 320 ? -11.833 -4.838 30.162 1.00 80.50 320 ILE A O 1
ATOM 2551 N N . SER A 1 321 ? -10.792 -6.159 28.723 1.00 71.56 321 SER A N 1
ATOM 2552 C CA . SER A 1 321 ? -9.545 -6.099 29.467 1.00 71.56 321 SER A CA 1
ATOM 2553 C C . SER A 1 321 ? -8.865 -4.763 29.163 1.00 71.56 321 SER A C 1
ATOM 2555 O O . SER A 1 321 ? -8.936 -4.315 28.015 1.00 71.56 321 SER A O 1
ATOM 2557 N N . SER A 1 322 ? -8.090 -4.222 30.111 1.00 76.38 322 SER A N 1
ATOM 2558 C CA . SER A 1 322 ? -7.119 -3.116 29.939 1.00 76.38 322 SER A CA 1
ATOM 2559 C C . SER A 1 322 ? -5.976 -3.433 28.944 1.00 76.38 322 SER A C 1
ATOM 2561 O O . SER A 1 322 ? -4.823 -3.039 29.120 1.00 76.38 322 SER A O 1
ATOM 2563 N N . MET A 1 323 ? -6.273 -4.247 27.934 1.00 86.31 323 MET A N 1
ATOM 2564 C CA . MET A 1 323 ? -5.469 -4.593 26.774 1.00 86.31 323 MET A CA 1
ATOM 2565 C C . MET A 1 323 ? -5.996 -3.901 25.512 1.00 86.31 323 MET A C 1
ATOM 2567 O O . MET A 1 323 ? -5.417 -4.104 24.457 1.00 86.31 323 MET A O 1
ATOM 2571 N N . TYR A 1 324 ? -7.063 -3.100 25.581 1.00 93.00 324 TYR A N 1
ATOM 2572 C CA . TYR A 1 324 ? -7.432 -2.189 24.497 1.00 93.00 324 TYR A CA 1
ATOM 2573 C C . TYR A 1 324 ? -6.996 -0.769 24.822 1.00 93.00 324 TYR A C 1
ATOM 2575 O O . TYR A 1 324 ? -7.185 -0.284 25.940 1.00 93.00 324 TYR A O 1
ATOM 2583 N N . VAL A 1 325 ? -6.433 -0.101 23.820 1.00 94.38 325 VAL A N 1
ATOM 2584 C CA . VAL A 1 325 ? -6.035 1.302 23.908 1.00 94.38 325 VAL A CA 1
ATOM 2585 C C . VAL A 1 325 ? -6.519 2.081 22.700 1.00 94.38 325 VAL A C 1
ATOM 2587 O O . VAL A 1 325 ? -6.525 1.559 21.587 1.00 94.38 325 VAL A O 1
ATOM 2590 N N . LEU A 1 326 ? -6.873 3.341 22.925 1.00 96.38 326 LEU A N 1
ATOM 2591 C CA . LEU A 1 326 ? -6.997 4.348 21.885 1.00 96.38 326 LEU A CA 1
ATOM 2592 C C . LEU A 1 326 ? -5.683 5.134 21.811 1.00 96.38 326 LEU A C 1
ATOM 2594 O O . LEU A 1 326 ? -5.205 5.641 22.827 1.00 96.38 326 LEU A O 1
ATOM 2598 N N . ILE A 1 327 ? -5.105 5.219 20.618 1.00 96.50 327 ILE A N 1
ATOM 2599 C CA . ILE A 1 327 ? -3.861 5.933 20.329 1.00 96.50 327 ILE A CA 1
ATOM 2600 C C . ILE A 1 327 ? -4.203 7.150 19.479 1.00 96.50 327 ILE A C 1
ATOM 2602 O O . ILE A 1 327 ? -4.834 7.010 18.426 1.00 96.50 327 ILE A O 1
ATOM 2606 N N . ILE A 1 328 ? -3.758 8.319 19.939 1.00 97.56 328 ILE A N 1
ATOM 2607 C CA . ILE A 1 328 ? -3.873 9.585 19.227 1.00 97.56 328 ILE A CA 1
ATOM 2608 C C . ILE A 1 328 ? -2.469 10.138 18.995 1.00 97.56 328 ILE A C 1
ATOM 2610 O O . ILE A 1 328 ? -1.735 10.428 19.948 1.00 97.56 328 ILE A O 1
ATOM 2614 N N . ARG A 1 329 ? -2.098 10.285 17.725 1.00 96.12 329 ARG A N 1
ATOM 2615 C CA . ARG A 1 329 ? -0.793 10.800 17.299 1.00 96.12 329 ARG A CA 1
ATOM 2616 C C . ARG A 1 329 ? -0.980 11.958 16.339 1.00 96.12 329 ARG A C 1
ATOM 2618 O O . ARG A 1 329 ? -1.851 11.903 15.481 1.00 96.12 329 ARG A O 1
ATOM 2625 N N . ASP A 1 330 ? -0.108 12.938 16.478 1.00 96.31 330 ASP A N 1
ATOM 2626 C CA . ASP A 1 330 ? 0.124 14.007 15.519 1.00 96.31 330 ASP A CA 1
ATOM 2627 C C . ASP A 1 330 ? 1.626 14.292 15.551 1.00 96.31 330 ASP A C 1
ATOM 2629 O O . ASP A 1 330 ? 2.116 14.975 16.453 1.00 96.31 330 ASP A O 1
ATOM 2633 N N . SER A 1 331 ? 2.391 13.593 14.710 1.00 94.38 331 SER A N 1
ATOM 2634 C CA . SER A 1 331 ? 3.850 13.692 14.766 1.00 94.38 331 SER A CA 1
ATOM 2635 C C . SER A 1 331 ? 4.548 13.148 13.529 1.00 94.38 331 SER A C 1
ATOM 2637 O O . SER A 1 331 ? 4.096 12.188 12.901 1.00 94.38 331 SER A O 1
ATOM 2639 N N . LEU A 1 332 ? 5.765 13.643 13.311 1.00 93.19 332 LEU A N 1
ATOM 2640 C CA . LEU A 1 332 ? 6.744 13.002 12.447 1.00 93.19 332 LEU A CA 1
ATOM 2641 C C . LEU A 1 332 ? 7.123 11.623 12.997 1.00 93.19 332 LEU A C 1
ATOM 2643 O O . LEU A 1 332 ? 7.556 11.485 14.147 1.00 93.19 332 LEU A O 1
ATOM 2647 N N . ARG A 1 333 ? 6.996 10.602 12.156 1.00 89.62 333 ARG A N 1
ATOM 2648 C CA . ARG A 1 333 ? 7.360 9.239 12.502 1.00 89.62 333 ARG A CA 1
ATOM 2649 C C . ARG A 1 333 ? 8.860 9.155 12.808 1.00 89.62 333 ARG A C 1
ATOM 2651 O O . ARG A 1 333 ? 9.679 9.580 11.996 1.00 89.62 333 ARG A O 1
ATOM 2658 N N . PRO A 1 334 ? 9.247 8.583 13.961 1.00 81.94 334 PRO A N 1
ATOM 2659 C CA . PRO A 1 334 ? 10.645 8.457 14.338 1.00 81.94 334 PRO A CA 1
ATOM 2660 C C . PRO A 1 334 ? 11.304 7.320 13.551 1.00 81.94 334 PRO A C 1
ATOM 2662 O O . PRO A 1 334 ? 10.816 6.188 13.554 1.00 81.94 334 PRO A O 1
ATOM 2665 N N . GLY A 1 335 ? 12.478 7.554 12.977 1.00 79.56 335 GLY A N 1
ATOM 2666 C CA . GLY A 1 335 ? 13.250 6.475 12.373 1.00 79.56 335 GLY A CA 1
ATOM 2667 C C . GLY A 1 335 ? 14.219 6.956 11.313 1.00 79.56 335 GLY A C 1
ATOM 2668 O O . GLY A 1 335 ? 14.640 8.107 11.307 1.00 79.56 335 GLY A O 1
ATOM 2669 N N . ARG A 1 336 ? 14.587 6.030 10.426 1.00 78.50 336 ARG A N 1
ATOM 2670 C CA . ARG A 1 336 ? 15.406 6.328 9.246 1.00 78.50 336 ARG A CA 1
ATOM 2671 C C . ARG A 1 336 ? 14.621 7.093 8.175 1.00 78.50 336 ARG A C 1
ATOM 2673 O O . ARG A 1 336 ? 15.230 7.793 7.379 1.00 78.50 336 ARG A O 1
ATOM 2680 N N . PHE A 1 337 ? 13.298 6.945 8.170 1.00 84.25 337 PHE A N 1
ATOM 2681 C CA . PHE A 1 337 ? 12.382 7.580 7.228 1.00 84.25 337 PHE A CA 1
ATOM 2682 C C . PHE A 1 337 ? 11.444 8.490 8.016 1.00 84.25 337 PHE A C 1
ATOM 2684 O O . PHE A 1 337 ? 10.884 8.058 9.025 1.00 84.25 337 PHE A O 1
ATOM 2691 N N . ASN A 1 338 ? 11.304 9.733 7.567 1.00 83.88 338 ASN A N 1
ATOM 2692 C CA . ASN A 1 338 ? 10.670 10.802 8.326 1.00 83.88 338 ASN A CA 1
ATOM 2693 C C . ASN A 1 338 ? 9.397 11.261 7.622 1.00 83.88 338 ASN A C 1
ATOM 2695 O O . ASN A 1 338 ? 9.427 12.176 6.804 1.00 83.88 338 ASN A O 1
ATOM 2699 N N . TRP A 1 339 ? 8.275 10.633 7.957 1.00 93.19 339 TRP A N 1
ATOM 2700 C CA . TRP A 1 339 ? 6.983 10.999 7.391 1.00 93.19 339 TRP A CA 1
ATOM 2701 C C . TRP A 1 339 ? 5.992 11.416 8.471 1.00 93.19 339 TRP A C 1
ATOM 2703 O O . TRP A 1 339 ? 6.019 10.874 9.575 1.00 93.19 339 TRP A O 1
ATOM 2713 N N . HIS A 1 340 ? 5.135 12.391 8.190 1.00 95.62 340 HIS A N 1
ATOM 2714 C CA . HIS A 1 340 ? 4.208 12.940 9.172 1.00 95.62 340 HIS A CA 1
ATOM 2715 C C . HIS A 1 340 ? 2.869 12.192 9.215 1.00 95.62 340 HIS A C 1
ATOM 2717 O O . HIS A 1 340 ? 2.156 12.079 8.212 1.00 95.62 340 HIS A O 1
ATOM 2723 N N . GLU A 1 341 ? 2.502 11.659 10.377 1.00 95.56 341 GLU A N 1
ATOM 2724 C CA . GLU A 1 341 ? 1.285 10.862 10.535 1.00 95.56 341 GLU A CA 1
ATOM 2725 C C . GLU A 1 341 ? 0.365 11.425 11.619 1.00 95.56 341 GLU A C 1
ATOM 2727 O O . GLU A 1 341 ? 0.795 11.788 12.717 1.00 95.56 341 GLU A O 1
ATOM 2732 N N . GLN A 1 342 ? -0.927 11.448 11.296 1.00 97.31 342 GLN A N 1
ATOM 2733 C CA . GLN A 1 342 ? -2.005 11.759 12.224 1.00 97.31 342 GLN A CA 1
ATOM 2734 C C . GLN A 1 342 ? -2.842 10.504 12.443 1.00 97.31 342 GLN A C 1
ATOM 2736 O O . GLN A 1 342 ? -3.387 9.949 11.496 1.00 97.31 342 GLN A O 1
ATOM 2741 N N . VAL A 1 343 ? -2.949 10.017 13.675 1.00 97.56 343 VAL A N 1
ATOM 2742 C CA . VAL A 1 343 ? -3.570 8.717 13.966 1.00 97.56 343 VAL A CA 1
ATOM 2743 C C . VAL A 1 343 ? -4.648 8.864 15.026 1.00 97.56 343 VAL A C 1
ATOM 2745 O O . VAL A 1 343 ? -4.440 9.531 16.031 1.00 97.56 343 VAL A O 1
ATOM 2748 N N . CYS A 1 344 ? -5.773 8.185 14.814 1.00 98.12 344 CYS A N 1
ATOM 2749 C CA . CYS A 1 344 ? -6.841 7.952 15.787 1.00 98.12 344 CYS A CA 1
ATOM 2750 C C . CYS A 1 344 ? -7.222 6.472 15.674 1.00 98.12 344 CYS A C 1
ATOM 2752 O O . CYS A 1 344 ? -7.953 6.091 14.760 1.00 98.12 344 CYS A O 1
ATOM 2754 N N . THR A 1 345 ? -6.661 5.606 16.526 1.00 97.75 345 THR A N 1
ATOM 2755 C CA . THR A 1 345 ? -6.846 4.149 16.390 1.00 97.75 345 THR A CA 1
ATOM 2756 C C . THR A 1 345 ? -7.072 3.434 17.707 1.00 97.75 345 THR A C 1
ATOM 2758 O O . THR A 1 345 ? -6.342 3.627 18.675 1.00 97.75 345 THR A O 1
ATOM 2761 N N . LEU A 1 346 ? -8.046 2.533 17.709 1.00 97.19 346 LEU A N 1
ATOM 2762 C CA . LEU A 1 346 ? -8.183 1.470 18.689 1.00 97.19 346 LEU A CA 1
ATOM 2763 C C . LEU A 1 346 ? -7.214 0.339 18.328 1.00 97.19 346 LEU A C 1
ATOM 2765 O O . LEU A 1 346 ? -7.147 -0.075 17.168 1.00 97.19 346 LEU A O 1
ATOM 2769 N N . ALA A 1 347 ? -6.489 -0.181 19.313 1.00 96.12 347 ALA A N 1
ATOM 2770 C CA . ALA A 1 347 ? -5.569 -1.294 19.132 1.00 96.12 347 ALA A CA 1
ATOM 2771 C C . ALA A 1 347 ? -5.560 -2.241 20.334 1.00 96.12 347 ALA A C 1
ATOM 2773 O O . ALA A 1 347 ? -5.762 -1.833 21.479 1.00 96.12 347 ALA A O 1
ATOM 2774 N N . THR A 1 348 ? -5.269 -3.511 20.061 1.00 94.81 348 THR A N 1
ATOM 2775 C CA . THR A 1 348 ? -5.131 -4.556 21.081 1.00 94.81 348 THR A CA 1
ATOM 2776 C C . THR A 1 348 ? -3.674 -4.756 21.485 1.00 94.81 348 THR A C 1
ATOM 2778 O O . THR A 1 348 ? -2.782 -4.863 20.644 1.00 94.81 348 THR A O 1
ATOM 2781 N N . LEU A 1 349 ? -3.428 -4.875 22.783 1.00 93.19 349 LEU A N 1
ATOM 2782 C CA . LEU A 1 349 ? -2.134 -5.108 23.410 1.00 93.19 349 LEU A CA 1
ATOM 2783 C C . LEU A 1 349 ? -1.931 -6.591 23.739 1.00 93.19 349 LEU A C 1
ATOM 2785 O O . LEU A 1 349 ? -2.882 -7.323 23.999 1.00 93.19 349 LEU A O 1
ATOM 2789 N N . LYS A 1 350 ? -0.671 -7.039 23.770 1.00 90.75 350 LYS A N 1
ATOM 2790 C CA . LYS A 1 350 ? -0.305 -8.405 24.192 1.00 90.75 350 LYS A CA 1
ATOM 2791 C C . LYS A 1 350 ? -0.527 -8.649 25.678 1.00 90.75 350 LYS A C 1
ATOM 2793 O O . LYS A 1 350 ? -0.799 -9.773 26.076 1.00 90.75 350 LYS A O 1
ATOM 2798 N N . ASN A 1 351 ? -0.331 -7.609 26.480 1.00 86.81 351 ASN A N 1
ATOM 2799 C CA . ASN A 1 351 ? -0.382 -7.664 27.932 1.00 86.81 351 ASN A CA 1
ATOM 2800 C C . ASN A 1 351 ? -1.225 -6.500 28.442 1.00 86.81 351 ASN A C 1
ATOM 2802 O O . ASN A 1 351 ? -1.272 -5.443 27.811 1.00 86.81 351 ASN A O 1
ATOM 2806 N N . GLN A 1 352 ? -1.837 -6.681 29.611 1.00 82.31 352 GLN A N 1
ATOM 2807 C CA . GLN A 1 352 ? -2.491 -5.584 30.315 1.00 82.31 352 GLN A CA 1
ATOM 2808 C C . GLN A 1 352 ? -1.469 -4.501 30.649 1.00 82.31 352 GLN A C 1
ATOM 2810 O O . GLN A 1 352 ? -0.413 -4.784 31.220 1.00 82.31 352 GLN A O 1
ATOM 2815 N N . VAL A 1 353 ? -1.806 -3.258 30.324 1.00 74.38 353 VAL A N 1
ATOM 2816 C CA . VAL A 1 353 ? -1.001 -2.096 30.688 1.00 74.38 353 VAL A CA 1
ATOM 2817 C C . VAL A 1 353 ? -1.786 -1.308 31.719 1.00 74.38 353 VAL A C 1
ATOM 2819 O O . VAL A 1 353 ? -2.882 -0.836 31.448 1.00 74.38 353 VAL A O 1
ATOM 2822 N N . LYS A 1 354 ? -1.226 -1.201 32.926 1.00 74.31 354 LYS A N 1
ATOM 2823 C CA . LYS A 1 354 ? -1.776 -0.364 34.004 1.00 74.31 354 LYS A CA 1
ATOM 2824 C C . LYS A 1 354 ? -1.099 1.003 34.083 1.00 74.31 354 LYS A C 1
ATOM 2826 O O . LYS A 1 354 ? -1.652 1.916 34.678 1.00 74.31 354 LYS A O 1
ATOM 2831 N N . ASP A 1 355 ? 0.088 1.123 33.493 1.00 73.56 355 ASP A N 1
ATOM 2832 C CA . ASP A 1 355 ? 0.896 2.335 33.503 1.00 73.56 355 ASP A CA 1
ATOM 2833 C C . ASP A 1 355 ? 1.488 2.581 32.109 1.00 73.56 355 ASP A C 1
ATOM 2835 O O . ASP A 1 355 ? 2.285 1.786 31.603 1.00 73.56 355 ASP A O 1
ATOM 2839 N N . ILE A 1 356 ? 1.070 3.686 31.492 1.00 75.44 356 ILE A N 1
ATOM 2840 C CA . ILE A 1 356 ? 1.511 4.121 30.163 1.00 75.44 356 ILE A CA 1
ATOM 2841 C C . ILE A 1 356 ? 2.859 4.851 30.189 1.00 75.44 356 ILE A C 1
ATOM 2843 O O . ILE A 1 356 ? 3.398 5.132 29.126 1.00 75.44 356 ILE A O 1
ATOM 2847 N N . SER A 1 357 ? 3.452 5.110 31.362 1.00 74.25 357 SER A N 1
ATOM 2848 C CA . SER A 1 357 ? 4.756 5.786 31.486 1.00 74.25 357 SER A CA 1
ATOM 2849 C C . SER A 1 357 ? 5.904 5.039 30.793 1.00 74.25 357 SER A C 1
ATOM 2851 O O . SER A 1 357 ? 6.937 5.623 30.476 1.00 74.25 357 SER A O 1
ATOM 2853 N N . LYS A 1 358 ? 5.727 3.742 30.512 1.00 77.81 358 LYS A N 1
ATOM 2854 C CA . LYS A 1 358 ? 6.704 2.888 29.824 1.00 77.81 358 LYS A CA 1
ATOM 2855 C C . LYS A 1 358 ? 6.241 2.513 28.417 1.00 77.81 358 LYS A C 1
ATOM 2857 O O . LYS A 1 358 ? 6.244 1.331 28.065 1.00 77.81 358 LYS A O 1
ATOM 2862 N N . VAL A 1 359 ? 5.878 3.507 27.600 1.00 81.62 359 VAL A N 1
ATOM 2863 C CA . VAL A 1 359 ? 5.393 3.311 26.215 1.00 81.62 359 VAL A CA 1
ATOM 2864 C C . VAL A 1 359 ? 6.283 2.380 25.379 1.00 81.62 359 VAL A C 1
ATOM 2866 O O . VAL A 1 359 ? 5.777 1.548 24.630 1.00 81.62 359 VAL A O 1
ATOM 2869 N N . GLY A 1 360 ? 7.606 2.411 25.581 1.00 79.44 360 GLY A N 1
ATOM 2870 C CA . GLY A 1 360 ? 8.562 1.553 24.868 1.00 79.44 360 GLY A CA 1
ATOM 2871 C C . GLY A 1 360 ? 8.453 0.046 25.160 1.00 79.44 360 GLY A C 1
ATOM 2872 O O . GLY A 1 360 ? 9.001 -0.765 24.407 1.00 79.44 360 GLY A O 1
ATOM 2873 N N . LEU A 1 361 ? 7.744 -0.361 26.219 1.00 82.19 361 LEU A N 1
ATOM 2874 C CA . LEU A 1 361 ? 7.490 -1.768 26.563 1.00 82.19 361 LEU A CA 1
ATOM 2875 C C . LEU A 1 361 ? 6.139 -2.278 26.051 1.00 82.19 361 LEU A C 1
ATOM 2877 O O . LEU A 1 361 ? 5.888 -3.484 26.084 1.00 82.19 361 LEU A O 1
ATOM 2881 N N . ILE A 1 362 ? 5.278 -1.384 25.566 1.00 87.69 362 ILE A N 1
ATOM 2882 C CA . ILE A 1 362 ? 3.969 -1.748 25.033 1.00 87.69 362 ILE A CA 1
ATOM 2883 C C . ILE A 1 362 ? 4.171 -2.552 23.746 1.00 87.69 362 ILE A C 1
ATOM 2885 O O . ILE A 1 362 ? 5.037 -2.253 22.921 1.00 87.69 362 ILE A O 1
ATOM 2889 N N . ARG A 1 363 ? 3.408 -3.636 23.603 1.00 91.69 363 ARG A N 1
ATOM 2890 C CA . ARG A 1 363 ? 3.449 -4.507 22.427 1.00 91.69 363 ARG A CA 1
ATOM 2891 C C . ARG A 1 363 ? 2.037 -4.790 21.957 1.00 91.69 363 ARG A C 1
ATOM 2893 O O . ARG A 1 363 ? 1.212 -5.224 22.758 1.00 91.69 363 ARG A O 1
ATOM 2900 N N . PHE A 1 364 ? 1.800 -4.624 20.661 1.00 93.94 364 PHE A N 1
ATOM 2901 C CA . PHE A 1 364 ? 0.521 -4.969 20.041 1.00 93.94 364 PHE A CA 1
ATOM 2902 C C . PHE A 1 364 ? 0.336 -6.472 19.822 1.00 93.94 364 PHE A C 1
ATOM 2904 O O . PHE A 1 364 ? 1.279 -7.203 19.481 1.00 93.94 364 PHE A O 1
ATOM 2911 N N . ASN A 1 365 ? -0.894 -6.924 20.041 1.00 92.69 365 ASN A N 1
ATOM 2912 C CA . ASN A 1 365 ? -1.347 -8.262 19.702 1.00 92.69 365 ASN A CA 1
ATOM 2913 C C . ASN A 1 365 ? -1.821 -8.294 18.247 1.00 92.69 365 ASN A C 1
ATOM 2915 O O . ASN A 1 365 ? -2.319 -7.295 17.734 1.00 92.69 365 ASN A O 1
ATOM 2919 N N . ASP A 1 366 ? -1.691 -9.442 17.597 1.00 92.06 366 ASP A N 1
ATOM 2920 C CA . ASP A 1 366 ? -2.162 -9.652 16.228 1.00 92.06 366 ASP A CA 1
ATOM 2921 C C . ASP A 1 366 ? -3.636 -10.060 16.158 1.00 92.06 366 ASP A C 1
ATOM 2923 O O . ASP A 1 366 ? -4.172 -10.190 15.065 1.00 92.06 366 ASP A O 1
ATOM 2927 N N . LYS A 1 367 ? -4.300 -10.255 17.304 1.00 91.81 367 LYS A N 1
ATOM 2928 C CA . LYS A 1 367 ? -5.671 -10.771 17.414 1.00 91.81 367 LYS A CA 1
ATOM 2929 C C . LYS A 1 367 ? -6.525 -9.922 18.335 1.00 91.81 367 LYS A C 1
ATOM 2931 O O . LYS A 1 367 ? -6.056 -9.476 19.382 1.00 91.81 367 LYS A O 1
ATOM 2936 N N . GLY A 1 368 ? -7.798 -9.781 17.975 1.00 91.06 368 GLY A N 1
ATOM 2937 C CA . GLY A 1 368 ? -8.796 -9.156 18.829 1.00 91.06 368 GLY A CA 1
ATOM 2938 C C . GLY A 1 368 ? -9.180 -10.062 19.994 1.00 91.06 368 GLY A C 1
ATOM 2939 O O . GLY A 1 368 ? -9.142 -11.293 19.899 1.00 91.06 368 GLY A O 1
ATOM 2940 N N . LEU A 1 369 ? -9.580 -9.446 21.101 1.00 90.19 369 LEU A N 1
ATOM 2941 C CA . LEU A 1 369 ? -9.946 -10.138 22.337 1.00 90.19 369 LEU A CA 1
ATOM 2942 C C . LEU A 1 369 ? -11.447 -10.073 22.616 1.00 90.19 369 LEU A C 1
ATOM 2944 O O . LEU A 1 369 ? -11.984 -11.015 23.195 1.00 90.19 369 LEU A O 1
ATOM 2948 N N . VAL A 1 370 ? -12.126 -9.020 22.154 1.00 91.81 370 VAL A N 1
ATOM 2949 C CA . VAL A 1 370 ? -13.567 -8.834 22.356 1.00 91.81 370 VAL A CA 1
ATOM 2950 C C . VAL A 1 370 ? -14.291 -8.484 21.060 1.00 91.81 370 VAL A C 1
ATOM 2952 O O . VAL A 1 370 ? -13.698 -7.987 20.098 1.00 91.81 370 VAL A O 1
ATOM 2955 N N . SER A 1 371 ? -15.589 -8.767 21.054 1.00 93.06 371 SER A N 1
ATOM 2956 C CA . SER A 1 371 ? -16.534 -8.301 20.039 1.00 93.06 371 SER A CA 1
ATOM 2957 C C . SER A 1 371 ? -17.241 -7.040 20.533 1.00 93.06 371 SER A C 1
ATOM 2959 O O . SER A 1 371 ? -17.500 -6.909 21.732 1.00 93.06 371 SER A O 1
ATOM 2961 N N . PHE A 1 372 ? -17.595 -6.149 19.613 1.00 94.50 372 PHE A N 1
ATOM 2962 C CA . PHE A 1 372 ? -18.269 -4.887 19.911 1.00 94.50 372 PHE A CA 1
ATOM 2963 C C . PHE A 1 372 ? -19.688 -4.904 19.342 1.00 94.50 372 PHE A C 1
ATOM 2965 O O . PHE A 1 372 ? -19.847 -5.150 18.151 1.00 94.50 372 PHE A O 1
ATOM 2972 N N . ASP A 1 373 ? -20.690 -4.619 20.179 1.00 94.94 373 ASP A N 1
ATOM 2973 C CA . ASP A 1 373 ? -22.075 -4.362 19.747 1.00 94.94 373 ASP A CA 1
ATOM 2974 C C . ASP A 1 373 ? -22.194 -2.984 19.084 1.00 94.94 373 ASP A C 1
ATOM 2976 O O . ASP A 1 373 ? -23.026 -2.764 18.207 1.00 94.94 373 ASP A O 1
ATOM 2980 N N . ARG A 1 374 ? -21.342 -2.050 19.515 1.00 95.44 374 ARG A N 1
ATOM 2981 C CA . ARG A 1 374 ? -21.208 -0.702 18.967 1.00 95.44 374 ARG A CA 1
ATOM 2982 C C . ARG A 1 374 ? -19.737 -0.321 18.991 1.00 95.44 374 ARG A C 1
ATOM 2984 O O . ARG A 1 374 ? -19.077 -0.513 20.011 1.00 95.44 374 ARG A O 1
ATOM 2991 N N . LEU A 1 375 ? -19.221 0.202 17.886 1.00 97.69 375 LEU A N 1
ATOM 2992 C CA . LEU A 1 375 ? -17.881 0.774 17.816 1.00 97.69 375 LEU A CA 1
ATOM 2993 C C . LEU A 1 375 ? -17.854 1.835 16.722 1.00 97.69 375 LEU A C 1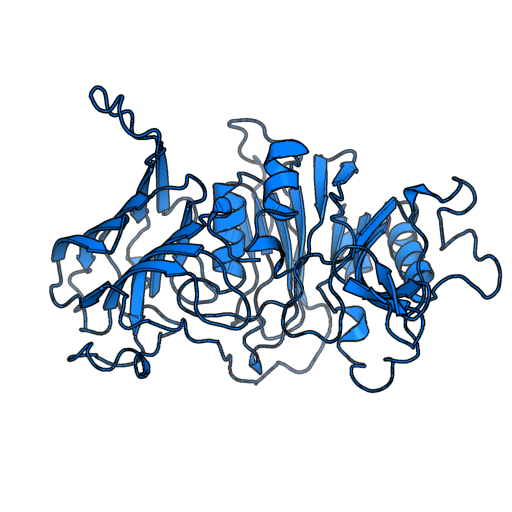
ATOM 2995 O O . LEU A 1 375 ? -18.155 1.543 15.567 1.00 97.69 375 LEU A O 1
ATOM 2999 N N . SER A 1 376 ? -17.471 3.052 17.078 1.00 98.31 376 SER A N 1
ATOM 3000 C CA . SER A 1 376 ? -17.216 4.122 16.127 1.00 98.31 376 SER A CA 1
ATOM 3001 C C . SER A 1 376 ? -16.059 5.002 16.584 1.00 98.31 376 SER A C 1
ATOM 3003 O O . SER A 1 376 ? -15.814 5.171 17.781 1.00 98.31 376 SER A O 1
ATOM 3005 N N . LEU A 1 377 ? -15.336 5.529 15.602 1.00 98.38 377 LEU A N 1
ATOM 3006 C CA . LEU A 1 377 ? -14.280 6.513 15.762 1.00 98.38 377 LEU A CA 1
ATOM 3007 C C . LEU A 1 377 ? -14.600 7.721 14.895 1.00 98.38 377 LEU A C 1
ATOM 3009 O O . LEU A 1 377 ? -14.837 7.577 13.698 1.00 98.38 377 LEU A O 1
ATOM 3013 N N . THR A 1 378 ? -14.552 8.905 15.485 1.00 98.19 378 THR A N 1
ATOM 3014 C CA . THR A 1 378 ? -14.605 10.173 14.758 1.00 98.19 378 THR A CA 1
ATOM 3015 C C . THR A 1 378 ? -13.329 10.934 15.050 1.00 98.19 378 THR A C 1
ATOM 3017 O O . THR A 1 378 ? -13.016 11.178 16.210 1.00 98.19 378 THR A O 1
ATOM 3020 N N . GLY A 1 379 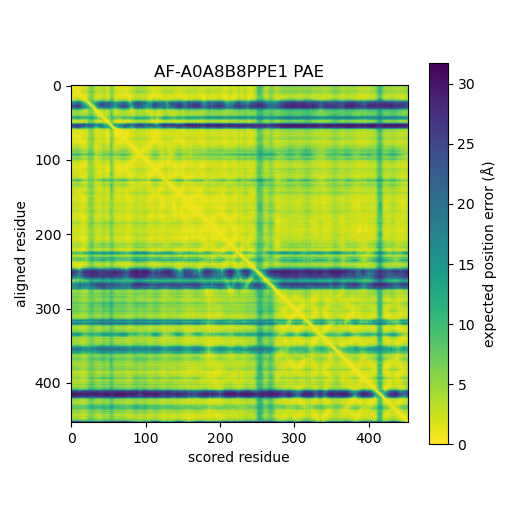? -12.580 11.291 14.014 1.00 97.12 379 GLY A N 1
ATOM 3021 C CA . GLY A 1 379 ? -11.338 12.040 14.132 1.00 97.12 379 GLY A CA 1
ATOM 3022 C C . GLY A 1 379 ? -11.385 13.330 13.327 1.00 97.12 379 GLY A C 1
ATOM 3023 O O . GLY A 1 379 ? -11.968 13.360 12.242 1.00 97.12 379 GLY A O 1
ATOM 3024 N N . THR A 1 380 ? -10.747 14.379 13.835 1.00 96.75 380 THR A N 1
ATOM 3025 C CA . THR A 1 380 ? -10.496 15.608 13.081 1.00 96.75 380 THR A CA 1
ATOM 3026 C C . THR A 1 380 ? -9.023 15.684 12.672 1.00 96.75 380 THR A C 1
ATOM 3028 O O . THR A 1 380 ? -8.138 15.466 13.493 1.00 96.75 380 THR A O 1
ATOM 3031 N N . PHE A 1 381 ? -8.751 16.012 11.407 1.00 96.19 381 PHE A N 1
ATOM 3032 C CA . PHE A 1 381 ? -7.423 15.939 10.778 1.00 96.19 381 PHE A CA 1
ATOM 3033 C C . PHE A 1 381 ? -7.122 17.183 9.932 1.00 96.19 381 PHE A C 1
ATOM 3035 O O . PHE A 1 381 ? -8.048 17.905 9.564 1.00 96.19 381 PHE A O 1
ATOM 3042 N N . ASN A 1 382 ? -5.851 17.395 9.586 1.00 94.31 382 ASN A N 1
ATOM 3043 C CA . ASN A 1 382 ? -5.374 18.468 8.691 1.00 94.31 382 ASN A CA 1
ATOM 3044 C C . ASN A 1 382 ? -5.131 17.981 7.256 1.00 94.31 382 ASN A C 1
ATOM 3046 O O . ASN A 1 382 ? -4.512 18.649 6.437 1.00 94.31 382 ASN A O 1
ATOM 3050 N N . SER A 1 383 ? -5.569 16.764 6.956 1.00 93.19 383 SER A N 1
ATOM 3051 C CA . SER A 1 383 ? -5.367 16.124 5.669 1.00 93.19 383 SER A CA 1
ATOM 3052 C C . SER A 1 383 ? -6.617 15.355 5.294 1.00 93.19 383 SER A C 1
ATOM 3054 O O . SER A 1 383 ? -7.277 14.757 6.147 1.00 93.19 383 SER A O 1
ATOM 3056 N N . ASN A 1 384 ? -6.935 15.341 4.003 1.00 92.88 384 ASN A N 1
ATOM 3057 C CA . ASN A 1 384 ? -7.988 14.482 3.485 1.00 92.88 384 ASN A CA 1
ATOM 3058 C C . ASN A 1 384 ? -7.498 13.039 3.277 1.00 92.88 384 ASN A C 1
ATOM 3060 O O . ASN A 1 384 ? -8.334 12.155 3.082 1.00 92.88 384 ASN A O 1
ATOM 3064 N N . TYR A 1 385 ? -6.190 12.766 3.312 1.00 97.06 385 TYR A N 1
ATOM 3065 C CA . TYR A 1 385 ? -5.598 11.443 3.084 1.00 97.06 385 TYR A CA 1
ATOM 3066 C C . TYR A 1 385 ? -5.668 10.582 4.348 1.00 97.06 385 TYR A C 1
ATOM 3068 O O . TYR A 1 385 ? -4.654 10.253 4.965 1.00 97.06 385 TYR A O 1
ATOM 3076 N N . ILE A 1 386 ? -6.899 10.257 4.746 1.00 97.88 386 ILE A N 1
ATOM 3077 C CA . ILE A 1 386 ? -7.214 9.452 5.925 1.00 97.88 386 ILE A CA 1
ATOM 3078 C C . ILE A 1 386 ? -7.658 8.058 5.487 1.00 97.88 386 ILE A C 1
ATOM 3080 O O . ILE A 1 386 ? -8.662 7.889 4.801 1.00 97.88 386 ILE A O 1
ATOM 3084 N N . TYR A 1 387 ? -6.906 7.052 5.903 1.00 97.88 387 TYR A N 1
ATOM 3085 C CA . TYR A 1 387 ? -7.057 5.658 5.519 1.00 97.88 387 TYR A CA 1
ATOM 3086 C C . TYR A 1 387 ? -7.806 4.887 6.622 1.00 97.88 387 TYR A C 1
ATOM 3088 O O . TYR A 1 387 ? -7.294 4.789 7.743 1.00 97.88 387 TYR A O 1
ATOM 3096 N N . PRO A 1 388 ? -9.018 4.355 6.356 1.00 97.31 388 PRO A N 1
ATOM 3097 C CA . PRO A 1 388 ? -9.803 3.632 7.356 1.00 97.31 388 PRO A CA 1
ATOM 3098 C C . PRO A 1 388 ? -9.334 2.180 7.508 1.00 97.31 388 PRO A C 1
ATOM 3100 O O . PRO A 1 388 ? -9.606 1.325 6.665 1.00 97.31 388 PRO A O 1
ATOM 3103 N N . ILE A 1 389 ? -8.660 1.892 8.617 1.00 97.31 389 ILE A N 1
ATOM 3104 C CA . ILE A 1 389 ? -8.149 0.568 8.976 1.00 97.31 389 ILE A CA 1
ATOM 3105 C C . ILE A 1 389 ? -9.179 -0.153 9.844 1.00 97.31 389 ILE A C 1
ATOM 3107 O O . ILE A 1 389 ? -9.612 0.371 10.866 1.00 97.31 389 ILE A O 1
ATOM 3111 N N . ALA A 1 390 ? -9.560 -1.377 9.475 1.00 96.31 390 ALA A N 1
ATOM 3112 C CA . ALA A 1 390 ? -10.498 -2.177 10.261 1.00 96.31 390 ALA A CA 1
ATOM 3113 C C . ALA A 1 390 ? -10.243 -3.677 10.072 1.00 96.31 390 ALA A C 1
ATOM 3115 O O . ALA A 1 390 ? -10.369 -4.200 8.961 1.00 96.31 390 ALA A O 1
ATOM 3116 N N . ALA A 1 391 ? -9.894 -4.381 11.152 1.00 95.94 391 ALA A N 1
ATOM 3117 C CA . ALA A 1 391 ? -9.525 -5.791 11.076 1.00 95.94 391 ALA A CA 1
ATOM 3118 C C . ALA A 1 391 ? -9.784 -6.585 12.367 1.00 95.94 391 ALA A C 1
ATOM 3120 O O . ALA A 1 391 ? -9.669 -6.083 13.490 1.00 95.94 391 ALA A O 1
ATOM 3121 N N . TYR A 1 392 ? -10.073 -7.875 12.192 1.00 94.56 392 TYR A N 1
ATOM 3122 C CA . TYR A 1 392 ? -10.230 -8.849 13.275 1.00 94.56 392 TYR A CA 1
ATOM 3123 C C . TYR A 1 392 ? -8.885 -9.416 13.758 1.00 94.56 392 TYR A C 1
ATOM 3125 O O . TYR A 1 392 ? -8.704 -9.733 14.933 1.00 94.56 392 TYR A O 1
ATOM 3133 N N . ASN A 1 393 ? -7.924 -9.548 12.847 1.00 91.88 393 ASN A N 1
ATOM 3134 C CA . ASN A 1 393 ? -6.527 -9.871 13.141 1.00 91.88 393 ASN A CA 1
ATOM 3135 C C . ASN A 1 393 ? -5.627 -9.301 12.029 1.00 91.88 393 ASN A C 1
ATOM 3137 O O . ASN A 1 393 ? -6.151 -8.786 11.039 1.00 91.88 393 ASN A O 1
ATOM 3141 N N . SER A 1 394 ? -4.301 -9.407 12.159 1.00 88.44 394 SER A N 1
ATOM 3142 C CA . SER A 1 394 ? -3.334 -8.849 11.190 1.00 88.44 394 SER A CA 1
ATOM 3143 C C . SER A 1 394 ? -3.459 -9.378 9.758 1.00 88.44 394 SER A C 1
ATOM 3145 O O . SER A 1 394 ? -2.771 -8.915 8.859 1.00 88.44 394 SER A O 1
ATOM 3147 N N . SER A 1 395 ? -4.304 -10.375 9.526 1.00 89.19 395 SER A N 1
ATOM 3148 C CA . SER A 1 395 ? -4.511 -10.996 8.225 1.00 89.19 395 SER A CA 1
ATOM 3149 C C . SER A 1 395 ? -5.979 -11.272 7.916 1.00 89.19 395 SER A C 1
ATOM 3151 O O . SER A 1 395 ? -6.267 -12.003 6.980 1.00 89.19 395 SER A O 1
ATOM 3153 N N . ARG A 1 396 ? -6.920 -10.711 8.684 1.00 92.44 396 ARG A N 1
ATOM 3154 C CA . ARG A 1 396 ? -8.362 -10.871 8.467 1.00 92.44 396 ARG A CA 1
ATOM 3155 C C . ARG A 1 396 ? -9.048 -9.528 8.642 1.00 92.44 396 ARG A C 1
ATOM 3157 O O . ARG A 1 396 ? -9.242 -9.054 9.764 1.00 92.44 396 ARG A O 1
ATOM 3164 N N . LEU A 1 397 ? -9.427 -8.945 7.516 1.00 94.56 397 LEU A N 1
ATOM 3165 C CA . LEU A 1 397 ? -10.071 -7.642 7.429 1.00 94.56 397 LEU A CA 1
ATOM 3166 C C . LEU A 1 397 ? -11.539 -7.708 7.859 1.00 94.56 397 LEU A C 1
ATOM 3168 O O . LEU A 1 397 ? -12.184 -8.758 7.780 1.00 94.56 397 LEU A O 1
ATOM 3172 N N . ILE A 1 398 ? -12.067 -6.566 8.292 1.00 94.88 398 ILE A N 1
ATOM 3173 C CA . ILE A 1 398 ? -13.513 -6.341 8.373 1.00 94.88 398 ILE A CA 1
ATOM 3174 C C . ILE A 1 398 ? -14.000 -5.971 6.971 1.00 94.88 398 ILE A C 1
ATOM 3176 O O . ILE A 1 398 ? -13.402 -5.109 6.324 1.00 94.88 398 ILE A O 1
ATOM 3180 N N . ASN A 1 399 ? -15.077 -6.617 6.515 1.00 92.50 399 ASN A N 1
ATOM 3181 C CA . ASN A 1 399 ? -15.686 -6.343 5.214 1.00 92.50 399 ASN A CA 1
ATOM 3182 C C . ASN A 1 399 ? -16.019 -4.855 5.055 1.00 92.50 399 ASN A C 1
ATOM 3184 O O . ASN A 1 399 ? -16.465 -4.212 6.003 1.00 92.50 399 ASN A O 1
ATOM 3188 N N . ARG A 1 400 ? -15.849 -4.312 3.844 1.00 91.00 400 ARG A N 1
ATOM 3189 C CA . ARG A 1 400 ? -16.214 -2.920 3.525 1.00 91.00 400 ARG A CA 1
ATOM 3190 C C . ARG A 1 400 ? -17.711 -2.666 3.758 1.00 91.00 400 ARG A C 1
ATOM 3192 O O . ARG A 1 400 ? -18.061 -1.593 4.213 1.00 91.00 400 ARG A O 1
ATOM 3199 N N . SER A 1 401 ? -18.572 -3.671 3.571 1.00 90.69 401 SER A N 1
ATOM 3200 C CA . SER A 1 401 ? -20.004 -3.611 3.924 1.00 90.69 401 SER A CA 1
ATOM 3201 C C . SER A 1 401 ? -20.285 -3.506 5.428 1.00 90.69 401 SER A C 1
ATOM 3203 O O . SER A 1 401 ? -21.343 -3.031 5.834 1.00 90.69 401 SER A O 1
ATOM 3205 N N . ASP A 1 402 ? -19.346 -3.974 6.249 1.00 93.69 402 ASP A N 1
ATOM 3206 C CA . ASP A 1 402 ? -19.466 -4.086 7.706 1.00 93.69 402 ASP A CA 1
ATOM 3207 C C . ASP A 1 402 ? -18.780 -2.908 8.419 1.00 93.69 402 ASP A C 1
ATOM 3209 O O . ASP A 1 402 ? -18.642 -2.900 9.647 1.00 93.69 402 ASP A O 1
ATOM 3213 N N . ARG A 1 403 ? -18.329 -1.910 7.653 1.00 93.19 403 ARG A N 1
ATOM 3214 C CA . ARG A 1 403 ? -17.767 -0.664 8.163 1.00 93.19 403 ARG A CA 1
ATOM 3215 C C . ARG A 1 403 ? -18.237 0.511 7.312 1.00 93.19 403 ARG A C 1
ATOM 3217 O O . ARG A 1 403 ? -18.147 0.489 6.092 1.00 93.19 403 ARG A O 1
ATOM 3224 N N . LYS A 1 404 ? -18.702 1.574 7.954 1.00 94.88 404 LYS A N 1
ATOM 3225 C CA . LYS A 1 404 ? -19.091 2.814 7.285 1.00 94.88 404 LYS A CA 1
ATOM 3226 C C . LYS A 1 404 ? -17.995 3.849 7.488 1.00 94.88 404 LYS A C 1
ATOM 3228 O O . LYS A 1 404 ? -17.678 4.159 8.633 1.00 94.88 404 LYS A O 1
ATOM 3233 N N . TYR A 1 405 ? -17.429 4.365 6.402 1.00 95.81 405 TYR A N 1
ATOM 3234 C CA . TYR A 1 405 ? -16.430 5.431 6.435 1.00 95.81 405 TYR A CA 1
ATOM 3235 C C . TYR A 1 405 ? -16.920 6.649 5.661 1.00 95.81 405 TYR A C 1
ATOM 3237 O O . TYR A 1 405 ? -17.363 6.529 4.520 1.00 95.81 405 TYR A O 1
ATOM 3245 N N . GLU A 1 406 ? -16.805 7.817 6.276 1.00 95.44 406 GLU A N 1
ATOM 3246 C CA . GLU A 1 406 ? -17.119 9.104 5.664 1.00 95.44 406 GLU A CA 1
ATOM 3247 C C . GLU A 1 406 ? -16.053 10.109 6.090 1.00 95.44 406 GLU A C 1
ATOM 3249 O O . GLU A 1 406 ? -15.648 10.121 7.251 1.00 95.44 406 GLU A O 1
ATOM 3254 N N . CYS A 1 407 ? -15.597 10.962 5.174 1.00 94.75 407 CYS A N 1
ATOM 3255 C CA . CYS A 1 407 ? -14.734 12.075 5.537 1.00 94.75 407 CYS A CA 1
ATOM 3256 C C . CYS A 1 407 ? -15.080 13.330 4.747 1.00 94.75 407 CYS A C 1
ATOM 3258 O O . CYS A 1 407 ? -15.231 13.285 3.526 1.00 94.75 407 CYS A O 1
ATOM 3260 N N . GLN A 1 408 ? -15.240 14.438 5.462 1.00 93.38 408 GLN A N 1
ATOM 3261 C CA . GLN A 1 408 ? -15.736 15.694 4.917 1.00 93.38 408 GLN A CA 1
ATOM 3262 C C . GLN A 1 408 ? -14.855 16.848 5.379 1.00 93.38 408 GLN A C 1
ATOM 3264 O O . GLN A 1 408 ? -14.409 16.881 6.527 1.00 93.38 408 GLN A O 1
ATOM 3269 N N . LYS A 1 409 ? -14.620 17.803 4.478 1.00 92.44 409 LYS A N 1
ATOM 3270 C CA . LYS A 1 409 ? -13.981 19.071 4.825 1.00 92.44 409 LYS A CA 1
ATOM 3271 C C . LYS A 1 409 ? -14.913 19.849 5.754 1.00 92.44 409 LYS A C 1
ATOM 3273 O O . LYS A 1 409 ? -16.099 19.979 5.457 1.00 92.44 409 LYS A O 1
ATOM 3278 N N . GLN A 1 410 ? -14.391 20.341 6.869 1.00 86.19 410 GLN A N 1
ATOM 3279 C CA . GLN A 1 410 ? -15.117 21.242 7.753 1.00 86.19 410 GLN A CA 1
ATOM 3280 C C . GLN A 1 410 ? -15.165 22.619 7.090 1.00 86.19 410 GLN A C 1
ATOM 3282 O O . GLN A 1 410 ? -14.139 23.183 6.720 1.00 86.19 410 GLN A O 1
ATOM 3287 N N . THR A 1 411 ? -16.372 23.130 6.873 1.00 73.62 411 THR A N 1
ATOM 3288 C CA . THR A 1 411 ? -16.592 24.506 6.430 1.00 73.62 411 THR A CA 1
ATOM 3289 C C . THR A 1 411 ? -16.845 25.347 7.670 1.00 73.62 411 THR A C 1
ATOM 3291 O O . THR A 1 411 ? -17.979 25.412 8.144 1.00 73.62 411 THR A O 1
ATOM 3294 N N . ASP A 1 412 ? -15.801 25.951 8.228 1.00 60.56 412 ASP A N 1
ATOM 3295 C CA . ASP A 1 412 ? -15.985 26.916 9.308 1.00 60.56 412 ASP A CA 1
ATOM 3296 C C . ASP A 1 412 ? -16.509 28.226 8.705 1.00 60.56 412 ASP A C 1
ATOM 3298 O O . ASP A 1 412 ? -15.798 28.931 7.995 1.00 60.56 412 ASP A O 1
ATOM 3302 N N . GLU A 1 413 ? -17.773 28.569 8.975 1.00 53.81 413 GLU A N 1
ATOM 3303 C CA . GLU A 1 413 ? -18.401 29.820 8.507 1.00 53.81 413 GLU A CA 1
ATOM 3304 C C . GLU A 1 413 ? -17.756 31.092 9.107 1.00 53.81 413 GLU A C 1
ATOM 3306 O O . GLU A 1 413 ? -18.115 32.203 8.718 1.00 53.81 413 GLU A O 1
ATOM 3311 N N . PHE A 1 414 ? -16.801 30.959 10.040 1.00 52.03 414 PHE A N 1
ATOM 3312 C CA . PHE A 1 414 ? -16.302 32.068 10.862 1.00 52.03 414 PHE A CA 1
ATOM 3313 C C . PHE A 1 414 ? -14.782 32.271 10.900 1.00 52.03 414 PHE A C 1
ATOM 3315 O O . PHE A 1 414 ? -14.355 33.252 11.508 1.00 52.03 414 PHE A O 1
ATOM 3322 N N . ASP A 1 415 ? -13.966 31.444 10.238 1.00 48.03 415 ASP A N 1
ATOM 3323 C CA . ASP A 1 415 ? -12.502 31.564 10.327 1.00 48.03 415 ASP A CA 1
ATOM 3324 C C . ASP A 1 415 ? -11.858 31.955 8.986 1.00 48.03 415 ASP A C 1
ATOM 3326 O O . ASP A 1 415 ? -11.283 31.155 8.256 1.00 48.03 415 ASP A O 1
ATOM 3330 N N . ASN A 1 416 ? -11.961 33.243 8.645 1.00 44.03 416 ASN A N 1
ATOM 3331 C CA . ASN A 1 416 ? -11.276 33.849 7.491 1.00 44.03 416 ASN A CA 1
ATOM 3332 C C . ASN A 1 416 ? -9.798 34.200 7.782 1.00 44.03 416 ASN A C 1
ATOM 3334 O O . ASN A 1 416 ? -9.205 34.985 7.039 1.00 44.03 416 ASN A O 1
ATOM 3338 N N . ALA A 1 417 ? -9.204 33.696 8.872 1.00 46.00 417 ALA A N 1
ATOM 3339 C CA . ALA A 1 417 ? -7.876 34.128 9.320 1.00 46.00 417 ALA A CA 1
ATOM 3340 C C . ALA A 1 417 ? -6.763 33.079 9.144 1.00 46.00 417 ALA A C 1
ATOM 3342 O O . ALA A 1 417 ? -5.612 33.474 8.950 1.00 46.00 417 ALA A O 1
ATOM 3343 N N . HIS A 1 418 ? -7.073 31.777 9.122 1.00 48.78 418 HIS A N 1
ATOM 3344 C CA . HIS A 1 418 ? -6.081 30.721 8.894 1.00 48.78 418 HIS A CA 1
ATOM 3345 C C . HIS A 1 418 ? -6.621 29.644 7.948 1.00 48.78 418 HIS A C 1
ATOM 3347 O O . HIS A 1 418 ? -7.552 28.914 8.257 1.00 48.78 418 HIS A O 1
ATOM 3353 N N . ASN A 1 419 ? -6.023 29.583 6.762 1.00 51.44 419 ASN A N 1
ATOM 3354 C CA . ASN A 1 419 ? -6.433 28.780 5.613 1.00 51.44 419 ASN A CA 1
ATOM 3355 C C . ASN A 1 419 ? -6.010 27.298 5.746 1.00 51.44 419 ASN A C 1
ATOM 3357 O O . ASN A 1 419 ? -5.454 26.745 4.800 1.00 51.44 419 ASN A O 1
ATOM 3361 N N . ASP A 1 420 ? -6.201 26.686 6.921 1.00 66.69 420 ASP A N 1
ATOM 3362 C CA . ASP A 1 420 ? -5.858 25.278 7.158 1.00 66.69 420 ASP A CA 1
ATOM 3363 C C . ASP A 1 420 ? -7.095 24.396 6.979 1.00 66.69 420 ASP A C 1
ATOM 3365 O O . ASP A 1 420 ? -8.026 24.390 7.786 1.00 66.69 420 ASP A O 1
ATOM 3369 N N . ASP A 1 421 ? -7.100 23.634 5.888 1.00 81.50 421 ASP A N 1
ATOM 3370 C CA . ASP A 1 421 ? -8.176 22.712 5.559 1.00 81.50 421 ASP A CA 1
ATOM 3371 C C . ASP A 1 421 ? -8.314 21.624 6.636 1.00 81.50 421 ASP A C 1
ATOM 3373 O O . ASP A 1 421 ? -7.523 20.681 6.717 1.00 81.50 421 ASP A O 1
ATOM 3377 N N . ARG A 1 422 ? -9.372 21.720 7.446 1.00 91.44 422 ARG A N 1
ATOM 3378 C CA . ARG A 1 422 ? -9.732 20.703 8.435 1.00 91.44 422 ARG A CA 1
ATOM 3379 C C . ARG A 1 422 ? -10.696 19.671 7.868 1.00 91.44 422 ARG A C 1
ATOM 3381 O O . ARG A 1 422 ? -11.641 19.999 7.155 1.00 91.44 422 ARG A O 1
ATOM 3388 N N . TYR A 1 423 ? -10.503 18.411 8.241 1.00 95.12 423 TYR A N 1
ATOM 3389 C CA . TYR A 1 423 ? -11.332 17.286 7.813 1.00 95.12 423 TYR A CA 1
ATOM 3390 C C . TYR A 1 423 ? -11.886 16.535 9.020 1.00 95.12 423 TYR A C 1
ATOM 3392 O O . TYR A 1 423 ? -11.138 16.176 9.925 1.00 95.12 423 TYR A O 1
ATOM 3400 N N . SER A 1 424 ? -13.193 16.277 9.028 1.00 96.31 424 SER A N 1
ATOM 3401 C CA . SER A 1 424 ? -13.854 15.400 9.996 1.00 96.31 424 SER A CA 1
ATOM 3402 C C . SER A 1 424 ? -14.118 14.057 9.332 1.00 96.31 424 SER A C 1
ATOM 3404 O O . SER A 1 424 ? -14.870 13.988 8.356 1.00 96.31 424 SER A O 1
ATOM 3406 N N . CYS A 1 425 ? -13.493 12.999 9.842 1.00 98.00 425 CYS A N 1
ATOM 3407 C CA . CYS A 1 425 ? -13.684 11.648 9.339 1.00 98.00 425 CYS A CA 1
ATOM 3408 C C . CYS A 1 425 ? -14.311 10.748 10.406 1.00 98.00 425 CYS A C 1
ATOM 3410 O O . CYS A 1 425 ? -13.855 10.716 11.547 1.00 98.00 425 CYS A O 1
ATOM 3412 N N . ASN A 1 426 ? -15.310 9.961 10.018 1.00 98.00 426 ASN A N 1
ATOM 3413 C CA . ASN A 1 426 ? -15.942 8.945 10.848 1.00 98.00 426 ASN A CA 1
ATOM 3414 C C . ASN A 1 426 ? -15.695 7.550 10.266 1.00 98.00 426 ASN A C 1
ATOM 3416 O O . ASN A 1 426 ? -15.789 7.346 9.057 1.00 98.00 426 ASN A O 1
ATOM 3420 N N . LEU A 1 427 ? -15.414 6.589 11.142 1.00 98.38 427 LEU A N 1
ATOM 3421 C CA . LEU A 1 427 ? -15.391 5.164 10.852 1.00 98.38 427 LEU A CA 1
ATOM 3422 C C . LEU A 1 427 ? -16.269 4.445 11.880 1.00 98.38 427 LEU A C 1
ATOM 3424 O O . LEU A 1 427 ? -15.992 4.494 13.075 1.00 98.38 427 LEU A O 1
ATOM 3428 N N . SER A 1 428 ? -17.307 3.752 11.423 1.00 97.94 428 SER A N 1
ATOM 3429 C CA . SER A 1 428 ? -18.267 3.045 12.280 1.00 97.94 428 SER A CA 1
ATOM 3430 C C . SER A 1 428 ? -18.356 1.569 11.907 1.00 97.94 428 SER A C 1
ATOM 3432 O O . SER A 1 428 ? -18.446 1.234 10.729 1.00 97.94 428 SER A O 1
ATOM 3434 N N . TYR A 1 429 ? -18.339 0.678 12.897 1.00 97.38 429 TYR A N 1
ATOM 3435 C CA . TYR A 1 429 ? -18.551 -0.754 12.703 1.00 97.38 429 TYR A CA 1
ATOM 3436 C C . TYR A 1 429 ? -20.049 -1.043 12.608 1.00 97.38 429 TYR A C 1
ATOM 3438 O O . TYR A 1 429 ? -20.811 -0.708 13.513 1.00 97.38 429 TYR A O 1
ATOM 3446 N N . THR A 1 430 ? -20.464 -1.664 11.509 1.00 94.06 430 THR A N 1
ATOM 3447 C CA . THR A 1 430 ? -21.863 -2.021 11.220 1.00 94.06 430 THR A CA 1
ATOM 3448 C C . THR A 1 430 ? -22.052 -3.525 11.026 1.00 94.06 430 THR A C 1
ATOM 3450 O O . THR A 1 430 ? -23.162 -3.975 10.746 1.00 94.06 430 THR A O 1
ATOM 3453 N N . GLY A 1 431 ? -20.976 -4.305 11.153 1.00 89.00 431 GLY A N 1
ATOM 3454 C CA . GLY A 1 431 ? -21.005 -5.757 11.038 1.00 89.00 431 GLY A CA 1
ATOM 3455 C C . GLY A 1 431 ? -21.661 -6.445 12.231 1.00 89.00 431 GLY A C 1
ATOM 3456 O O . GLY A 1 431 ? -21.813 -5.885 13.316 1.00 89.00 431 GLY A O 1
ATOM 3457 N N . ASN A 1 432 ? -22.009 -7.717 12.042 1.00 89.00 432 ASN A N 1
ATOM 3458 C CA . ASN A 1 432 ? -22.501 -8.549 13.132 1.00 89.00 432 ASN A CA 1
ATOM 3459 C C . ASN A 1 432 ? -21.361 -8.792 14.147 1.00 89.00 432 ASN A C 1
ATOM 3461 O O . ASN A 1 432 ? -20.303 -9.278 13.745 1.00 89.00 432 ASN A O 1
ATOM 3465 N N . PRO A 1 433 ? -21.531 -8.511 15.452 1.00 85.38 433 PRO A N 1
ATOM 3466 C CA . PRO A 1 433 ? -20.499 -8.751 16.470 1.00 85.38 433 PRO A CA 1
ATOM 3467 C C . PRO A 1 433 ? -19.985 -10.204 16.530 1.00 85.38 433 PRO A C 1
ATOM 3469 O O . PRO A 1 433 ? -18.878 -10.449 17.014 1.00 85.38 433 PRO A O 1
ATOM 3472 N N . GLU A 1 434 ? -20.756 -11.172 16.022 1.00 85.69 434 GLU A N 1
ATOM 3473 C CA . GLU A 1 434 ? -20.349 -12.580 15.902 1.00 85.69 434 GLU A CA 1
ATOM 3474 C C . GLU A 1 434 ? -19.301 -12.829 14.806 1.00 85.69 434 GLU A C 1
ATOM 3476 O O . GLU A 1 434 ? -18.631 -13.862 14.816 1.00 85.69 434 GLU A O 1
ATOM 3481 N N . ASN A 1 435 ? -19.119 -11.895 13.867 1.00 86.88 435 ASN A N 1
ATOM 3482 C CA . ASN A 1 435 ? -18.193 -12.057 12.743 1.00 86.88 435 ASN A CA 1
ATOM 3483 C C . ASN A 1 435 ? -16.733 -12.177 13.208 1.00 86.88 435 ASN A C 1
ATOM 3485 O O . ASN A 1 435 ? -15.919 -12.844 12.552 1.00 86.88 435 ASN A O 1
ATOM 3489 N N . GLY A 1 436 ? -16.394 -11.577 14.350 1.00 89.38 436 GLY A N 1
ATOM 3490 C CA . GLY A 1 436 ? -15.086 -11.728 14.962 1.00 89.38 436 GLY A CA 1
ATOM 3491 C C . GLY A 1 436 ? -14.802 -10.720 16.065 1.00 89.38 436 GLY A C 1
ATOM 3492 O O . GLY A 1 436 ? -15.610 -9.857 16.399 1.00 89.38 436 GLY A O 1
ATOM 3493 N N . ARG A 1 437 ? -13.602 -10.846 16.628 1.00 93.88 437 ARG A N 1
ATOM 3494 C CA . ARG A 1 437 ? -13.075 -9.947 17.653 1.00 93.88 437 ARG A CA 1
ATOM 3495 C C . ARG A 1 437 ? -12.168 -8.935 16.983 1.00 93.88 437 ARG A C 1
ATOM 3497 O O . ARG A 1 437 ? -11.267 -9.339 16.256 1.00 93.88 437 ARG A O 1
ATOM 3504 N N . ILE A 1 438 ? -12.410 -7.651 17.197 1.00 94.50 438 ILE A N 1
ATOM 3505 C CA . ILE A 1 438 ? -11.712 -6.575 16.481 1.00 94.50 438 ILE A CA 1
ATOM 3506 C C . ILE A 1 438 ? -10.376 -6.316 17.170 1.00 94.50 438 ILE A C 1
ATOM 3508 O O . ILE A 1 438 ? -10.359 -6.117 18.384 1.00 94.50 438 ILE A O 1
ATOM 3512 N N . TYR A 1 439 ? -9.263 -6.331 16.431 1.00 95.12 439 TYR A N 1
ATOM 3513 C CA . TYR A 1 439 ? -7.943 -6.063 17.021 1.00 95.12 439 TYR A CA 1
ATOM 3514 C C . TYR A 1 439 ? -7.439 -4.646 16.761 1.00 95.12 439 TYR A C 1
ATOM 3516 O O . TYR A 1 439 ? -6.752 -4.077 17.611 1.00 95.12 439 TYR A O 1
ATOM 3524 N N . SER A 1 440 ? -7.775 -4.111 15.588 1.00 96.31 440 SER A N 1
ATOM 3525 C CA . SER A 1 440 ? -7.347 -2.808 15.100 1.00 96.31 440 SER A CA 1
ATOM 3526 C C . SER A 1 440 ? -8.501 -2.167 14.341 1.00 96.31 440 SER A C 1
ATOM 3528 O O . SER A 1 440 ? -9.116 -2.799 13.475 1.00 96.31 440 SER A O 1
ATOM 3530 N N . PHE A 1 441 ? -8.821 -0.933 14.712 1.00 97.88 441 PHE A N 1
ATOM 3531 C CA . PHE A 1 441 ? -9.900 -0.145 14.132 1.00 97.88 441 PHE A CA 1
ATOM 3532 C C . PHE A 1 441 ? -9.501 1.320 14.240 1.00 97.88 441 PHE A C 1
ATOM 3534 O O . PHE A 1 441 ? -9.328 1.809 15.354 1.00 97.88 441 PHE A O 1
ATOM 3541 N N . GLY A 1 442 ? -9.287 2.012 13.126 1.00 97.44 442 GLY A N 1
ATOM 3542 C CA . GLY A 1 442 ? -8.624 3.306 13.175 1.00 97.44 442 GLY A CA 1
ATOM 3543 C C . GLY A 1 442 ? -8.652 4.109 11.891 1.00 97.44 442 GLY A C 1
ATOM 3544 O O . GLY A 1 442 ? -8.928 3.610 10.805 1.00 97.44 442 GLY A O 1
ATOM 3545 N N . LEU A 1 443 ? -8.331 5.382 12.055 1.00 98.50 443 LEU A N 1
ATOM 3546 C CA . LEU A 1 443 ? -8.164 6.383 11.017 1.00 98.50 443 LEU A CA 1
ATOM 3547 C C . LEU A 1 443 ? -6.674 6.743 10.981 1.00 98.50 443 LEU A C 1
ATOM 3549 O O . LEU A 1 443 ? -6.155 7.334 11.933 1.00 98.50 443 LEU A O 1
ATOM 3553 N N . PHE A 1 444 ? -5.980 6.330 9.920 1.00 98.06 444 PHE A N 1
ATOM 3554 C CA . PHE A 1 444 ? -4.556 6.601 9.719 1.00 98.06 444 PHE A CA 1
ATOM 3555 C C . PHE A 1 444 ? -4.382 7.700 8.672 1.00 98.06 444 PHE A C 1
ATOM 3557 O O . PHE A 1 444 ? -4.712 7.499 7.510 1.00 98.06 444 PHE A O 1
ATOM 3564 N N . GLY A 1 445 ? -3.895 8.864 9.074 1.00 97.62 445 GLY A N 1
ATOM 3565 C CA . GLY A 1 445 ? -3.740 10.048 8.241 1.00 97.62 445 GLY A CA 1
ATOM 3566 C C . GLY A 1 445 ? -2.297 10.331 7.852 1.00 97.62 445 GLY A C 1
ATOM 3567 O O . GLY A 1 445 ? -1.380 10.133 8.650 1.00 97.62 445 GLY A O 1
ATOM 3568 N N . ARG A 1 446 ? -2.101 10.838 6.632 1.00 96.94 446 ARG A N 1
ATOM 3569 C CA . ARG A 1 446 ? -0.796 11.281 6.117 1.00 96.94 446 ARG A CA 1
ATOM 3570 C C . ARG A 1 446 ? -0.819 12.761 5.764 1.00 96.94 446 ARG A C 1
ATOM 3572 O O . ARG A 1 446 ? -1.716 13.208 5.051 1.00 96.94 446 ARG A O 1
ATOM 3579 N N . LEU A 1 447 ? 0.169 13.504 6.257 1.00 95.75 447 LEU A N 1
ATOM 3580 C CA . LEU A 1 447 ? 0.381 14.916 5.935 1.00 95.75 447 LEU A CA 1
ATOM 3581 C C . LEU A 1 447 ? 1.629 14.988 5.067 1.00 95.75 447 LEU A C 1
ATOM 3583 O O . LEU A 1 447 ? 2.737 15.155 5.561 1.00 95.75 447 LEU A O 1
ATOM 3587 N N . TYR A 1 448 ? 1.440 14.762 3.770 1.00 95.25 448 TYR A N 1
ATOM 3588 C CA . TYR A 1 448 ? 2.550 14.637 2.831 1.00 95.25 448 TYR A CA 1
ATOM 3589 C C . TYR A 1 448 ? 3.409 15.901 2.739 1.00 95.25 448 TYR A C 1
ATOM 3591 O O . TYR A 1 448 ? 4.621 15.795 2.592 1.00 95.25 448 TYR A O 1
ATOM 3599 N N . ASP A 1 449 ? 2.794 17.076 2.876 1.00 92.25 449 ASP A N 1
ATOM 3600 C CA . ASP A 1 449 ? 3.491 18.366 2.814 1.00 92.25 449 ASP A CA 1
ATOM 3601 C C . ASP A 1 449 ? 4.338 18.646 4.073 1.00 92.25 449 ASP A C 1
ATOM 3603 O O . ASP A 1 449 ? 5.175 19.545 4.073 1.00 92.25 449 ASP A O 1
ATOM 3607 N N . GLU A 1 450 ? 4.152 17.854 5.136 1.00 93.00 450 GLU A N 1
ATOM 3608 C CA . GLU A 1 450 ? 4.922 17.924 6.385 1.00 93.00 450 GLU A CA 1
ATOM 3609 C C . GLU A 1 450 ? 5.985 16.817 6.505 1.00 93.00 450 GLU A C 1
ATOM 3611 O O . GLU A 1 450 ? 6.679 16.713 7.525 1.00 93.00 450 GLU A O 1
ATOM 3616 N N . ASP A 1 451 ? 6.137 15.976 5.477 1.00 92.00 451 ASP A N 1
ATOM 3617 C CA . ASP A 1 451 ? 7.231 15.011 5.423 1.00 92.00 451 ASP A CA 1
ATOM 3618 C C . ASP A 1 451 ? 8.580 15.753 5.384 1.00 92.00 451 ASP A C 1
ATOM 3620 O O . ASP A 1 451 ? 8.735 16.789 4.733 1.00 92.00 451 ASP A O 1
ATOM 3624 N N . LYS A 1 452 ? 9.588 15.222 6.087 1.00 81.75 452 LYS A N 1
ATOM 3625 C CA . LYS A 1 452 ? 10.947 15.781 6.042 1.00 81.75 452 LYS A CA 1
ATOM 3626 C C . LYS A 1 452 ? 11.785 14.966 5.069 1.00 81.75 452 LYS A C 1
ATOM 3628 O O . LYS A 1 452 ? 11.977 13.771 5.296 1.00 81.75 452 LYS A O 1
ATOM 3633 N N . ILE A 1 453 ? 12.268 15.635 4.023 1.00 60.31 453 ILE A N 1
ATOM 3634 C CA . ILE A 1 453 ? 13.193 15.084 3.020 1.00 60.31 453 ILE A CA 1
ATOM 3635 C C . ILE A 1 453 ? 14.560 14.821 3.652 1.00 60.31 453 ILE A C 1
ATOM 3637 O O . ILE A 1 453 ? 15.041 15.701 4.408 1.00 60.31 453 ILE A O 1
#

Secondary structure (DSSP, 8-state):
-HHHHHHHTT-SEEEPPTTTTTTT-TTT-TT-PPB---GGGS-TTTS-TTT---TT-S-HHHHHHHHHHHHHT-EEEEEEEEEEE--TTSEETTEE--TTSEEEEEEEEEE-TT--EEEEEE-SS--SSSSPPPSS----EEEETTEEEEE--GGGGGSSTTHHHHHHTS--SEEEEEE----EETTB-HHHHHHHHHHHHT-EEEEEE--BGGGTB---EEEETTEEEE--TT--S-EEEE----SS--TT---SS----EEEE-S-PPP--PPP--EE----TTSEEEEE-SSEEEEEEEETTEEEEEEEEE-TTS---TTEEEEEEEEEPPSSS--EEEEEEEEEBSS--S-GGGGGG--B-SB----EEEEEEEEEES-S-EEEEEEEETTEEPPGGGEEEEEEE---TT--S-----EEEEEEE-S-GGG---SEEEEEEE-GGG---

Foldseek 3Di:
DQLLVCLVVVHAADAAAFCNPVVVPVPPCPVPAAADDFLVPDDPVGQALCPDVPPDRDDPVLNVQLCSLQVSLYWYKYWDKHWDFADDQPDQQPDGHHNVRIFIWTKIWIAGSNSGTHGMDTAQDDDPDPGDHDSDQDFDWDDDPQWIETEHEAVCLQACGPNVCNCPPVVGQEYEYRYAAFAEPDQRQPVQQQQLSCALSVHWYFFHWDDDQQRRTAKTKTHAHLDIDMTFSVDQADWHWDWDHHSGDDPPDDPPDRTDTDIDHPDPDDRNPDHGDHHYQQDDPQKDKDFDQDQFDWDWDDHDQKIKIKGFHFDPVDGRASQKMWIFDFAFRDDPFTFTKTKTKIAGWPDRDPDCPPSRPTGGDQAFDTFTPWIKMKMKDLDSQKGWGWARGSTGGDRPVQKDKDKDWDDDPPDPDDPRTMMIMMIIGRDDSVVHGIGMTIIMDGDNVPTDD

Mean predicted aligned error: 6.85 Å

pLDDT: mean 88.19, std 13.45, range [40.47, 98.81]

Sequence (453 aa):
MAAKLASKHGTQIIVFPEDGIDYAVAGRLLQRFDEIPDPETLDSSNNNPCIHDHHSKSSYILRELSCIARDYELYVVANFGTKQMCSPNEPIGESICPESGYLKMNTDVVFDQQGNFIKRYRKYNVYIEIFDKAPTLELVHFDTPFGRFGVFTCFDMIFRHPAIDLVETHKVDTIIFPTYWYDELPLLSAVQYQDAWSYRMNVTMLASNILKPETGTVGSGIFANDDFHYTGSETKKSSLLIASVPKFKSSGSRCMQASEKLVLETMPGETMLQQYKYGNYKLLESDKILILNENEASQTVCNGQVCCTIDYKVKSSHEISSMYVLIIRDSLRPGRFNWHEQVCTLATLKNQVKDISKVGLIRFNDKGLVSFDRLSLTGTFNSNYIYPIAAYNSSRLINRSDRKYECQKQTDEFDNAHNDDRYSCNLSYTGNPENGRIYSFGLFGRLYDEDKI

Nearest PDB structures (foldseek):
  7sly-assembly1_A  TM=7.879E-01  e=1.442E-32  Homo sapiens
  4cyy-assembly1_A  TM=7.697E-01  e=5.901E-33  Homo sapiens
  9izl-assembly2_B  TM=7.728E-01  e=1.907E-32  Homo sapiens
  5h8j-assembly2_P  TM=7.155E-01  e=7.111E-08  Medicago truncatula
  3n05-assembly1_A  TM=7.047E-01  e=1.355E-05  Streptomyces avermitilis